Protein AF-A0A7J2VCP0-F1 (afdb_monomer_lite)

Foldseek 3Di:
DDPPFQFFFWWFKAKDFPDFKKKKKKAALLCVLLVVLLCVVVVWFKADWDQDQVDNIIIIITPDDCVVCVVVCVVRVIDIDMDGCVVDPPSRNGLRRSVVVNLVVLLVVVQWAQAPPRKTFHPDPVQFPDAFPLRQKTKGWIKHWDWDDDVNTIIITIWIFIDMDGPAFPVVCCVSVLAPPDNPQAQKKAFPRANWIWGWPSVAWLVVVVVVPCQVVQLVLQLVVLVVCCSSVRDPPPDPSPPDGSVQKDGTWIGTPDPSVNVSCVVVVSFDQDPVVRGTTHIYGRRRIDGRPDPSSCCRRPVVCNVVVVVSRDDPSVNGVVSRLVCCVPRPDFDDDNRMTMDIHSDTDRDRCPVPPPPPQWDQDDDDPPDDDGDTDGDDDDPLVVLLVCAPPDEAEDEAAPDDDPVNVVVVVSSVVSRHHYDYDYDYHDPDPVCVVVVVVVVVVD

pLDDT: mean 78.02, std 18.2, range [25.95, 95.69]

Sequence (446 aa):
MTSSRYVLTAYPFTANYEGREIVVARVSEINLNRLISLISSQKLLYAKPRRDPDSTKYIIHILGDTNPLSDELRELGVELELKQMSEIPDADDIISQAAYIALRGKLYEKGYRRGASSKLYKPSQDNIVYTDKTRVLHVYKAMVTGLDKIGNDYHLFIDASRKLEFTMSIPELEEKGVIGESSFDIDWLKIAGTPVSFYIVDDLNLKKLLEEGYRDKILKHTREVLNYLANTKRIDRKLDVANLDVEDLFEYALIPRSKKLERELYAHGLLLRYPEKNIGVVFLPKSTLTPVASLDNVKKIIPGSIESIIEKLHIPPVDRYWEIKDFIDKQVNEVEIEGLHVNIIREPREEPSTGLAKLRYIKLEFETTSGNELYLSVIRWNPKDKIQQYAERVKLLVLIIGRFDNDIKKLIEDLEKYGVEIEHRKLEPLTREENLENTIKKQIND

Secondary structure (DSSP, 8-state):
------EEEEEEEEEEE--SEEEEEEEETTTHHHHHHHHHHTT-EEPPPEE-TTSSEEEEEEES--GGGHHHHHHTT-EEEEEEGGG-TTHHHHHHHHHHHHHHHHHHHTT-EE-GGG-EE--SGGGEEEE-TTSSEEEEEEEEEEEEEETTEEEEEEEEEEEEEE-S-HHHHHHTTSS-SS-TT-SEEEETTSS-EEEEEEEEEHHHHHHTT-HHHHHHHHHHHHHHHHHTTSS-TTS--SS--GGGB-SEEEEESSHHHHHHHHHTT-SEEEGGGTEEEB--BGGGEEE---HHHHHHH-GGGHHHHHHHH---HHHHHHHHHHHHHHH---EEETTEEEEE-SS-EEEE--S---S-S-------SS-S-------PPPHHHHHHHTTTT-EEEEEEESS--HHHHHHHHHHHHTT-EEEEEEEP--SSHHHHHHHHHHHHH-

Radius of gyration: 25.31 Å; chains: 1; bounding box: 60×61×66 Å

Structure (mmCIF, N/CA/C/O backbone):
data_AF-A0A7J2VCP0-F1
#
_entry.id   AF-A0A7J2VCP0-F1
#
loop_
_atom_site.group_PDB
_atom_site.id
_atom_site.type_symbol
_atom_site.label_atom_id
_atom_site.label_alt_id
_atom_site.label_comp_id
_atom_site.label_asym_id
_atom_site.label_entity_id
_atom_site.label_seq_id
_atom_site.pdbx_PDB_ins_code
_atom_site.Cartn_x
_atom_site.Cartn_y
_atom_site.Cartn_z
_atom_site.occupancy
_atom_site.B_iso_or_equiv
_atom_site.auth_seq_id
_atom_site.auth_comp_id
_atom_site.auth_asym_id
_atom_site.auth_atom_id
_atom_site.pdbx_PDB_model_num
ATOM 1 N N . MET A 1 1 ? 15.764 27.071 27.691 1.00 30.19 1 MET A N 1
ATOM 2 C CA . MET A 1 1 ? 15.523 26.151 26.559 1.00 30.19 1 MET A CA 1
ATOM 3 C C . MET A 1 1 ? 14.097 25.641 26.668 1.00 30.19 1 MET A C 1
ATOM 5 O O . MET A 1 1 ? 13.801 24.877 27.576 1.00 30.19 1 MET A O 1
ATOM 9 N N . THR A 1 2 ? 13.193 26.139 25.831 1.00 26.66 2 THR A N 1
ATOM 10 C CA . THR A 1 2 ? 11.801 25.683 25.777 1.00 26.66 2 THR A CA 1
ATOM 11 C C . THR A 1 2 ? 11.766 24.319 25.097 1.00 26.66 2 THR A C 1
ATOM 13 O O . THR A 1 2 ? 12.121 24.187 23.930 1.00 26.66 2 THR A O 1
ATOM 16 N N . SER A 1 3 ? 11.392 23.280 25.843 1.00 29.33 3 SER A N 1
ATOM 17 C CA . SER A 1 3 ? 11.169 21.945 25.292 1.00 29.33 3 SER A CA 1
ATOM 18 C C . SER A 1 3 ? 10.105 22.037 24.200 1.00 29.33 3 SER A C 1
ATOM 20 O O . SER A 1 3 ? 8.943 22.326 24.495 1.00 29.33 3 SER A O 1
ATOM 22 N N . SER A 1 4 ? 10.485 21.820 22.945 1.00 33.28 4 SER A N 1
ATOM 23 C CA . SER A 1 4 ? 9.526 21.701 21.851 1.00 33.28 4 SER A CA 1
ATOM 24 C C . SER A 1 4 ? 8.703 20.437 22.099 1.00 33.28 4 SER A C 1
ATOM 26 O O . SER A 1 4 ? 9.193 19.322 21.920 1.00 33.28 4 SER A O 1
ATOM 28 N N . ARG A 1 5 ? 7.478 20.603 22.609 1.00 35.06 5 ARG A N 1
ATOM 29 C CA . ARG A 1 5 ? 6.532 19.503 22.805 1.00 35.06 5 ARG A CA 1
ATOM 30 C C . ARG A 1 5 ? 6.117 19.009 21.422 1.00 35.06 5 ARG A C 1
ATOM 32 O O . ARG A 1 5 ? 5.565 19.773 20.636 1.00 35.06 5 ARG A O 1
ATOM 39 N N . TYR A 1 6 ? 6.409 17.750 21.116 1.00 39.16 6 TYR A N 1
ATOM 40 C CA . TYR A 1 6 ? 5.777 17.078 19.988 1.00 39.16 6 TYR A CA 1
ATOM 41 C C . TYR A 1 6 ? 4.341 16.770 20.397 1.00 39.16 6 TYR A C 1
ATOM 43 O O . TYR A 1 6 ? 4.121 15.982 21.313 1.00 39.16 6 TYR A O 1
ATOM 51 N N . VAL A 1 7 ? 3.378 17.417 19.744 1.00 44.59 7 VAL A N 1
ATOM 52 C CA . VAL A 1 7 ? 1.960 17.114 19.935 1.00 44.59 7 VAL A CA 1
ATOM 53 C C . VAL A 1 7 ? 1.604 16.017 18.940 1.00 44.59 7 VAL A C 1
ATOM 55 O O . VAL A 1 7 ? 1.438 16.258 17.743 1.00 44.59 7 VAL A O 1
ATOM 58 N N . LEU A 1 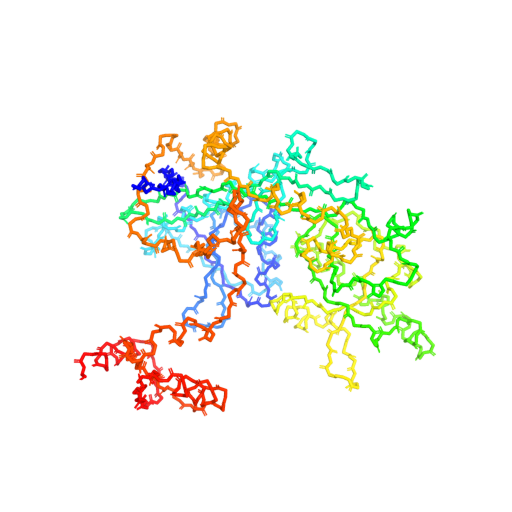8 ? 1.564 14.781 19.426 1.00 50.56 8 LEU A N 1
ATOM 59 C CA . LEU A 1 8 ? 0.801 13.727 18.777 1.00 50.56 8 LEU A CA 1
ATOM 60 C C . LEU A 1 8 ? -0.650 13.948 19.205 1.00 50.56 8 LEU A C 1
ATOM 62 O O . LEU A 1 8 ? -0.949 13.918 20.395 1.00 50.56 8 LEU A O 1
ATOM 66 N N . THR A 1 9 ? -1.539 14.221 18.260 1.00 65.56 9 THR A N 1
ATOM 67 C CA . THR A 1 9 ? -2.958 14.390 18.579 1.00 65.56 9 THR A CA 1
ATOM 68 C C . THR A 1 9 ? -3.619 13.020 18.610 1.00 65.56 9 THR A C 1
ATOM 70 O O . THR A 1 9 ? -3.706 12.343 17.578 1.00 65.56 9 THR A O 1
ATOM 73 N N . ALA A 1 10 ? -4.043 12.614 19.803 1.00 75.19 10 ALA A N 1
ATOM 74 C CA . ALA A 1 10 ? -4.810 11.404 20.041 1.00 75.19 10 ALA A CA 1
ATOM 75 C C . ALA A 1 10 ? -6.277 11.795 20.233 1.00 75.19 10 ALA A C 1
ATOM 77 O O . ALA A 1 10 ? -6.620 12.502 21.179 1.00 75.19 10 ALA A O 1
ATOM 78 N N . TYR A 1 11 ? -7.140 11.364 19.320 1.00 78.44 11 TYR A N 1
ATOM 79 C CA . TYR A 1 11 ? -8.569 11.660 19.376 1.00 78.44 11 TYR A CA 1
ATOM 80 C C . TYR A 1 11 ? -9.301 10.459 19.968 1.00 78.44 11 TYR A C 1
ATOM 82 O O . TYR A 1 11 ? -9.146 9.367 19.412 1.00 78.44 11 TYR A O 1
ATOM 90 N N . PRO A 1 12 ? -10.071 10.613 21.060 1.00 85.44 12 PRO A N 1
ATOM 91 C CA . PRO A 1 12 ? -10.859 9.513 21.599 1.00 85.44 12 PRO A CA 1
ATOM 92 C C . PRO A 1 12 ? -11.736 8.897 20.508 1.00 85.44 12 PRO A C 1
ATOM 94 O O . PRO A 1 12 ? -12.417 9.607 19.761 1.00 85.44 12 PRO A O 1
ATOM 97 N N . PHE A 1 13 ? -11.667 7.577 20.399 1.00 87.06 13 PHE A N 1
ATOM 98 C CA . PHE A 1 13 ? -12.267 6.799 19.328 1.00 87.06 13 PHE A CA 1
ATOM 99 C C . PHE A 1 13 ? -13.159 5.731 19.943 1.00 87.06 13 PHE A C 1
ATOM 101 O O . PHE A 1 13 ? -12.698 4.890 20.710 1.00 87.06 13 PHE A O 1
ATOM 108 N N . THR A 1 14 ? -14.437 5.751 19.586 1.00 88.94 14 THR A N 1
ATOM 109 C CA . THR A 1 14 ? -15.413 4.766 20.055 1.00 88.94 14 THR A CA 1
ATOM 110 C C . THR A 1 14 ? -16.118 4.147 18.863 1.00 88.94 14 THR A C 1
ATOM 112 O O . THR A 1 14 ? -16.370 4.815 17.857 1.00 88.94 14 THR A O 1
ATOM 115 N N . ALA A 1 15 ? -16.402 2.857 18.973 1.00 91.25 15 ALA A N 1
ATOM 116 C CA . ALA A 1 15 ? -17.105 2.107 17.955 1.00 91.25 15 ALA A CA 1
ATOM 117 C C . ALA A 1 15 ? -18.123 1.186 18.621 1.00 91.25 15 ALA A C 1
ATOM 119 O O . ALA A 1 15 ? -17.802 0.523 19.604 1.00 91.25 15 ALA A O 1
ATOM 120 N N . ASN A 1 16 ? -19.333 1.151 18.075 1.00 90.12 16 ASN A N 1
ATOM 121 C CA . ASN A 1 16 ? -20.381 0.225 18.480 1.00 90.12 16 ASN A CA 1
ATOM 122 C C . ASN A 1 16 ? -20.884 -0.527 17.249 1.00 90.12 16 ASN A C 1
ATOM 124 O O . ASN A 1 16 ? -21.020 0.074 16.186 1.00 90.12 16 ASN A O 1
ATOM 128 N N . TYR A 1 17 ? -21.161 -1.818 17.390 1.00 90.31 17 TYR A N 1
ATOM 129 C CA . TYR A 1 17 ? -21.706 -2.645 16.321 1.00 90.31 17 TYR A CA 1
ATOM 130 C C . TYR A 1 17 ? -23.036 -3.247 16.771 1.00 90.31 17 TYR A C 1
ATOM 132 O O . TYR A 1 17 ? -23.090 -3.979 17.754 1.00 90.31 17 TYR A O 1
ATOM 140 N N . GLU A 1 18 ? -24.110 -2.927 16.052 1.00 88.75 18 GLU A N 1
ATOM 141 C CA . GLU A 1 18 ? -25.469 -3.379 16.375 1.00 88.75 18 GLU A CA 1
ATOM 142 C C . GLU A 1 18 ? -25.701 -4.863 16.051 1.00 88.75 18 GLU A C 1
ATOM 144 O O . GLU A 1 18 ? -26.613 -5.495 16.595 1.00 88.75 18 GLU A O 1
ATOM 149 N N . GLY A 1 19 ? -24.879 -5.442 15.171 1.00 82.56 19 GLY A N 1
ATOM 150 C CA . GLY A 1 19 ? -24.952 -6.859 14.839 1.00 82.56 19 GLY A CA 1
ATOM 151 C C . GLY A 1 19 ? -24.489 -7.738 16.001 1.00 82.56 19 GLY A C 1
ATOM 152 O O . GLY A 1 19 ? -23.500 -7.455 16.668 1.00 82.56 19 GLY A O 1
ATOM 153 N N . ARG A 1 20 ? -25.201 -8.844 16.238 1.00 78.25 20 ARG A N 1
ATOM 154 C CA . ARG A 1 20 ? -24.910 -9.768 17.353 1.00 78.25 20 ARG A CA 1
ATOM 155 C C . ARG A 1 20 ? -23.861 -10.826 17.020 1.00 78.25 20 ARG A C 1
ATOM 157 O O . ARG A 1 20 ? -23.283 -11.424 17.925 1.00 78.25 20 ARG A O 1
ATOM 164 N N . GLU A 1 21 ? -23.620 -11.043 15.732 1.00 87.50 21 GLU A N 1
ATOM 165 C CA . GLU A 1 21 ? -22.814 -12.145 15.222 1.00 87.50 21 GLU A CA 1
ATOM 166 C C . GLU A 1 21 ? -21.602 -11.630 14.448 1.00 87.50 21 GLU A C 1
ATOM 168 O O . GLU A 1 21 ? -21.667 -10.619 13.739 1.00 87.50 21 GLU A O 1
ATOM 173 N N . ILE A 1 22 ? -20.491 -12.347 14.595 1.00 91.75 22 ILE A N 1
ATOM 174 C CA . ILE A 1 22 ? -19.231 -12.093 13.906 1.00 91.75 22 ILE A CA 1
ATOM 175 C C . ILE A 1 22 ? -18.798 -13.397 13.240 1.00 91.75 22 ILE A C 1
ATOM 177 O O . ILE A 1 22 ? -18.731 -14.453 13.874 1.00 91.75 22 ILE A O 1
ATOM 181 N N . VAL A 1 23 ? -18.478 -13.319 11.951 1.00 94.12 23 VAL A N 1
ATOM 182 C CA . VAL A 1 23 ? -17.946 -14.452 11.197 1.00 94.12 23 VAL A CA 1
ATOM 183 C C . VAL A 1 23 ? -16.435 -14.505 11.391 1.00 94.12 23 VAL A C 1
ATOM 185 O O . VAL A 1 23 ? -15.707 -13.572 11.051 1.00 94.12 23 VAL A O 1
ATOM 188 N N . VAL A 1 24 ? -15.946 -15.620 11.919 1.00 94.44 24 VAL A N 1
ATOM 189 C CA . VAL A 1 24 ? -14.523 -15.924 12.051 1.00 94.44 24 VAL A CA 1
ATOM 190 C C . VAL A 1 24 ? -14.085 -16.701 10.815 1.00 94.44 24 VAL A C 1
ATOM 192 O O . VAL A 1 24 ? -14.451 -17.859 10.628 1.00 94.44 24 VAL A O 1
ATOM 195 N N . ALA A 1 25 ? -13.284 -16.063 9.967 1.00 95.00 25 ALA A N 1
ATOM 196 C CA . ALA A 1 25 ? -12.717 -16.662 8.768 1.00 95.00 25 ALA A CA 1
ATOM 197 C C . ALA A 1 25 ? -11.248 -17.040 8.995 1.00 95.00 25 ALA A C 1
ATOM 199 O O . ALA A 1 25 ? -10.428 -16.184 9.339 1.00 95.00 25 ALA A O 1
ATOM 200 N N . ARG A 1 26 ? -10.887 -18.306 8.759 1.00 95.69 26 ARG A N 1
ATOM 201 C CA . ARG A 1 26 ? -9.496 -18.785 8.792 1.00 95.69 26 ARG A CA 1
ATOM 202 C C . ARG A 1 26 ? -9.013 -19.090 7.382 1.00 95.69 26 ARG A C 1
ATOM 204 O O . ARG A 1 26 ? -9.652 -19.831 6.641 1.00 95.69 26 ARG A O 1
ATOM 211 N N . VAL A 1 27 ? -7.865 -18.532 7.006 1.00 94.56 27 VAL A N 1
ATOM 212 C CA . VAL A 1 27 ? -7.316 -18.643 5.646 1.00 94.56 27 VAL A CA 1
ATOM 213 C C . VAL A 1 27 ? -5.801 -18.816 5.664 1.00 94.56 27 VAL A C 1
ATOM 215 O O . VAL A 1 27 ? -5.116 -18.319 6.554 1.00 94.56 27 VAL A O 1
ATOM 218 N N . SER A 1 28 ? -5.238 -19.500 4.670 1.00 90.31 28 SER A N 1
ATOM 219 C CA . SER A 1 28 ? -3.782 -19.581 4.520 1.00 90.31 28 SER A CA 1
ATOM 220 C C . SER A 1 28 ? -3.157 -18.198 4.275 1.00 90.31 28 SER A C 1
ATOM 222 O O . SER A 1 28 ? -3.769 -17.305 3.687 1.00 90.31 28 SER A O 1
ATOM 224 N N . GLU A 1 29 ? -1.894 -18.023 4.673 1.00 86.38 29 GLU A N 1
ATOM 225 C CA . GLU A 1 29 ? -1.137 -16.786 4.418 1.00 86.38 29 GLU A CA 1
ATOM 226 C C . GLU A 1 29 ? -1.115 -16.398 2.928 1.00 86.38 29 GLU A C 1
ATOM 228 O O . GLU A 1 29 ? -1.220 -15.219 2.590 1.00 86.38 29 GLU A O 1
ATOM 233 N N . ILE A 1 30 ? -1.045 -17.401 2.046 1.00 84.69 30 ILE A N 1
ATOM 234 C CA . ILE A 1 30 ? -0.994 -17.252 0.583 1.00 84.69 30 ILE A CA 1
ATOM 235 C C . ILE A 1 30 ? -2.310 -16.690 0.012 1.00 84.69 30 ILE A C 1
ATOM 237 O O . ILE A 1 30 ? -2.289 -15.978 -0.995 1.00 84.69 30 ILE A O 1
ATOM 241 N N . ASN A 1 31 ? -3.450 -16.973 0.653 1.00 87.69 31 ASN A N 1
ATOM 242 C CA . ASN A 1 31 ? -4.776 -16.520 0.217 1.00 87.69 31 ASN A CA 1
ATOM 243 C C . ASN A 1 31 ? -5.297 -15.304 1.005 1.00 87.69 31 ASN A C 1
ATOM 245 O O . ASN A 1 31 ? -6.325 -14.735 0.640 1.00 87.69 31 ASN A O 1
ATOM 249 N N . LEU A 1 32 ? -4.573 -14.845 2.031 1.00 89.06 32 LEU A N 1
ATOM 250 C CA . LEU A 1 32 ? -4.996 -13.755 2.915 1.00 89.06 32 LEU A CA 1
ATOM 251 C C . LEU A 1 32 ? -5.386 -12.470 2.167 1.00 89.06 32 LEU A C 1
ATOM 253 O O . LEU A 1 32 ? -6.452 -11.910 2.412 1.00 89.06 32 LEU A O 1
ATOM 257 N N . ASN A 1 33 ? -4.548 -11.973 1.251 1.00 87.31 33 ASN A N 1
ATOM 258 C CA . ASN A 1 33 ? -4.875 -10.720 0.562 1.00 87.31 33 ASN A CA 1
ATOM 259 C C . ASN A 1 33 ? -6.021 -10.898 -0.448 1.00 87.31 33 ASN A C 1
ATOM 261 O O . ASN A 1 33 ? -6.760 -9.940 -0.672 1.00 87.31 33 ASN A O 1
ATOM 265 N N . ARG A 1 34 ? -6.199 -12.098 -1.028 1.00 88.19 34 ARG A N 1
ATOM 266 C CA . ARG A 1 34 ? -7.362 -12.416 -1.876 1.00 88.19 34 ARG A CA 1
ATOM 267 C C . ARG A 1 34 ? -8.646 -12.350 -1.054 1.00 88.19 34 ARG A C 1
ATOM 269 O O . ARG A 1 34 ? -9.569 -11.658 -1.468 1.00 88.19 34 ARG A O 1
ATOM 276 N N . LEU A 1 35 ? -8.655 -12.950 0.140 1.00 92.25 35 LEU A N 1
ATOM 277 C CA . LEU A 1 35 ? -9.784 -12.866 1.069 1.00 92.25 35 LEU A CA 1
ATOM 278 C C . LEU A 1 35 ? -10.097 -11.411 1.456 1.00 92.25 35 LEU A C 1
ATOM 280 O O . LEU A 1 35 ? -11.226 -10.965 1.293 1.00 92.25 35 LEU A O 1
ATOM 284 N N . ILE A 1 36 ? -9.097 -10.633 1.887 1.00 91.25 36 ILE A N 1
ATOM 285 C CA . ILE A 1 36 ? -9.289 -9.210 2.236 1.00 91.25 36 ILE A CA 1
ATOM 286 C C . ILE A 1 36 ? -9.870 -8.419 1.058 1.00 91.25 36 ILE A C 1
ATOM 288 O O . ILE A 1 36 ? -10.740 -7.566 1.243 1.00 91.25 36 ILE A O 1
ATOM 292 N N . SER A 1 37 ? -9.390 -8.689 -0.157 1.00 88.06 37 SER A N 1
ATOM 293 C CA . SER A 1 37 ? -9.849 -8.007 -1.370 1.00 88.06 37 SER A CA 1
ATOM 294 C C . SER A 1 37 ? -11.290 -8.363 -1.714 1.00 88.06 37 SER A C 1
ATOM 296 O O . SER A 1 37 ? -12.049 -7.467 -2.088 1.00 88.06 37 SER A O 1
ATOM 298 N N . LEU A 1 38 ? -11.661 -9.635 -1.540 1.00 89.94 38 LEU A N 1
ATOM 299 C CA . LEU A 1 38 ? -13.012 -10.152 -1.729 1.00 89.94 38 LEU A CA 1
ATOM 300 C C . LEU A 1 38 ? -13.988 -9.503 -0.739 1.00 89.94 38 LEU A C 1
ATOM 302 O O . LEU A 1 38 ? -14.940 -8.857 -1.170 1.00 89.94 38 LEU A O 1
ATOM 306 N N . ILE A 1 39 ? -13.679 -9.545 0.561 1.00 90.31 39 ILE A N 1
ATOM 307 C CA . ILE A 1 39 ? -14.454 -8.880 1.625 1.00 90.31 39 ILE A CA 1
ATOM 308 C C . ILE A 1 39 ? -14.637 -7.393 1.290 1.00 90.31 39 ILE A C 1
ATOM 310 O O . ILE A 1 39 ? -15.753 -6.889 1.190 1.00 90.31 39 ILE A O 1
ATOM 314 N N . SER A 1 40 ? -13.533 -6.702 0.988 1.00 85.62 40 SER A N 1
ATOM 315 C CA . SER A 1 40 ? -13.557 -5.273 0.657 1.00 85.62 40 SER A CA 1
ATOM 316 C C . SER A 1 40 ? -14.315 -4.962 -0.642 1.00 85.62 40 SER A C 1
ATOM 318 O O . SER A 1 40 ? -14.628 -3.803 -0.904 1.00 85.62 40 SER A O 1
ATOM 320 N N . SER A 1 41 ? -14.508 -5.925 -1.552 1.00 83.06 41 SER A N 1
ATOM 321 C CA . SER A 1 41 ? -15.269 -5.739 -2.804 1.00 83.06 41 SER A CA 1
ATOM 322 C C . SER A 1 41 ? -16.769 -5.709 -2.580 1.00 83.06 41 SER A C 1
ATOM 324 O O . SER A 1 41 ? -17.444 -4.934 -3.249 1.00 83.06 41 SER A O 1
ATOM 326 N N . GLN A 1 42 ? -17.236 -6.426 -1.562 1.00 84.50 42 GLN A N 1
ATOM 327 C CA . GLN A 1 42 ? -18.629 -6.419 -1.129 1.00 84.50 42 GLN A CA 1
ATOM 328 C C . GLN A 1 42 ? -18.913 -5.369 -0.056 1.00 84.50 42 GLN A C 1
ATOM 330 O O . GLN A 1 42 ? -19.994 -5.355 0.508 1.00 84.50 42 GLN A O 1
ATOM 335 N N . LYS A 1 43 ? -17.946 -4.484 0.229 1.00 83.44 43 LYS A N 1
ATOM 336 C CA . LYS A 1 43 ? -18.023 -3.456 1.283 1.00 83.44 43 LYS A CA 1
ATOM 337 C C . LYS A 1 43 ? -18.248 -4.009 2.697 1.00 83.44 43 LYS A C 1
ATOM 339 O O . LYS A 1 43 ? -18.497 -3.221 3.602 1.00 83.44 43 LYS A O 1
ATOM 344 N N . LEU A 1 44 ? -18.043 -5.311 2.889 1.00 87.94 44 LEU A N 1
ATOM 345 C CA . LEU A 1 44 ? -18.133 -5.949 4.193 1.00 87.94 44 LEU A CA 1
ATOM 346 C C . LEU A 1 44 ? -17.053 -5.416 5.135 1.00 87.94 44 LEU A C 1
ATOM 348 O O . LEU A 1 44 ? -15.905 -5.155 4.746 1.00 87.94 44 LEU A O 1
ATOM 352 N N . LEU A 1 45 ? -17.434 -5.291 6.398 1.00 89.94 45 LEU A N 1
ATOM 353 C CA . LEU A 1 45 ? -16.572 -4.828 7.470 1.00 89.94 45 LEU A CA 1
ATOM 354 C C . LEU A 1 45 ? -15.700 -5.972 7.985 1.00 89.94 45 LEU A C 1
ATOM 356 O O . LEU A 1 45 ? -16.148 -7.103 8.144 1.00 89.94 45 LEU A O 1
ATOM 360 N N . TYR A 1 46 ? -14.433 -5.685 8.271 1.00 92.19 46 TYR A N 1
ATOM 361 C CA . TYR A 1 46 ? -13.526 -6.682 8.826 1.00 92.19 46 TYR A CA 1
ATOM 362 C C . TYR A 1 46 ? -12.473 -6.049 9.722 1.00 92.19 46 TYR A C 1
ATOM 364 O O . TYR A 1 46 ? -12.026 -4.927 9.484 1.00 92.19 46 TYR A O 1
ATOM 372 N N . ALA A 1 47 ? -12.039 -6.800 10.729 1.00 91.06 47 ALA A N 1
ATOM 373 C CA . ALA A 1 47 ? -10.941 -6.416 11.598 1.00 91.06 47 ALA A CA 1
ATOM 374 C C . ALA A 1 47 ? -9.583 -6.803 11.002 1.00 91.06 47 ALA A C 1
ATOM 376 O O . ALA A 1 47 ? -9.460 -7.664 10.126 1.00 91.06 47 ALA A O 1
ATOM 377 N N . LYS A 1 48 ? -8.519 -6.178 11.512 1.00 88.19 48 LYS A N 1
ATOM 378 C CA . LYS A 1 48 ? -7.150 -6.471 11.085 1.00 88.19 48 LYS A CA 1
ATOM 379 C C . LYS A 1 48 ? -6.844 -7.978 11.242 1.00 88.19 48 LYS A C 1
ATOM 381 O O . LYS A 1 48 ? -7.054 -8.513 12.329 1.00 88.19 48 LYS A O 1
ATOM 386 N N . PRO A 1 49 ? -6.294 -8.648 10.209 1.00 90.12 49 PRO A N 1
ATOM 387 C CA . PRO A 1 49 ? -5.944 -10.063 10.294 1.00 90.12 49 PRO A CA 1
ATOM 388 C C . PRO A 1 49 ? -4.925 -10.347 11.395 1.00 90.12 49 PRO A C 1
ATOM 390 O O . PRO A 1 49 ? -3.976 -9.575 11.579 1.00 90.12 49 PRO A O 1
ATOM 393 N N . ARG A 1 50 ? -5.067 -11.497 12.052 1.00 89.50 50 ARG A N 1
ATOM 394 C CA . ARG A 1 50 ? -4.151 -11.975 13.095 1.00 89.50 50 ARG A CA 1
ATOM 395 C C . ARG A 1 50 ? -3.662 -13.379 12.775 1.00 89.50 50 ARG A C 1
ATOM 397 O O . ARG A 1 50 ? -4.339 -14.115 12.063 1.00 89.50 50 ARG A O 1
ATOM 404 N N . ARG A 1 51 ? -2.467 -13.734 13.244 1.00 87.50 51 ARG A N 1
ATOM 405 C CA . ARG A 1 51 ? -1.975 -15.109 13.110 1.00 87.50 51 ARG A CA 1
ATOM 406 C C . ARG A 1 51 ? -2.782 -15.994 14.055 1.00 87.50 51 ARG A C 1
ATOM 408 O O . ARG A 1 51 ? -3.001 -15.600 15.195 1.00 87.50 51 ARG A O 1
ATOM 415 N N . ASP A 1 52 ? -3.231 -17.137 13.559 1.00 84.75 52 ASP A N 1
ATOM 416 C CA . ASP A 1 52 ? -3.823 -18.174 14.395 1.00 84.75 52 ASP A CA 1
ATOM 417 C C . ASP A 1 52 ? -2.730 -18.765 15.309 1.00 84.75 52 ASP A C 1
ATOM 419 O O . ASP A 1 52 ? -1.701 -19.188 14.774 1.00 84.75 52 ASP A O 1
ATOM 423 N N . PRO A 1 53 ? -2.890 -18.765 16.646 1.00 83.19 53 PRO A N 1
ATOM 424 C CA . PRO A 1 53 ? -1.900 -19.344 17.558 1.00 83.19 53 PRO A CA 1
ATOM 425 C C . PRO A 1 53 ? -1.650 -20.835 17.300 1.00 83.19 53 PRO A C 1
ATOM 427 O O . PRO A 1 53 ? -0.523 -21.309 17.423 1.00 83.19 53 PRO A O 1
ATOM 430 N N . ASP A 1 54 ? -2.686 -21.560 16.872 1.00 86.75 54 ASP A N 1
ATOM 431 C CA . ASP A 1 54 ? -2.661 -23.021 16.777 1.00 86.75 54 ASP A CA 1
ATOM 432 C C . ASP A 1 54 ? -2.380 -23.529 15.355 1.00 86.75 54 ASP A C 1
ATOM 434 O O . ASP A 1 54 ? -2.341 -24.738 15.107 1.00 86.75 54 ASP A O 1
ATOM 438 N N . SER A 1 55 ? -2.193 -22.631 14.379 1.00 87.44 55 SER A N 1
ATOM 439 C CA . SER A 1 55 ? -2.014 -23.030 12.983 1.00 87.44 55 SER A CA 1
ATOM 440 C C . SER A 1 55 ? -1.159 -22.067 12.155 1.00 87.44 55 SER A C 1
ATOM 442 O O . SER A 1 55 ? -0.740 -20.988 12.571 1.00 87.44 55 SER A O 1
ATOM 444 N N . THR A 1 56 ? -0.879 -22.448 10.905 1.00 86.00 56 THR A N 1
ATOM 445 C CA . THR A 1 56 ? -0.208 -21.554 9.951 1.00 86.00 56 THR A CA 1
ATOM 446 C C . THR A 1 56 ? -1.162 -20.581 9.252 1.00 86.00 56 THR A C 1
ATOM 448 O O . THR A 1 56 ? -0.768 -19.920 8.285 1.00 86.00 56 THR A O 1
ATOM 451 N N . LYS A 1 57 ? -2.427 -20.523 9.673 1.00 91.38 57 LYS A N 1
ATOM 452 C CA . LYS A 1 57 ? -3.459 -19.694 9.051 1.00 91.38 57 LYS A CA 1
ATOM 453 C C . LYS A 1 57 ? -3.537 -18.319 9.704 1.00 91.38 57 LYS A C 1
ATOM 455 O O . LYS A 1 57 ? -2.967 -18.050 10.757 1.00 91.38 57 LYS A O 1
ATOM 460 N N . TYR A 1 58 ? -4.228 -17.422 9.024 1.00 93.06 58 TYR A N 1
ATOM 461 C CA . TYR A 1 58 ? -4.636 -16.133 9.545 1.00 93.06 58 TYR A CA 1
ATOM 462 C C . TYR A 1 58 ? -6.123 -16.158 9.857 1.00 93.06 58 TYR A C 1
ATOM 464 O O . TYR A 1 58 ? -6.909 -16.685 9.072 1.00 93.06 58 TYR A O 1
ATOM 472 N N . ILE A 1 59 ? -6.482 -15.539 10.975 1.00 93.81 59 ILE A N 1
ATOM 473 C CA . ILE A 1 59 ? -7.851 -15.298 11.408 1.00 93.81 59 ILE A CA 1
ATOM 474 C C . ILE A 1 59 ? -8.244 -13.883 10.987 1.00 93.81 59 ILE A C 1
ATOM 476 O O . ILE A 1 59 ? -7.503 -12.920 11.226 1.00 93.81 59 ILE A O 1
ATOM 480 N N . ILE A 1 60 ? -9.413 -13.756 10.369 1.00 94.69 60 ILE A N 1
ATOM 481 C CA . ILE A 1 60 ? -10.069 -12.488 10.063 1.00 94.69 60 ILE A CA 1
ATOM 482 C C . ILE A 1 60 ? -11.472 -12.542 10.650 1.00 94.69 60 ILE A C 1
ATOM 484 O O . ILE A 1 60 ? -12.228 -13.466 10.369 1.00 94.69 60 ILE A O 1
ATOM 488 N N . HIS A 1 61 ? -11.816 -11.534 11.440 1.00 94.75 61 HIS A N 1
ATOM 489 C CA . HIS A 1 61 ? -13.173 -11.342 11.932 1.00 94.75 61 HIS A CA 1
ATOM 490 C C . HIS A 1 61 ? -13.910 -10.435 10.954 1.00 94.75 61 HIS A C 1
ATOM 492 O O . HIS A 1 61 ? -13.442 -9.326 10.683 1.00 94.75 61 HIS A O 1
ATOM 498 N N . ILE A 1 62 ? -15.015 -10.923 10.408 1.00 93.88 62 ILE A N 1
ATOM 499 C CA . ILE A 1 62 ? -15.870 -10.225 9.453 1.00 93.88 62 ILE A CA 1
ATOM 500 C C . ILE A 1 62 ? -17.167 -9.883 10.181 1.00 93.88 62 ILE A C 1
ATOM 502 O O . ILE A 1 62 ? -17.785 -10.744 10.808 1.00 93.88 62 ILE A O 1
ATOM 506 N N . LEU A 1 63 ? -17.540 -8.611 10.134 1.00 91.06 63 LEU A N 1
ATOM 507 C CA . LEU A 1 63 ? -18.779 -8.105 10.703 1.00 91.06 63 LEU A CA 1
ATOM 508 C C . LEU A 1 63 ? -19.806 -8.077 9.566 1.00 91.06 63 LEU A C 1
ATOM 510 O O . LEU A 1 63 ? -19.555 -7.459 8.531 1.00 91.06 63 LEU A O 1
ATOM 514 N N . GLY A 1 64 ? -20.930 -8.765 9.758 1.00 84.69 64 GLY A N 1
ATOM 515 C CA . GLY A 1 64 ? -22.018 -8.850 8.784 1.00 84.69 64 GLY A CA 1
ATOM 516 C C . GLY A 1 64 ? -22.138 -10.220 8.113 1.00 84.69 64 GLY A C 1
ATOM 517 O O . GLY A 1 64 ? -21.464 -11.183 8.487 1.00 84.69 64 GLY A O 1
ATOM 518 N N . ASP A 1 65 ? -23.031 -10.305 7.127 1.00 84.12 65 ASP A N 1
ATOM 519 C CA . ASP A 1 65 ? -23.331 -11.551 6.420 1.00 84.12 65 ASP A CA 1
ATOM 520 C C . ASP A 1 65 ? -22.294 -11.849 5.321 1.00 84.12 65 ASP A C 1
ATOM 522 O O . ASP A 1 65 ? -21.996 -11.015 4.466 1.00 84.12 65 ASP A O 1
ATOM 526 N N . THR A 1 66 ? -21.767 -13.074 5.320 1.00 87.88 66 THR A N 1
ATOM 527 C CA . THR A 1 66 ? -20.810 -13.566 4.315 1.00 87.88 66 THR A CA 1
ATOM 528 C C . THR A 1 66 ? -21.438 -14.500 3.282 1.00 87.88 66 THR A C 1
ATOM 530 O O . THR A 1 66 ? -20.749 -14.903 2.344 1.00 87.88 66 THR A O 1
ATOM 533 N N . ASN A 1 67 ? -22.737 -14.807 3.386 1.00 86.44 67 ASN A N 1
ATOM 534 C CA . ASN A 1 67 ? -23.458 -15.661 2.437 1.00 86.44 67 ASN A CA 1
ATOM 535 C C . ASN A 1 67 ? -23.271 -15.255 0.962 1.00 86.44 67 ASN A C 1
ATOM 537 O O . ASN A 1 67 ? -23.054 -16.155 0.141 1.00 86.44 67 ASN A O 1
ATOM 541 N N . PRO A 1 68 ? -23.266 -13.951 0.595 1.00 86.31 68 PRO A N 1
ATOM 542 C CA . PRO A 1 68 ? -23.043 -13.534 -0.791 1.00 86.31 68 PRO A CA 1
ATOM 543 C C . PRO A 1 68 ? -21.664 -13.899 -1.360 1.00 86.31 68 PRO A C 1
ATOM 545 O O . PRO A 1 68 ? -21.467 -13.771 -2.561 1.00 86.31 68 PRO A O 1
ATOM 548 N N . LEU A 1 69 ? -20.713 -14.310 -0.514 1.00 87.44 69 LEU A N 1
ATOM 549 C CA . LEU A 1 69 ? -19.346 -14.689 -0.883 1.00 87.44 69 LEU A CA 1
ATOM 550 C C . LEU A 1 69 ? -19.082 -16.197 -0.749 1.00 87.44 69 LEU A C 1
ATOM 552 O O . LEU A 1 69 ? -17.934 -16.634 -0.803 1.00 87.44 69 LEU A O 1
ATOM 556 N N . SER A 1 70 ? -20.112 -16.999 -0.477 1.00 87.12 70 SER A N 1
ATOM 557 C CA . SER A 1 70 ? -19.945 -18.389 -0.036 1.00 87.12 70 SER A CA 1
ATOM 558 C C . SER A 1 70 ? -19.199 -19.284 -1.035 1.00 87.12 70 SER A C 1
ATOM 560 O O . SER A 1 70 ? -18.401 -20.127 -0.610 1.00 87.12 70 SER A O 1
ATOM 562 N N . ASP A 1 71 ? -19.404 -19.090 -2.338 1.00 89.38 71 ASP A N 1
ATOM 563 C CA . ASP A 1 71 ? -18.719 -19.858 -3.379 1.00 89.38 71 ASP A CA 1
ATOM 564 C C . ASP A 1 71 ? -17.242 -19.445 -3.488 1.00 89.38 71 ASP A C 1
ATOM 566 O O . ASP A 1 71 ? -16.354 -20.297 -3.407 1.00 89.38 71 ASP A O 1
ATOM 570 N N . GLU A 1 72 ? -16.943 -18.145 -3.543 1.00 91.56 72 GLU A N 1
ATOM 571 C CA . GLU A 1 72 ? -15.567 -17.642 -3.623 1.00 91.56 72 GLU A CA 1
ATOM 572 C C . GLU A 1 72 ? -14.756 -17.932 -2.349 1.00 91.56 72 GLU A C 1
ATOM 574 O O . GLU A 1 72 ? -13.553 -18.207 -2.412 1.00 91.56 72 GLU A O 1
ATOM 579 N N . LEU A 1 73 ? -15.393 -17.905 -1.174 1.00 92.00 73 LEU A N 1
ATOM 580 C CA . LEU A 1 73 ? -14.761 -18.284 0.093 1.00 92.00 73 LEU A CA 1
ATOM 581 C C . LEU A 1 73 ? -14.381 -19.769 0.100 1.00 92.00 73 LEU A C 1
ATOM 583 O O . LEU A 1 73 ? -13.289 -20.122 0.560 1.00 92.00 73 LEU A O 1
ATOM 587 N N . ARG A 1 74 ? -15.236 -20.630 -0.467 1.00 90.50 74 ARG A N 1
ATOM 588 C CA . ARG A 1 74 ? -14.961 -22.063 -0.618 1.00 90.50 74 ARG A CA 1
ATOM 589 C C . ARG A 1 74 ? -13.793 -22.312 -1.566 1.00 90.50 74 ARG A C 1
ATOM 591 O O . ARG A 1 74 ? -12.907 -23.095 -1.230 1.00 90.50 74 ARG A O 1
ATOM 598 N N . GLU A 1 75 ? -13.741 -21.611 -2.697 1.00 90.25 75 GLU A N 1
ATOM 599 C CA . GLU A 1 75 ? -12.615 -21.686 -3.641 1.00 90.25 75 GLU A CA 1
ATOM 600 C C . GLU A 1 75 ? -11.280 -21.266 -3.009 1.00 90.25 75 GLU A C 1
ATOM 602 O O . GLU A 1 75 ? -10.228 -21.831 -3.313 1.00 90.25 75 GLU A O 1
ATOM 607 N N . LEU A 1 76 ? -11.303 -20.286 -2.102 1.00 89.62 76 LEU A N 1
ATOM 608 C CA . LEU A 1 76 ? -10.119 -19.839 -1.365 1.00 89.62 76 LEU A CA 1
ATOM 609 C C . LEU A 1 76 ? -9.702 -20.786 -0.225 1.00 89.62 76 LEU A C 1
ATOM 611 O O . LEU A 1 76 ? -8.643 -20.566 0.379 1.00 89.62 76 LEU A O 1
ATOM 615 N N . GLY A 1 77 ? -10.499 -21.821 0.063 1.00 91.88 77 GLY A N 1
ATOM 616 C CA . GLY A 1 77 ? -10.283 -22.740 1.179 1.00 91.88 77 GLY A CA 1
ATOM 617 C C . GLY A 1 77 ? -10.433 -22.054 2.537 1.00 91.88 77 GLY A C 1
ATOM 618 O O . GLY A 1 77 ? -9.665 -22.340 3.458 1.00 91.88 77 GLY A O 1
ATOM 619 N N . VAL A 1 78 ? -11.354 -21.090 2.635 1.00 94.75 78 VAL A N 1
ATOM 620 C CA . VAL A 1 78 ? -11.634 -20.368 3.878 1.00 94.75 78 VAL A CA 1
ATOM 621 C C . VAL A 1 78 ? -12.510 -21.232 4.773 1.00 94.75 78 VAL A C 1
ATOM 623 O O . VAL A 1 78 ? -13.571 -21.698 4.364 1.00 94.75 78 VAL A O 1
ATOM 626 N N . GLU A 1 79 ? -12.076 -21.421 6.013 1.00 94.38 79 GLU A N 1
ATOM 627 C CA . GLU A 1 79 ? -12.894 -22.043 7.052 1.00 94.38 79 GLU A CA 1
ATOM 628 C C . GLU A 1 79 ? -13.682 -20.954 7.768 1.00 94.38 79 GLU A C 1
ATOM 630 O O . GLU A 1 79 ? -13.095 -19.975 8.234 1.00 94.38 79 GLU A O 1
ATOM 635 N N . LEU A 1 80 ? -14.999 -21.122 7.843 1.00 93.69 80 LEU A N 1
ATOM 636 C CA . LEU A 1 80 ? -15.906 -20.161 8.458 1.00 93.69 80 LEU A CA 1
ATOM 637 C C . LEU A 1 80 ? -16.491 -20.740 9.741 1.00 93.69 80 LEU A C 1
ATOM 639 O O . LEU A 1 80 ? -16.888 -21.902 9.792 1.00 93.69 80 LEU A O 1
ATOM 643 N N . GLU A 1 81 ? -16.569 -19.900 10.760 1.00 92.81 81 GLU A N 1
ATOM 644 C CA . GLU A 1 81 ? -17.218 -20.192 12.030 1.00 92.81 81 GLU A CA 1
ATOM 645 C C . GLU A 1 81 ? -18.019 -18.954 12.438 1.00 92.81 81 GLU A C 1
ATOM 647 O O . GLU A 1 81 ? -17.468 -17.857 12.524 1.00 92.81 81 GLU A O 1
ATOM 652 N N . LEU A 1 82 ? -19.322 -19.111 12.653 1.00 91.44 82 LEU A N 1
ATOM 653 C CA . LEU A 1 82 ? -20.169 -18.037 13.162 1.00 91.44 82 LEU A CA 1
ATOM 654 C C . LEU A 1 82 ? -20.082 -18.034 14.688 1.00 91.44 82 LEU A C 1
ATOM 656 O O . LEU A 1 82 ? -20.311 -19.072 15.308 1.00 91.44 82 LEU A O 1
ATOM 660 N N . LYS A 1 83 ? -19.759 -16.884 15.282 1.00 92.00 83 LYS A N 1
ATOM 661 C CA . LYS A 1 83 ? -19.726 -16.707 16.737 1.00 92.00 83 LYS A CA 1
ATOM 662 C C . LYS A 1 83 ? -20.629 -15.567 17.169 1.00 92.00 83 LYS A C 1
ATOM 664 O O . LYS A 1 83 ? -20.682 -14.524 16.513 1.00 92.00 83 LYS A O 1
ATOM 669 N N . GLN A 1 84 ? -21.291 -15.743 18.305 1.00 89.50 84 GLN A N 1
ATOM 670 C CA . GLN A 1 84 ? -21.925 -14.639 19.013 1.00 89.50 84 GLN A CA 1
ATOM 671 C C . GLN A 1 84 ? -20.839 -13.716 19.567 1.00 89.50 84 GLN A C 1
ATOM 673 O O . GLN A 1 84 ? -19.777 -14.165 20.000 1.00 89.50 84 GLN A O 1
ATOM 678 N N . MET A 1 85 ? -21.111 -12.414 19.605 1.00 86.69 85 MET A N 1
ATOM 679 C CA . MET A 1 85 ? -20.159 -11.424 20.117 1.00 86.69 85 MET A CA 1
ATOM 680 C C . MET A 1 85 ? -19.689 -11.741 21.549 1.00 86.69 85 MET A C 1
ATOM 682 O O . MET A 1 85 ? -18.514 -11.575 21.862 1.00 86.69 85 MET A O 1
ATOM 686 N N . SER A 1 86 ? -20.576 -12.279 22.395 1.00 87.56 86 SER A N 1
ATOM 687 C CA . SER A 1 86 ? -20.260 -12.702 23.768 1.00 87.56 86 SER A CA 1
ATOM 688 C C . SER A 1 86 ? -19.274 -13.872 23.860 1.00 87.56 86 SER A C 1
ATOM 690 O O . SER A 1 86 ? -18.719 -14.115 24.926 1.00 87.56 86 SER A O 1
ATOM 692 N N . GLU A 1 87 ? -19.075 -14.621 22.775 1.00 89.06 87 GLU A N 1
ATOM 693 C CA . GLU A 1 87 ? -18.154 -15.763 22.704 1.00 89.06 87 GLU A CA 1
ATOM 694 C C . GLU A 1 87 ? -16.740 -15.348 22.266 1.00 89.06 87 GLU A C 1
ATOM 696 O O . GLU A 1 87 ? -15.847 -16.192 22.167 1.00 89.06 87 GLU A O 1
ATOM 701 N N . ILE A 1 88 ? -16.527 -14.059 21.982 1.00 87.06 88 ILE A N 1
ATOM 702 C CA . ILE A 1 88 ? -15.261 -13.510 21.498 1.00 87.06 88 ILE A CA 1
ATOM 703 C C . ILE A 1 88 ? -14.617 -12.691 22.630 1.00 87.06 88 ILE A C 1
ATOM 705 O O . ILE A 1 88 ? -15.101 -11.601 22.939 1.00 87.06 88 ILE A O 1
ATOM 709 N N . PRO A 1 89 ? -13.517 -13.177 23.245 1.00 84.00 89 PRO A N 1
ATOM 710 C CA . PRO A 1 89 ? -12.901 -12.552 24.423 1.00 84.00 89 PRO A CA 1
ATOM 711 C C . PRO A 1 89 ? -12.464 -11.089 24.251 1.00 84.00 89 PRO A C 1
ATOM 713 O O . PRO A 1 89 ? -12.275 -10.385 25.238 1.00 84.00 89 PRO A O 1
ATOM 716 N N . ASP A 1 90 ? -12.283 -10.628 23.015 1.00 86.25 90 ASP A N 1
ATOM 717 C CA . ASP A 1 90 ? -11.806 -9.292 22.669 1.00 86.25 90 ASP A CA 1
ATOM 718 C C . ASP A 1 90 ? -12.665 -8.618 21.583 1.00 86.25 90 ASP A C 1
ATOM 720 O O . ASP A 1 90 ? -12.158 -7.878 20.735 1.00 86.25 90 ASP A O 1
ATOM 724 N N . ALA A 1 91 ? -13.978 -8.868 21.618 1.00 89.62 91 ALA A N 1
ATOM 725 C CA . ALA A 1 91 ? -14.943 -8.318 20.666 1.00 89.62 91 ALA A CA 1
ATOM 726 C C . ALA A 1 91 ? -14.805 -6.794 20.477 1.00 89.62 91 ALA A C 1
ATOM 728 O O . ALA A 1 91 ? -14.790 -6.322 19.340 1.00 89.62 91 ALA A O 1
ATOM 729 N N . ASP A 1 92 ? -14.602 -6.036 21.558 1.00 88.38 92 ASP A N 1
ATOM 730 C CA . ASP A 1 92 ? -14.429 -4.577 21.505 1.00 88.38 92 ASP A CA 1
ATOM 731 C C . ASP A 1 92 ? -13.194 -4.148 20.691 1.00 88.38 92 ASP A C 1
ATOM 733 O O . ASP A 1 92 ? -13.235 -3.139 19.977 1.00 88.38 92 ASP A O 1
ATOM 737 N N . ASP A 1 93 ? -12.095 -4.917 20.745 1.00 88.62 93 ASP A N 1
ATOM 738 C CA . ASP A 1 93 ? -10.921 -4.656 19.900 1.00 88.62 93 ASP A CA 1
ATOM 739 C C . ASP A 1 93 ? -11.226 -4.934 18.443 1.00 88.62 93 ASP A C 1
ATOM 741 O O . ASP A 1 93 ? -10.926 -4.113 17.579 1.00 88.62 93 ASP A O 1
ATOM 745 N N . ILE A 1 94 ? -11.869 -6.062 18.168 1.00 90.50 94 ILE A N 1
ATOM 746 C CA . ILE A 1 94 ? -12.258 -6.455 16.817 1.00 90.50 94 ILE A CA 1
ATOM 747 C C . ILE A 1 94 ? -13.157 -5.388 16.182 1.00 90.50 94 ILE A C 1
ATOM 749 O O . ILE A 1 94 ? -12.878 -4.948 15.063 1.00 90.50 94 ILE A O 1
ATOM 753 N N . ILE A 1 95 ? -14.169 -4.914 16.910 1.00 92.19 95 ILE A N 1
ATOM 754 C CA . ILE A 1 95 ? -15.086 -3.856 16.466 1.00 92.19 95 ILE A CA 1
ATOM 755 C C . ILE A 1 95 ? -14.324 -2.549 16.227 1.00 92.19 95 ILE A C 1
ATOM 757 O O . ILE A 1 95 ? -14.469 -1.935 15.168 1.00 92.19 95 ILE A O 1
ATOM 761 N N . SER A 1 96 ? -13.446 -2.148 17.148 1.00 90.50 96 SER A N 1
ATOM 762 C CA . SER A 1 96 ? -12.660 -0.915 17.012 1.00 90.50 96 SER A CA 1
ATOM 763 C C . SER A 1 96 ? -11.694 -0.965 15.820 1.00 90.50 96 SER A C 1
ATOM 765 O O . SER A 1 96 ? -11.579 0.001 15.060 1.00 90.50 96 SER A O 1
ATOM 767 N N . GLN A 1 97 ? -11.035 -2.104 15.585 1.00 90.81 97 GLN A N 1
ATOM 768 C CA . GLN A 1 97 ? -10.170 -2.308 14.418 1.00 90.81 97 GLN A CA 1
ATOM 769 C C . GLN A 1 97 ? -10.970 -2.288 13.109 1.00 90.81 97 GLN A C 1
ATOM 771 O O . GLN A 1 97 ? -10.518 -1.685 12.129 1.00 90.81 97 GLN A O 1
ATOM 776 N N . ALA A 1 98 ? -12.151 -2.916 13.086 1.00 91.62 98 ALA A N 1
ATOM 777 C CA . ALA A 1 98 ? -13.053 -2.869 11.940 1.00 91.62 98 ALA A CA 1
ATOM 778 C C . ALA A 1 98 ? -13.501 -1.430 11.650 1.00 91.62 98 ALA A C 1
ATOM 780 O O . ALA A 1 98 ? -13.419 -0.981 10.507 1.00 91.62 98 ALA A O 1
ATOM 781 N N . ALA A 1 99 ? -13.846 -0.666 12.687 1.00 91.38 99 ALA A N 1
ATOM 782 C CA . ALA A 1 99 ? -14.194 0.745 12.582 1.00 91.38 99 ALA A CA 1
ATOM 783 C C . ALA A 1 99 ? -13.061 1.606 12.014 1.00 91.38 99 ALA A C 1
ATOM 785 O O . ALA A 1 99 ? -13.289 2.433 11.129 1.00 91.38 99 ALA A O 1
ATOM 786 N N . TYR A 1 100 ? -11.817 1.387 12.446 1.00 90.06 100 TYR A N 1
ATOM 787 C CA . TYR A 1 100 ? -10.663 2.086 11.879 1.00 90.06 100 TYR A CA 1
ATOM 788 C C . TYR A 1 100 ? -10.446 1.755 10.392 1.00 90.06 100 TYR A C 1
ATOM 790 O O . TYR A 1 100 ? -10.146 2.645 9.585 1.00 90.06 100 TYR A O 1
ATOM 798 N N . ILE A 1 101 ? -10.620 0.490 9.998 1.00 89.44 101 ILE A N 1
ATOM 799 C CA . ILE A 1 101 ? -10.547 0.073 8.591 1.00 89.44 101 ILE A CA 1
ATOM 800 C C . ILE A 1 101 ? -11.672 0.729 7.779 1.00 89.44 101 ILE A C 1
ATOM 802 O O . ILE A 1 101 ? -11.407 1.268 6.701 1.00 89.44 101 ILE A O 1
ATOM 806 N N . ALA A 1 102 ? -12.891 0.759 8.316 1.00 89.69 102 ALA A N 1
ATOM 807 C CA . ALA A 1 102 ? -14.063 1.357 7.688 1.00 89.69 102 ALA A CA 1
ATOM 808 C C . ALA A 1 102 ? -13.903 2.874 7.483 1.00 89.69 102 ALA A C 1
ATOM 810 O O . ALA A 1 102 ? -14.142 3.388 6.387 1.00 89.69 102 ALA A O 1
ATOM 811 N N . LEU A 1 103 ? -13.378 3.582 8.492 1.00 89.56 103 LEU A N 1
ATOM 812 C CA . LEU A 1 103 ? -13.008 4.996 8.402 1.00 89.56 103 LEU A CA 1
ATOM 813 C C . LEU A 1 103 ? -12.022 5.241 7.249 1.00 89.56 103 LEU A C 1
ATOM 815 O O . LEU A 1 103 ? -12.211 6.154 6.442 1.00 89.56 103 LEU A O 1
ATOM 819 N N . ARG A 1 104 ? -10.976 4.412 7.124 1.00 88.31 104 ARG A N 1
ATOM 820 C CA . ARG A 1 104 ? -10.034 4.514 5.995 1.00 88.31 104 ARG A CA 1
ATOM 821 C C . ARG A 1 104 ? -10.710 4.216 4.659 1.00 88.31 104 ARG A C 1
ATOM 823 O O . ARG A 1 104 ? -10.418 4.912 3.689 1.00 88.31 104 ARG A O 1
ATOM 830 N N . GLY A 1 105 ? -11.622 3.245 4.617 1.00 87.88 105 GLY A N 1
ATOM 831 C CA . GLY A 1 105 ? -12.473 2.959 3.460 1.00 87.88 105 GLY A CA 1
ATOM 832 C C . GLY A 1 105 ? -13.237 4.197 2.986 1.00 87.88 105 GLY A C 1
ATOM 833 O O . GLY A 1 105 ? -13.130 4.573 1.820 1.00 87.88 105 GLY A O 1
ATOM 834 N N . LYS A 1 106 ? -13.898 4.914 3.902 1.00 88.38 106 LYS A N 1
ATOM 835 C CA . LYS A 1 106 ? -14.595 6.178 3.602 1.00 88.38 106 LYS A CA 1
ATOM 836 C C . LYS A 1 106 ? -13.665 7.271 3.087 1.00 88.38 106 LYS A C 1
ATOM 838 O O . LYS A 1 106 ? -14.025 8.017 2.178 1.00 88.38 106 LYS A O 1
ATOM 843 N N . LEU A 1 107 ? -12.452 7.373 3.624 1.00 90.44 107 LEU A N 1
ATOM 844 C CA . LEU A 1 107 ? -11.458 8.315 3.103 1.00 90.44 107 LEU A CA 1
ATOM 845 C C . LEU A 1 107 ? -11.048 7.955 1.667 1.00 90.44 107 LEU A C 1
ATOM 847 O O . LEU A 1 107 ? -10.890 8.853 0.838 1.00 90.44 107 LEU A O 1
ATOM 851 N N . TYR A 1 108 ? -10.929 6.665 1.341 1.00 89.19 108 TYR A N 1
ATOM 852 C CA . TYR A 1 108 ? -10.685 6.222 -0.034 1.00 89.19 108 TYR A CA 1
ATOM 853 C C . TYR A 1 108 ? -11.841 6.591 -0.974 1.00 89.19 108 TYR A C 1
ATOM 855 O O . TYR A 1 108 ? -11.580 7.104 -2.061 1.00 89.19 108 TYR A O 1
ATOM 863 N N . GLU A 1 109 ? -13.098 6.463 -0.533 1.00 88.31 109 GLU A N 1
ATOM 864 C CA . GLU A 1 109 ? -14.274 6.951 -1.281 1.00 88.31 109 GLU A CA 1
ATOM 865 C C . GLU A 1 109 ? -14.216 8.473 -1.528 1.00 88.31 109 GLU A C 1
ATOM 867 O O . GLU A 1 109 ? -14.592 8.946 -2.599 1.00 88.31 109 GLU A O 1
ATOM 872 N N . LYS A 1 110 ? -13.654 9.252 -0.591 1.00 89.12 110 LYS A N 1
ATOM 873 C CA . LYS A 1 110 ? -13.413 10.707 -0.733 1.00 89.12 110 LYS A CA 1
ATOM 874 C C . LYS A 1 110 ? -12.196 11.066 -1.610 1.00 89.12 110 LYS A C 1
ATOM 876 O O . LYS A 1 110 ? -11.826 12.247 -1.715 1.00 89.12 110 LYS A O 1
ATOM 881 N N . GLY A 1 111 ? -11.558 10.074 -2.233 1.00 90.50 111 GLY A N 1
ATOM 882 C CA . GLY A 1 111 ? -10.432 10.235 -3.155 1.00 90.50 111 GLY A CA 1
ATOM 883 C C . GLY A 1 111 ? -9.046 10.202 -2.506 1.00 90.50 111 GLY A C 1
ATOM 884 O O . GLY A 1 111 ? -8.059 10.500 -3.183 1.00 90.50 111 GLY A O 1
ATOM 885 N N . TYR A 1 112 ? -8.932 9.854 -1.219 1.00 92.44 112 TYR A N 1
ATOM 886 C CA . TYR A 1 112 ? -7.621 9.581 -0.626 1.00 92.44 112 TYR A CA 1
ATOM 887 C C . TYR A 1 112 ? -7.027 8.294 -1.203 1.00 92.44 112 TYR A C 1
ATOM 889 O O . TYR A 1 112 ? -7.730 7.358 -1.573 1.00 92.44 112 TYR A O 1
ATOM 897 N N . ARG A 1 113 ? -5.699 8.223 -1.237 1.00 90.44 113 ARG A N 1
ATOM 898 C CA . ARG A 1 113 ? -4.932 7.051 -1.650 1.00 90.44 113 ARG A CA 1
ATOM 899 C C . ARG A 1 113 ? -3.983 6.614 -0.549 1.00 90.44 113 ARG A C 1
ATOM 901 O O . ARG A 1 113 ? -3.506 7.411 0.263 1.00 90.44 113 ARG A O 1
ATOM 908 N N . ARG A 1 114 ? -3.683 5.316 -0.542 1.00 86.00 114 ARG A N 1
ATOM 909 C CA . ARG A 1 114 ? -2.680 4.723 0.341 1.00 86.00 114 ARG A CA 1
ATOM 910 C C . ARG A 1 114 ? -1.280 4.954 -0.228 1.00 86.00 114 ARG A C 1
ATOM 912 O O . ARG A 1 114 ? -0.934 4.441 -1.286 1.00 86.00 114 ARG A O 1
ATOM 919 N N . GLY A 1 115 ? -0.458 5.686 0.511 1.00 84.00 115 GLY A N 1
ATOM 920 C CA . GLY A 1 115 ? 0.977 5.807 0.284 1.00 84.00 115 GLY A CA 1
ATOM 921 C C . GLY A 1 115 ? 1.791 4.768 1.063 1.00 84.00 115 GLY A C 1
ATOM 922 O O . GLY A 1 115 ? 1.272 3.993 1.872 1.00 84.00 115 GLY A O 1
ATOM 923 N N . ALA A 1 116 ? 3.106 4.778 0.838 1.00 75.06 116 ALA A N 1
ATOM 924 C CA . ALA A 1 116 ? 4.062 4.020 1.644 1.00 75.06 116 ALA A CA 1
ATOM 925 C C . ALA A 1 116 ? 4.006 4.435 3.129 1.00 75.06 116 ALA A C 1
ATOM 927 O O . ALA A 1 116 ? 3.669 5.578 3.450 1.00 75.06 116 ALA A O 1
ATOM 928 N N . SER A 1 117 ? 4.351 3.506 4.026 1.00 72.25 117 SER A N 1
ATOM 929 C CA . SER A 1 117 ? 4.318 3.712 5.486 1.00 72.25 117 SER A CA 1
ATOM 930 C C . SER A 1 117 ? 2.942 4.146 6.010 1.00 72.25 117 SER A C 1
ATOM 932 O O . SER A 1 117 ? 2.842 5.015 6.867 1.00 72.25 117 SER A O 1
ATOM 934 N N . SER A 1 118 ? 1.872 3.575 5.448 1.00 76.31 118 SER A N 1
ATOM 935 C CA . SER A 1 118 ? 0.474 3.806 5.858 1.00 76.31 118 SER A CA 1
ATOM 936 C C . SER A 1 118 ? -0.068 5.228 5.661 1.00 76.31 118 SER A C 1
ATOM 938 O O . SER A 1 118 ? -1.223 5.478 6.022 1.00 76.31 118 SER A O 1
ATOM 940 N N . LYS A 1 119 ? 0.702 6.118 5.017 1.00 89.00 119 LYS A N 1
ATOM 941 C CA . LYS A 1 119 ? 0.284 7.482 4.674 1.00 89.00 119 LYS A CA 1
ATOM 942 C C . LYS A 1 119 ? -1.023 7.485 3.878 1.00 89.00 119 LYS A C 1
ATOM 944 O O . LYS A 1 119 ? -1.227 6.655 2.992 1.00 89.00 119 LYS A O 1
ATOM 949 N N . LEU A 1 120 ? -1.878 8.448 4.173 1.00 91.81 120 LEU A N 1
ATOM 950 C CA . LEU A 1 120 ? -3.078 8.809 3.436 1.00 91.81 120 LEU A CA 1
ATOM 951 C C . LEU A 1 120 ? -2.816 10.153 2.776 1.00 91.81 120 LEU A C 1
ATOM 953 O O . LEU A 1 120 ? -2.485 11.112 3.460 1.00 91.81 120 LEU A O 1
ATOM 957 N N . TYR A 1 121 ? -2.937 10.233 1.460 1.00 93.88 121 TYR A N 1
ATOM 958 C CA . TYR A 1 121 ? -2.775 11.492 0.733 1.00 93.88 121 TYR A CA 1
ATOM 959 C C . TYR A 1 121 ? -3.841 11.588 -0.349 1.00 93.88 121 TYR A C 1
ATOM 961 O O . TYR A 1 121 ? -4.300 10.563 -0.851 1.00 93.88 121 TYR A O 1
ATOM 969 N N . LYS A 1 122 ? -4.245 12.803 -0.706 1.00 93.69 122 LYS A N 1
ATOM 970 C CA . LYS A 1 122 ? -5.212 13.034 -1.778 1.00 93.69 122 LYS A CA 1
ATOM 971 C C . LYS A 1 122 ? -4.474 13.646 -2.971 1.00 93.69 122 LYS A C 1
ATOM 973 O O . LYS A 1 122 ? -3.929 14.738 -2.819 1.00 93.69 122 LYS A O 1
ATOM 978 N N . PRO A 1 123 ? -4.408 12.968 -4.133 1.00 91.50 123 PRO A N 1
ATOM 979 C CA . PRO A 1 123 ? -3.709 13.475 -5.312 1.00 91.50 123 PRO A CA 1
ATOM 980 C C . PRO A 1 123 ? -4.543 14.562 -6.012 1.00 91.50 123 PRO A C 1
ATOM 982 O O . PRO A 1 123 ? -5.046 14.361 -7.112 1.00 91.50 123 PRO A O 1
ATOM 985 N N . SER A 1 124 ? -4.727 15.706 -5.352 1.00 92.31 124 SER A N 1
ATOM 986 C CA . SER A 1 124 ? -5.428 16.883 -5.877 1.00 92.31 124 SER A CA 1
ATOM 987 C C . SER A 1 124 ? -4.550 18.125 -5.765 1.00 92.31 124 SER A C 1
ATOM 989 O O . SER A 1 124 ? -3.669 18.177 -4.906 1.00 92.31 124 SER A O 1
ATOM 991 N N . GLN A 1 125 ? -4.808 19.126 -6.610 1.00 90.75 125 GLN A N 1
ATOM 992 C CA . GLN A 1 125 ? -4.040 20.377 -6.635 1.00 90.75 125 GLN A CA 1
ATOM 993 C C . GLN A 1 125 ? -4.035 21.082 -5.272 1.00 90.75 125 GLN A C 1
ATOM 995 O O . GLN A 1 125 ? -2.976 21.457 -4.784 1.00 90.75 125 GLN A O 1
ATOM 1000 N N . ASP A 1 126 ? -5.180 21.120 -4.585 1.00 90.44 126 ASP A N 1
ATOM 1001 C CA . ASP A 1 126 ? -5.322 21.765 -3.267 1.00 90.44 126 ASP A CA 1
ATOM 1002 C C . ASP A 1 126 ? -4.479 21.117 -2.150 1.00 90.44 126 ASP A C 1
ATOM 1004 O O . ASP A 1 126 ? -4.322 21.684 -1.068 1.00 90.44 126 ASP A O 1
ATOM 1008 N N . ASN A 1 127 ? -3.955 19.909 -2.382 1.00 92.69 127 ASN A N 1
ATOM 1009 C CA . ASN A 1 127 ? -3.108 19.189 -1.431 1.00 92.69 127 ASN A CA 1
ATOM 1010 C C . ASN A 1 127 ? -1.622 19.239 -1.793 1.00 92.69 127 ASN A C 1
ATOM 1012 O O . ASN A 1 127 ? -0.811 18.688 -1.047 1.00 92.69 127 ASN A O 1
ATOM 1016 N N . ILE A 1 128 ? -1.242 19.869 -2.904 1.00 95.31 128 ILE A N 1
ATOM 1017 C CA . ILE A 1 128 ? 0.161 20.024 -3.289 1.00 95.31 128 ILE A CA 1
ATOM 1018 C C . ILE A 1 128 ? 0.752 21.202 -2.512 1.00 95.31 128 ILE A C 1
ATOM 1020 O O . ILE A 1 128 ? 0.261 22.322 -2.588 1.00 95.31 128 ILE A O 1
ATOM 1024 N N . VAL A 1 129 ? 1.828 20.948 -1.767 1.00 94.06 129 VAL A N 1
ATOM 1025 C CA . VAL A 1 129 ? 2.586 21.989 -1.043 1.00 94.06 129 VAL A CA 1
ATOM 1026 C C . VAL A 1 129 ? 3.848 22.411 -1.783 1.00 94.06 129 VAL A C 1
ATOM 1028 O O . VAL A 1 129 ? 4.434 23.444 -1.473 1.00 94.06 129 VAL A O 1
ATOM 1031 N N . TYR A 1 130 ? 4.288 21.605 -2.746 1.00 94.50 130 TYR A N 1
ATOM 1032 C CA . TYR A 1 130 ? 5.437 21.910 -3.581 1.00 94.50 130 TYR A CA 1
ATOM 1033 C C . TYR A 1 130 ? 5.365 21.134 -4.892 1.00 94.50 130 TYR A C 1
ATOM 1035 O O . TYR A 1 130 ? 5.031 19.949 -4.908 1.00 94.50 130 TYR A O 1
ATOM 1043 N N . THR A 1 131 ? 5.715 21.814 -5.976 1.00 93.81 131 THR A N 1
ATOM 1044 C CA . THR A 1 131 ? 5.990 21.221 -7.282 1.00 93.81 131 THR A CA 1
ATOM 1045 C C . THR A 1 131 ? 7.411 21.600 -7.641 1.00 93.81 131 THR A C 1
ATOM 1047 O O . THR A 1 131 ? 7.783 22.770 -7.524 1.00 93.81 131 THR A O 1
ATOM 1050 N N . ASP A 1 132 ? 8.212 20.617 -8.032 1.00 91.94 132 ASP A N 1
ATOM 1051 C CA . ASP A 1 132 ? 9.580 20.885 -8.448 1.00 91.94 132 ASP A CA 1
ATOM 1052 C C . ASP A 1 132 ? 9.614 21.716 -9.750 1.00 91.94 132 ASP A C 1
ATOM 1054 O O . ASP A 1 132 ? 8.625 21.811 -10.480 1.00 91.94 132 ASP A O 1
ATOM 1058 N N . LYS A 1 133 ? 10.765 22.321 -10.068 1.00 86.69 133 LYS A N 1
ATOM 1059 C CA . LYS A 1 133 ? 10.901 23.212 -11.236 1.00 86.69 133 LYS A CA 1
ATOM 1060 C C . LYS A 1 133 ? 10.583 22.521 -12.568 1.00 86.69 133 LYS A C 1
ATOM 1062 O O . LYS A 1 133 ? 10.063 23.171 -13.471 1.00 86.69 133 LYS A O 1
ATOM 1067 N N . THR A 1 134 ? 10.868 21.225 -12.681 1.00 86.12 134 THR A N 1
ATOM 1068 C CA . THR A 1 134 ? 10.597 20.417 -13.882 1.00 86.12 134 THR A CA 1
ATOM 1069 C C . THR A 1 134 ? 9.146 19.926 -13.952 1.00 86.12 134 THR A C 1
ATOM 1071 O O . THR A 1 134 ? 8.705 19.439 -14.993 1.00 86.12 134 THR A O 1
ATOM 1074 N N . ARG A 1 135 ? 8.370 20.120 -12.874 1.00 89.69 135 ARG A N 1
ATOM 1075 C CA . ARG A 1 135 ? 6.967 19.704 -12.726 1.00 89.69 135 ARG A CA 1
ATOM 1076 C C . ARG A 1 135 ? 6.747 18.193 -12.862 1.00 89.69 135 ARG A C 1
ATOM 1078 O O . ARG A 1 135 ? 5.660 17.766 -13.252 1.00 89.69 135 ARG A O 1
ATOM 1085 N N . VAL A 1 136 ? 7.761 17.388 -12.554 1.00 92.00 136 VAL A N 1
ATOM 1086 C CA . VAL A 1 136 ? 7.692 15.917 -12.599 1.00 92.00 136 VAL A CA 1
ATOM 1087 C C . VAL A 1 136 ? 7.465 15.305 -11.222 1.00 92.00 136 VAL A C 1
ATOM 1089 O O . VAL A 1 136 ? 7.037 14.156 -11.124 1.00 92.00 136 VAL A O 1
ATOM 1092 N N . LEU A 1 137 ? 7.746 16.056 -10.154 1.00 94.19 137 LEU A N 1
ATOM 1093 C CA . LEU A 1 137 ? 7.588 15.633 -8.774 1.00 94.19 137 LEU A CA 1
ATOM 1094 C C . LEU A 1 137 ? 6.732 16.626 -7.994 1.00 94.19 137 LEU A C 1
ATOM 1096 O O . LEU A 1 137 ? 6.997 17.828 -7.933 1.00 94.19 137 LEU A O 1
ATOM 1100 N N . HIS A 1 138 ? 5.729 16.079 -7.316 1.00 95.25 138 HIS A N 1
ATOM 1101 C CA . HIS A 1 138 ? 4.889 16.809 -6.380 1.00 95.25 138 HIS A CA 1
ATOM 1102 C C . HIS A 1 138 ? 5.132 16.330 -4.952 1.00 95.25 138 HIS A C 1
ATOM 1104 O O . HIS A 1 138 ? 5.315 15.138 -4.689 1.00 95.25 138 HIS A O 1
ATOM 1110 N N . VAL A 1 139 ? 5.061 17.266 -4.009 1.00 95.19 139 VAL A N 1
ATOM 1111 C CA . VAL A 1 139 ? 4.963 16.985 -2.577 1.00 95.19 139 VAL A CA 1
ATOM 1112 C C . VAL A 1 139 ? 3.538 17.289 -2.141 1.00 95.19 139 VAL A C 1
ATOM 1114 O O . VAL A 1 139 ? 3.083 18.430 -2.203 1.00 95.19 139 VAL A 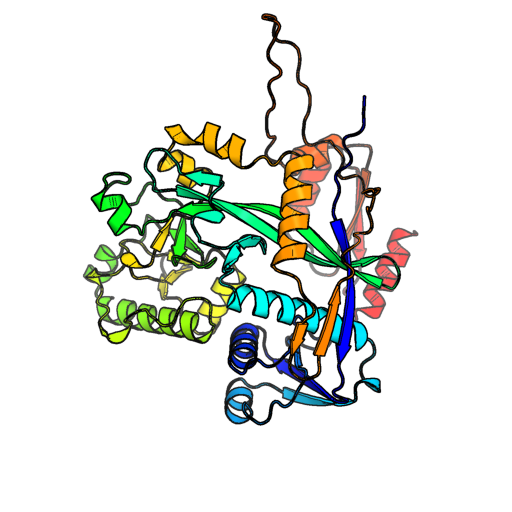O 1
ATOM 1117 N N . TYR A 1 140 ? 2.842 16.258 -1.682 1.00 95.31 140 TYR A N 1
ATOM 1118 C CA . TYR A 1 140 ? 1.477 16.334 -1.184 1.00 95.31 140 TYR A CA 1
ATOM 1119 C C . TYR A 1 140 ? 1.451 16.402 0.342 1.00 95.31 140 TYR A C 1
ATOM 1121 O O . TYR A 1 140 ? 2.256 15.743 1.016 1.00 95.31 140 TYR A O 1
ATOM 1129 N N . LYS A 1 141 ? 0.458 17.111 0.888 1.00 95.38 141 LYS A N 1
ATOM 1130 C CA . LYS A 1 141 ? -0.009 16.896 2.260 1.00 95.38 141 LYS A CA 1
ATOM 1131 C C . LYS A 1 141 ? -0.422 15.437 2.419 1.00 95.38 141 LYS A C 1
ATOM 1133 O O . LYS A 1 141 ? -1.071 14.853 1.546 1.00 95.38 141 LYS A O 1
ATOM 1138 N N . ALA A 1 142 ? -0.032 14.839 3.533 1.00 93.88 142 ALA A N 1
ATOM 1139 C CA . ALA A 1 142 ? -0.393 13.476 3.870 1.00 93.88 142 ALA A CA 1
ATOM 1140 C C . ALA A 1 142 ? -0.671 13.357 5.366 1.00 93.88 142 ALA A C 1
ATOM 1142 O O . ALA A 1 142 ? -0.137 14.126 6.156 1.00 93.88 142 ALA A O 1
ATOM 1143 N N . MET A 1 143 ? -1.453 12.354 5.745 1.00 90.69 143 MET A N 1
ATOM 1144 C CA . MET A 1 143 ? -1.738 12.009 7.133 1.00 90.69 143 MET A CA 1
ATOM 1145 C C . MET A 1 143 ? -1.298 10.579 7.407 1.00 90.69 143 MET A C 1
ATOM 1147 O O . MET A 1 143 ? -1.560 9.673 6.613 1.00 90.69 143 MET A O 1
ATOM 1151 N N . VAL A 1 144 ? -0.624 10.350 8.524 1.00 88.00 144 VAL A N 1
ATOM 1152 C CA . VAL A 1 144 ? -0.439 9.011 9.081 1.00 88.00 144 VAL A CA 1
ATOM 1153 C C . VAL A 1 144 ? -1.494 8.846 10.157 1.00 88.00 144 VAL A C 1
ATOM 1155 O O . VAL A 1 144 ? -1.604 9.687 11.040 1.00 88.00 144 VAL A O 1
ATOM 1158 N N . THR A 1 145 ? -2.284 7.782 10.062 1.00 85.56 145 THR A N 1
ATOM 1159 C CA . THR A 1 145 ? -3.298 7.465 11.068 1.00 85.56 145 THR A CA 1
ATOM 1160 C C . THR A 1 145 ? -3.017 6.104 11.674 1.00 85.56 145 THR A C 1
ATOM 1162 O O . THR A 1 145 ? -2.575 5.197 10.963 1.00 85.56 145 THR A O 1
ATOM 1165 N N . GLY A 1 146 ? -3.304 5.939 12.958 1.00 84.06 146 GLY A N 1
ATOM 1166 C CA . GLY A 1 146 ? -3.208 4.673 13.678 1.00 84.06 146 GLY A CA 1
ATOM 1167 C C . GLY A 1 146 ? -4.282 4.585 14.754 1.00 84.06 146 GLY A C 1
ATOM 1168 O O . GLY A 1 146 ? -4.770 5.610 15.213 1.00 84.06 146 GLY A O 1
ATOM 1169 N N . LEU A 1 147 ? -4.653 3.366 15.127 1.00 82.19 147 LEU A N 1
ATOM 1170 C CA . LEU A 1 147 ? -5.562 3.097 16.235 1.00 82.19 147 LEU A CA 1
ATOM 1171 C C . LEU A 1 147 ? -4.772 2.377 17.329 1.00 82.19 147 LEU A C 1
ATOM 1173 O O . LEU A 1 147 ? -4.126 1.371 17.027 1.00 82.19 147 LEU A O 1
ATOM 1177 N N . ASP A 1 148 ? -4.820 2.889 18.556 1.00 80.75 148 ASP A N 1
ATOM 1178 C CA . ASP A 1 148 ? -4.185 2.266 19.725 1.00 80.75 148 ASP A CA 1
ATOM 1179 C C . ASP A 1 148 ? -4.946 2.617 21.018 1.00 80.75 148 ASP A C 1
ATOM 1181 O O . ASP A 1 148 ? -5.825 3.482 20.997 1.00 80.75 148 ASP A O 1
ATOM 1185 N N . LYS A 1 149 ? -4.632 1.952 22.135 1.00 74.44 149 LYS A N 1
ATOM 1186 C CA . LYS A 1 149 ? -5.243 2.215 23.448 1.00 74.44 149 LYS A CA 1
ATOM 1187 C C . LYS A 1 149 ? -4.409 3.172 24.296 1.00 74.44 149 LYS A C 1
ATOM 1189 O O . LYS A 1 149 ? -3.189 3.052 24.371 1.00 74.44 149 LYS A O 1
ATOM 1194 N N . ILE A 1 150 ? -5.088 4.059 25.022 1.00 67.62 150 ILE A N 1
ATOM 1195 C CA . ILE A 1 150 ? -4.522 4.812 26.148 1.00 67.62 150 ILE A CA 1
ATOM 1196 C C . ILE A 1 150 ? -5.329 4.441 27.389 1.00 67.62 150 ILE A C 1
ATOM 1198 O O . ILE A 1 150 ? -6.491 4.820 27.525 1.00 67.62 150 ILE A O 1
ATOM 1202 N N . GLY A 1 151 ? -4.723 3.671 28.293 1.00 73.81 151 GLY A N 1
ATOM 1203 C CA . GLY A 1 151 ? -5.483 3.013 29.354 1.00 73.81 151 GLY A CA 1
ATOM 1204 C C . GLY A 1 151 ? -6.456 1.999 28.750 1.00 73.81 151 GLY A C 1
ATOM 1205 O O . GLY A 1 151 ? -6.032 1.115 28.008 1.00 73.81 151 GLY A O 1
ATOM 1206 N N . ASN A 1 152 ? -7.748 2.146 29.046 1.00 76.19 152 ASN A N 1
ATOM 1207 C CA . ASN A 1 152 ? -8.791 1.256 28.529 1.00 76.19 152 ASN A CA 1
ATOM 1208 C C . ASN A 1 152 ? -9.467 1.776 27.250 1.00 76.19 152 ASN A C 1
ATOM 1210 O O . ASN A 1 152 ? -10.200 1.022 26.616 1.00 76.19 152 ASN A O 1
ATOM 1214 N N . ASP A 1 153 ? -9.185 3.016 26.843 1.00 80.00 153 ASP A N 1
ATOM 1215 C CA . ASP A 1 153 ? -9.918 3.692 25.773 1.00 80.00 153 ASP A CA 1
ATOM 1216 C C . ASP A 1 153 ? -9.119 3.728 24.467 1.00 80.00 153 ASP A C 1
ATOM 1218 O O . ASP A 1 153 ? -7.920 4.039 24.444 1.00 80.00 153 ASP A O 1
ATOM 1222 N N . TYR A 1 154 ? -9.796 3.458 23.352 1.00 81.88 154 TYR A N 1
ATOM 1223 C CA . TYR A 1 154 ? -9.201 3.578 22.025 1.00 81.88 154 TYR A CA 1
ATOM 1224 C C . TYR A 1 154 ? -9.051 5.034 21.606 1.00 81.88 154 TYR A C 1
ATOM 1226 O O . TYR A 1 154 ? -9.903 5.882 21.863 1.00 81.88 154 TYR A O 1
ATOM 1234 N N . HIS A 1 155 ? -7.953 5.309 20.913 1.00 82.88 155 HIS A N 1
ATOM 1235 C CA . HIS A 1 155 ? -7.648 6.615 20.363 1.00 82.88 155 HIS A CA 1
ATOM 1236 C C . HIS A 1 155 ? -7.187 6.490 18.912 1.00 82.88 155 HIS A C 1
ATOM 1238 O O . HIS A 1 155 ? -6.382 5.626 18.550 1.00 82.88 155 HIS A O 1
ATOM 1244 N N . LEU A 1 156 ? -7.687 7.397 18.077 1.00 83.00 156 LEU A N 1
ATOM 1245 C CA . LEU A 1 156 ? -7.204 7.625 16.728 1.00 83.00 156 LEU A CA 1
ATOM 1246 C C . LEU A 1 156 ? -6.020 8.589 16.795 1.00 83.00 156 LEU A C 1
ATOM 1248 O O . LEU A 1 156 ? -6.173 9.790 17.018 1.00 83.00 156 LEU A O 1
ATOM 1252 N N . PHE A 1 157 ? -4.831 8.051 16.575 1.00 82.44 157 PHE A N 1
ATOM 1253 C CA . PHE A 1 157 ? -3.602 8.819 16.471 1.00 82.44 157 PHE A CA 1
ATOM 1254 C C . PHE A 1 157 ? -3.455 9.357 15.064 1.00 82.44 157 PHE A C 1
ATOM 1256 O O . PHE A 1 157 ? -3.546 8.601 14.091 1.00 82.44 157 PHE A O 1
ATOM 1263 N N . ILE A 1 158 ? -3.204 10.659 14.957 1.00 80.69 158 ILE A N 1
ATOM 1264 C CA . ILE A 1 158 ? -3.038 11.330 13.671 1.00 80.69 158 ILE A CA 1
ATOM 1265 C C . ILE A 1 158 ? -1.767 12.158 13.684 1.00 80.69 158 ILE A C 1
ATOM 1267 O O . ILE A 1 158 ? -1.459 12.854 14.651 1.00 80.69 158 ILE A O 1
ATOM 1271 N N . ASP A 1 159 ? -1.042 12.075 12.576 1.00 83.44 159 ASP A N 1
ATOM 1272 C CA . ASP A 1 159 ? 0.140 12.873 12.327 1.00 83.44 159 ASP A CA 1
ATOM 1273 C C . ASP A 1 159 ? 0.143 13.452 10.906 1.00 83.44 159 ASP A C 1
ATOM 1275 O O . ASP A 1 159 ? -0.116 12.729 9.938 1.00 83.44 159 ASP A O 1
ATOM 1279 N N . ALA A 1 160 ? 0.492 14.735 10.775 1.00 85.12 160 ALA A N 1
ATOM 1280 C CA . ALA A 1 160 ? 0.759 15.350 9.486 1.00 85.12 160 ALA A CA 1
ATOM 1281 C C . ALA A 1 160 ? 2.113 14.887 8.946 1.00 85.12 160 ALA A C 1
ATOM 1283 O O . ALA A 1 160 ? 3.135 14.819 9.627 1.00 85.12 160 ALA A O 1
ATOM 1284 N N . SER A 1 161 ? 2.129 14.590 7.659 1.00 89.31 161 SER A N 1
ATOM 1285 C CA . SER A 1 161 ? 3.311 14.162 6.941 1.00 89.31 161 SER A CA 1
ATOM 1286 C C . SER A 1 161 ? 3.296 14.723 5.525 1.00 89.31 161 SER A C 1
ATOM 1288 O O . SER A 1 161 ? 2.410 15.479 5.110 1.00 89.31 161 SER A O 1
ATOM 1290 N N . ARG A 1 162 ? 4.311 14.342 4.759 1.00 91.50 162 ARG A N 1
ATOM 1291 C CA . ARG A 1 162 ? 4.428 14.654 3.342 1.00 91.50 162 ARG A CA 1
ATOM 1292 C C . ARG A 1 162 ? 4.542 13.377 2.537 1.00 91.50 162 ARG A C 1
ATOM 1294 O O . ARG A 1 162 ? 5.140 12.386 2.973 1.00 91.50 162 ARG A O 1
ATOM 1301 N N . LYS A 1 163 ? 3.968 13.399 1.340 1.00 93.06 163 LYS A N 1
ATOM 1302 C CA . LYS A 1 163 ? 4.129 12.338 0.353 1.00 93.06 163 LYS A CA 1
ATOM 1303 C C . LYS A 1 163 ? 4.708 12.935 -0.917 1.00 93.06 163 LYS A C 1
ATOM 1305 O O . LYS A 1 163 ? 4.049 13.730 -1.568 1.00 93.06 163 LYS A O 1
ATOM 1310 N N . LEU A 1 164 ? 5.913 12.514 -1.276 1.00 93.31 164 LEU A N 1
ATOM 1311 C CA . LEU A 1 164 ? 6.469 12.802 -2.592 1.00 93.31 164 LEU A CA 1
ATOM 1312 C C . LEU A 1 164 ? 5.906 11.803 -3.593 1.00 93.31 164 LEU A C 1
ATOM 1314 O O . LEU A 1 164 ? 5.852 10.612 -3.276 1.00 93.31 164 LEU A O 1
ATOM 1318 N N . GLU A 1 165 ? 5.529 12.250 -4.779 1.00 93.56 165 GLU A N 1
ATOM 1319 C CA . GLU A 1 165 ? 5.236 11.370 -5.907 1.00 93.56 165 GLU A CA 1
ATOM 1320 C C . GLU A 1 165 ? 5.787 11.959 -7.197 1.00 93.56 165 GLU A C 1
ATOM 1322 O O . GLU A 1 165 ? 5.586 13.141 -7.474 1.00 93.56 165 GLU A O 1
ATOM 1327 N N . PHE A 1 166 ? 6.435 11.105 -7.990 1.00 93.50 166 PHE A N 1
ATOM 1328 C CA . PHE A 1 166 ? 6.599 11.375 -9.409 1.00 93.50 166 PHE A CA 1
ATOM 1329 C C . PHE A 1 166 ? 5.231 11.242 -10.081 1.00 93.50 166 PHE A C 1
ATOM 1331 O O . PHE A 1 166 ? 4.469 10.317 -9.782 1.00 93.50 166 PHE A O 1
ATOM 1338 N N . THR A 1 167 ? 4.894 12.210 -10.925 1.00 90.50 167 THR A N 1
ATOM 1339 C CA . THR A 1 167 ? 3.575 12.311 -11.564 1.00 90.50 167 THR A CA 1
ATOM 1340 C C . THR A 1 167 ? 3.534 11.728 -12.964 1.00 90.50 167 THR A C 1
ATOM 1342 O O . THR A 1 167 ? 2.444 11.532 -13.490 1.00 90.50 167 THR A O 1
ATOM 1345 N N . MET A 1 168 ? 4.703 11.437 -13.527 1.00 92.56 168 MET A N 1
ATOM 1346 C CA . MET A 1 168 ? 4.883 10.928 -14.879 1.00 92.56 168 MET A CA 1
ATOM 1347 C C . MET A 1 168 ? 5.335 9.469 -14.843 1.00 92.56 168 MET A C 1
ATOM 1349 O O . MET A 1 168 ? 6.055 9.026 -13.936 1.00 92.56 168 MET A O 1
ATOM 1353 N N . SER A 1 169 ? 4.861 8.719 -15.825 1.00 92.38 169 SER A N 1
ATOM 1354 C CA . SER A 1 169 ? 5.323 7.385 -16.176 1.00 92.38 169 SER A CA 1
ATOM 1355 C C . SER A 1 169 ? 6.724 7.432 -16.794 1.00 92.38 169 SER A C 1
ATOM 1357 O O . SER A 1 169 ? 7.227 8.501 -17.138 1.00 92.38 169 SER A O 1
ATOM 1359 N N . ILE A 1 170 ? 7.371 6.275 -16.935 1.00 92.69 170 ILE A N 1
ATOM 1360 C CA . ILE A 1 170 ? 8.697 6.193 -17.565 1.00 92.69 170 ILE A CA 1
ATOM 1361 C C . ILE A 1 170 ? 8.704 6.767 -18.994 1.00 92.69 170 ILE A C 1
ATOM 1363 O O . ILE A 1 170 ? 9.542 7.635 -19.234 1.00 92.69 170 ILE A O 1
ATOM 1367 N N . PRO A 1 171 ? 7.765 6.420 -19.902 1.00 91.50 171 PRO A N 1
ATOM 1368 C CA . PRO A 1 171 ? 7.752 6.999 -21.248 1.00 91.50 171 PRO A CA 1
ATOM 1369 C C . PRO A 1 171 ? 7.609 8.527 -21.255 1.00 91.50 171 PRO A C 1
ATOM 1371 O O . PRO A 1 171 ? 8.285 9.210 -22.013 1.00 91.50 171 PRO A O 1
ATOM 1374 N N . GLU A 1 172 ? 6.779 9.088 -20.369 1.00 93.25 172 GLU A N 1
ATOM 1375 C CA . GLU A 1 172 ? 6.599 10.545 -20.264 1.00 93.25 172 GLU A CA 1
ATOM 1376 C C . GLU A 1 172 ? 7.864 11.257 -19.753 1.00 93.25 172 GLU A C 1
ATOM 1378 O O . GLU A 1 172 ? 8.133 12.402 -20.120 1.00 93.25 172 GLU A O 1
ATOM 1383 N N . LEU A 1 173 ? 8.644 10.607 -18.882 1.00 91.81 173 LEU A N 1
ATOM 1384 C CA . LEU A 1 173 ? 9.916 11.147 -18.395 1.00 91.81 173 LEU A CA 1
ATOM 1385 C C . LEU A 1 173 ? 11.002 11.113 -19.481 1.00 91.81 173 LEU A C 1
ATOM 1387 O O . LEU A 1 173 ? 11.798 12.051 -19.561 1.00 91.81 173 LEU A O 1
ATOM 1391 N N . GLU A 1 174 ? 11.015 10.066 -20.308 1.00 91.31 174 GLU A N 1
ATOM 1392 C CA . GLU A 1 174 ? 11.907 9.929 -21.468 1.00 91.31 174 GLU A CA 1
ATOM 1393 C C . GLU A 1 174 ? 11.577 10.959 -22.550 1.00 91.31 174 GLU A C 1
ATOM 1395 O O . GLU A 1 174 ? 12.465 11.674 -23.004 1.00 91.31 174 GLU A O 1
ATOM 1400 N N . GLU A 1 175 ? 10.294 11.120 -22.896 1.00 91.12 175 GLU A N 1
ATOM 1401 C CA . GLU A 1 175 ? 9.829 12.105 -23.885 1.00 91.12 175 GLU A CA 1
ATOM 1402 C C . GLU A 1 175 ? 10.230 13.538 -23.501 1.00 91.12 175 GLU A C 1
ATOM 1404 O O . GLU A 1 175 ? 10.576 14.359 -24.351 1.00 91.12 175 GLU A O 1
ATOM 1409 N N . LYS A 1 176 ? 10.236 13.845 -22.199 1.00 88.31 176 LYS A N 1
ATOM 1410 C CA . LYS A 1 176 ? 10.674 15.148 -21.679 1.00 88.31 176 LYS A CA 1
ATOM 1411 C C . LYS A 1 176 ? 12.188 15.305 -21.550 1.00 88.31 176 LYS A C 1
ATOM 1413 O O . LYS A 1 176 ? 12.633 16.378 -21.140 1.00 88.31 176 LYS A O 1
ATOM 1418 N N . GLY A 1 177 ? 12.968 14.265 -21.838 1.00 87.12 177 GLY A N 1
ATOM 1419 C CA . GLY A 1 177 ? 14.420 14.257 -21.658 1.00 87.12 177 GLY A CA 1
ATOM 1420 C C . GLY A 1 177 ? 14.858 14.416 -20.199 1.00 87.12 177 GLY A C 1
ATOM 1421 O O . GLY A 1 177 ? 15.958 14.895 -19.936 1.00 87.12 177 GLY A O 1
ATOM 1422 N N . VAL A 1 178 ? 13.987 14.070 -19.242 1.00 86.62 178 VAL A N 1
ATOM 1423 C CA . VAL A 1 178 ? 14.289 14.127 -17.800 1.00 86.62 178 VAL A CA 1
ATOM 1424 C C . VAL A 1 178 ? 15.103 12.905 -17.375 1.00 86.62 178 VAL A C 1
ATOM 1426 O O . VAL A 1 178 ? 15.941 12.999 -16.482 1.00 86.62 178 VAL A O 1
ATOM 1429 N N . ILE A 1 179 ? 14.869 11.771 -18.035 1.00 85.31 179 ILE A N 1
ATOM 1430 C CA . ILE A 1 179 ? 15.701 10.568 -17.968 1.00 85.31 179 ILE A CA 1
ATOM 1431 C C . ILE A 1 179 ? 16.112 10.174 -19.391 1.00 85.31 179 ILE A C 1
ATOM 1433 O O . ILE A 1 179 ? 15.419 10.520 -20.348 1.00 85.31 179 ILE A O 1
ATOM 1437 N N . GLY A 1 180 ? 17.240 9.476 -19.538 1.00 74.44 180 GLY A N 1
ATOM 1438 C CA . GLY A 1 180 ? 17.656 8.935 -20.835 1.00 74.44 180 GLY A CA 1
ATOM 1439 C C . GLY A 1 180 ? 16.758 7.784 -21.307 1.00 74.44 180 GLY A C 1
ATOM 1440 O O . GLY A 1 180 ? 16.078 7.159 -20.498 1.00 74.44 180 GLY A O 1
ATOM 1441 N N . GLU A 1 181 ? 16.815 7.463 -22.606 1.00 64.75 181 GLU A N 1
ATOM 1442 C CA . GLU A 1 181 ? 16.049 6.362 -23.233 1.00 64.75 181 GLU A CA 1
ATOM 1443 C C . GLU A 1 181 ? 16.361 4.979 -22.633 1.00 64.75 181 GLU A C 1
ATOM 1445 O O . GLU A 1 181 ? 15.568 4.047 -22.738 1.00 64.75 181 GLU A O 1
ATOM 1450 N N . SER A 1 182 ? 17.519 4.836 -21.983 1.00 59.88 182 SER A N 1
ATOM 1451 C CA . SER A 1 182 ? 17.850 3.682 -21.154 1.00 59.88 182 SER A CA 1
ATOM 1452 C C . SER A 1 182 ? 17.758 4.077 -19.681 1.00 59.88 182 SER A C 1
ATOM 1454 O O . SER A 1 182 ? 18.638 4.763 -19.162 1.00 59.88 182 SER A O 1
ATOM 1456 N N . SER A 1 183 ? 16.722 3.608 -18.990 1.00 59.72 183 SER A N 1
ATOM 1457 C CA . SER A 1 183 ? 16.368 3.906 -17.591 1.00 59.72 183 SER A CA 1
ATOM 1458 C C . SER A 1 183 ? 17.350 3.393 -16.512 1.00 59.72 183 SER A C 1
ATOM 1460 O O . SER A 1 183 ? 16.939 3.124 -15.383 1.00 59.72 183 SER A O 1
ATOM 1462 N N . PHE A 1 184 ? 18.644 3.257 -16.827 1.00 55.38 184 PHE A N 1
ATOM 1463 C CA . PHE A 1 184 ? 19.709 2.853 -15.892 1.00 55.38 184 PHE A CA 1
ATOM 1464 C C . PHE A 1 184 ? 19.847 3.795 -14.683 1.00 55.38 184 PHE A C 1
ATOM 1466 O O . PHE A 1 184 ? 20.372 3.402 -13.643 1.00 55.38 184 PHE A O 1
ATOM 1473 N N . ASP A 1 185 ? 19.329 5.020 -14.781 1.00 65.75 185 ASP A N 1
ATOM 1474 C CA . ASP A 1 185 ? 19.392 6.025 -13.717 1.00 65.75 185 ASP A CA 1
ATOM 1475 C C . ASP A 1 185 ? 18.330 5.842 -12.616 1.00 65.75 185 ASP A C 1
ATOM 1477 O O . ASP A 1 185 ? 18.207 6.682 -11.722 1.00 65.75 185 ASP A O 1
ATOM 1481 N N . ILE A 1 186 ? 17.547 4.759 -12.639 1.00 81.94 186 ILE A N 1
ATOM 1482 C CA . ILE A 1 186 ? 16.463 4.524 -11.679 1.00 81.94 186 ILE A CA 1
ATOM 1483 C C . ILE A 1 186 ? 16.718 3.233 -10.901 1.00 81.94 186 ILE A C 1
ATOM 1485 O O . ILE A 1 186 ? 16.807 2.159 -11.475 1.00 81.94 186 ILE A O 1
ATOM 1489 N N . ASP A 1 187 ? 16.766 3.306 -9.568 1.00 79.19 187 ASP A N 1
ATOM 1490 C CA . ASP A 1 187 ? 17.062 2.124 -8.734 1.00 79.19 187 ASP A CA 1
ATOM 1491 C C . ASP A 1 187 ? 15.830 1.234 -8.497 1.00 79.19 187 ASP A C 1
ATOM 1493 O O . ASP A 1 187 ? 15.912 0.041 -8.194 1.00 79.19 187 ASP A O 1
ATOM 1497 N N . TRP A 1 188 ? 14.649 1.841 -8.571 1.00 89.44 188 TRP A N 1
ATOM 1498 C CA . TRP A 1 188 ? 13.378 1.198 -8.262 1.00 89.44 188 TRP A CA 1
ATOM 1499 C C . TRP A 1 188 ? 12.183 1.943 -8.840 1.00 89.44 188 TRP A C 1
ATOM 1501 O O . TRP A 1 188 ? 12.092 3.179 -8.850 1.00 89.44 188 TRP A O 1
ATOM 1511 N N . LEU A 1 189 ? 11.215 1.137 -9.245 1.00 94.19 189 LEU A N 1
ATOM 1512 C CA . LEU A 1 189 ? 9.986 1.547 -9.895 1.00 94.19 189 LEU A CA 1
ATOM 1513 C C . LEU A 1 189 ? 8.790 1.145 -9.046 1.00 94.19 189 LEU A C 1
ATOM 1515 O O . LEU A 1 189 ? 8.872 0.309 -8.144 1.00 94.19 189 LEU A O 1
ATOM 1519 N N . LYS A 1 190 ? 7.649 1.749 -9.331 1.00 94.06 190 LYS A N 1
ATOM 1520 C CA . LYS A 1 190 ? 6.362 1.329 -8.792 1.00 94.06 190 LYS A CA 1
ATOM 1521 C C . LYS A 1 190 ? 5.285 1.465 -9.845 1.00 94.06 190 LYS A C 1
ATOM 1523 O O . LYS A 1 190 ? 5.417 2.265 -10.764 1.00 94.06 190 LYS A O 1
ATOM 1528 N N . ILE A 1 191 ? 4.193 0.735 -9.660 1.00 92.44 191 ILE A N 1
ATOM 1529 C CA . ILE A 1 191 ? 3.003 0.939 -10.483 1.00 92.44 191 ILE A CA 1
ATOM 1530 C C . ILE A 1 191 ? 2.368 2.269 -10.072 1.00 92.44 191 ILE A C 1
ATOM 1532 O O . ILE A 1 191 ? 2.123 2.509 -8.879 1.00 92.44 191 ILE A O 1
ATOM 1536 N N . ALA A 1 192 ? 2.131 3.136 -11.054 1.00 88.25 192 ALA A N 1
ATOM 1537 C CA . ALA A 1 192 ? 1.608 4.479 -10.870 1.00 88.25 192 ALA A CA 1
ATOM 1538 C C . ALA A 1 192 ? 0.349 4.481 -9.992 1.00 88.25 192 ALA A C 1
ATOM 1540 O O . ALA A 1 192 ? -0.531 3.632 -10.102 1.00 88.25 192 ALA A O 1
ATOM 1541 N N . GLY A 1 193 ? 0.282 5.429 -9.055 1.00 83.00 193 GLY A N 1
ATOM 1542 C CA . GLY A 1 193 ? -0.840 5.537 -8.121 1.00 83.00 193 GLY A CA 1
ATOM 1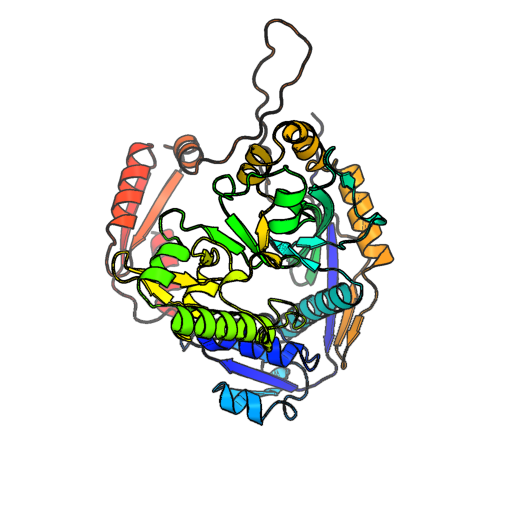543 C C . GLY A 1 193 ? -0.886 4.494 -6.996 1.00 83.00 193 GLY A C 1
ATOM 1544 O O . GLY A 1 193 ? -1.762 4.605 -6.140 1.00 83.00 193 GLY A O 1
ATOM 1545 N N . THR A 1 194 ? 0.056 3.546 -6.933 1.00 87.50 194 THR A N 1
ATOM 1546 C CA . THR A 1 194 ? 0.057 2.458 -5.937 1.00 87.50 194 THR A CA 1
ATOM 1547 C C . THR A 1 194 ? 1.342 2.440 -5.092 1.00 87.50 194 THR A C 1
ATOM 1549 O O . THR A 1 194 ? 2.338 3.077 -5.454 1.00 87.50 194 THR A O 1
ATOM 1552 N N . PRO A 1 195 ? 1.360 1.725 -3.947 1.00 87.19 195 PRO A N 1
ATOM 1553 C CA . PRO A 1 195 ? 2.587 1.447 -3.198 1.00 87.19 195 PRO A CA 1
ATOM 1554 C C . PRO A 1 195 ? 3.350 0.205 -3.708 1.00 87.19 195 PRO A C 1
ATOM 1556 O O . PRO A 1 195 ? 4.380 -0.149 -3.128 1.00 87.19 195 PRO A O 1
ATOM 1559 N N . VAL A 1 196 ? 2.848 -0.489 -4.738 1.00 91.62 196 VAL A N 1
ATOM 1560 C CA . VAL A 1 196 ? 3.462 -1.708 -5.284 1.00 91.62 196 VAL A CA 1
ATOM 1561 C C . VAL A 1 196 ? 4.742 -1.328 -6.017 1.00 91.62 196 VAL A C 1
ATOM 1563 O O . VAL A 1 196 ? 4.684 -0.673 -7.052 1.00 91.62 196 VAL A O 1
ATOM 1566 N N . SER A 1 197 ? 5.889 -1.714 -5.460 1.00 93.69 197 SER A N 1
ATOM 1567 C CA . SER A 1 197 ? 7.213 -1.302 -5.935 1.00 93.69 197 SER A CA 1
ATOM 1568 C C . SER A 1 197 ? 8.139 -2.484 -6.184 1.00 93.69 197 SER A C 1
ATOM 1570 O O . SER A 1 197 ? 7.994 -3.546 -5.570 1.00 93.69 197 SER A O 1
ATOM 1572 N N . PHE A 1 198 ? 9.098 -2.260 -7.075 1.00 94.81 198 PHE A N 1
ATOM 1573 C CA . PHE A 1 198 ? 10.006 -3.254 -7.615 1.00 94.81 198 PHE A CA 1
ATOM 1574 C C . PHE A 1 198 ? 11.419 -2.684 -7.740 1.00 94.81 198 PHE A C 1
ATOM 1576 O O . PHE A 1 198 ? 11.587 -1.504 -8.045 1.00 94.81 198 PHE A O 1
ATOM 1583 N N . TYR A 1 199 ? 12.419 -3.529 -7.510 1.00 92.88 199 TYR A N 1
ATOM 1584 C CA . TYR A 1 199 ? 13.804 -3.265 -7.890 1.00 92.88 199 TYR A CA 1
ATOM 1585 C C . TYR A 1 199 ? 14.015 -3.643 -9.353 1.00 92.88 199 TYR A C 1
ATOM 1587 O O . TYR A 1 199 ? 13.407 -4.607 -9.823 1.00 92.88 199 TYR A O 1
ATOM 1595 N N . ILE A 1 200 ? 14.871 -2.894 -10.043 1.00 91.12 200 ILE A N 1
ATOM 1596 C CA . ILE A 1 200 ? 15.297 -3.213 -11.406 1.00 91.12 200 ILE A CA 1
ATOM 1597 C C . ILE A 1 200 ? 16.447 -4.223 -11.343 1.00 91.12 200 ILE A C 1
ATOM 1599 O O . ILE A 1 200 ? 17.323 -4.106 -10.489 1.00 91.12 200 ILE A O 1
ATOM 1603 N N . VAL A 1 201 ? 16.426 -5.218 -12.229 1.00 88.88 201 VAL A N 1
ATOM 1604 C CA . VAL A 1 201 ? 17.530 -6.160 -12.452 1.00 88.88 201 VAL A CA 1
ATOM 1605 C C . VAL A 1 201 ? 18.227 -5.750 -13.747 1.00 88.88 201 VAL A C 1
ATOM 1607 O O . VAL A 1 201 ? 17.824 -6.144 -14.841 1.00 88.88 201 VAL A O 1
ATOM 1610 N N . ASP A 1 202 ? 19.227 -4.888 -13.610 1.00 80.25 202 ASP A N 1
ATOM 1611 C CA . ASP A 1 202 ? 19.941 -4.215 -14.702 1.00 80.25 202 ASP A CA 1
ATOM 1612 C C . ASP A 1 202 ? 20.680 -5.179 -15.647 1.00 80.25 202 ASP A C 1
ATOM 1614 O O . ASP A 1 202 ? 20.813 -4.930 -16.843 1.00 80.25 202 ASP A O 1
ATOM 1618 N N . ASP A 1 203 ? 21.089 -6.328 -15.128 1.00 82.88 203 ASP A N 1
ATOM 1619 C CA . ASP A 1 203 ? 21.794 -7.381 -15.846 1.00 82.88 203 ASP A CA 1
ATOM 1620 C C . ASP A 1 203 ? 20.869 -8.491 -16.401 1.00 82.88 203 ASP A C 1
ATOM 1622 O O . ASP A 1 203 ? 21.348 -9.546 -16.835 1.00 82.88 203 ASP A O 1
ATOM 1626 N N . LEU A 1 204 ? 19.544 -8.276 -16.397 1.00 87.31 204 LEU A N 1
ATOM 1627 C CA . LEU A 1 204 ? 18.547 -9.153 -17.023 1.00 87.31 204 LEU A CA 1
ATOM 1628 C C . LEU A 1 204 ? 17.611 -8.358 -17.949 1.00 87.31 204 LEU A C 1
ATOM 1630 O O . LEU A 1 204 ? 16.531 -7.910 -17.559 1.00 87.31 204 LEU A O 1
ATOM 1634 N N . ASN A 1 205 ? 18.047 -8.212 -19.200 1.00 88.69 205 ASN A N 1
ATOM 1635 C CA . ASN A 1 205 ? 17.364 -7.436 -20.232 1.00 88.69 205 ASN A CA 1
ATOM 1636 C C . ASN A 1 205 ? 16.325 -8.277 -21.001 1.00 88.69 205 ASN A C 1
ATOM 1638 O O . ASN A 1 205 ? 16.603 -9.408 -21.412 1.00 88.69 205 ASN A O 1
ATOM 1642 N N . LEU A 1 206 ? 15.148 -7.695 -21.241 1.00 91.06 206 LEU A N 1
ATOM 1643 C CA . LEU A 1 206 ? 14.042 -8.293 -21.984 1.00 91.06 206 LEU A CA 1
ATOM 1644 C C . LEU A 1 206 ? 14.459 -8.729 -23.392 1.00 91.06 206 LEU A C 1
ATOM 1646 O O . LEU A 1 206 ? 14.156 -9.848 -23.790 1.00 91.06 206 LEU A O 1
ATOM 1650 N N . LYS A 1 207 ? 15.205 -7.894 -24.124 1.00 90.94 207 LYS A N 1
ATOM 1651 C CA . LYS A 1 207 ? 15.649 -8.176 -25.497 1.00 90.94 207 LYS A CA 1
ATOM 1652 C C . LYS A 1 207 ? 16.398 -9.506 -25.592 1.00 90.94 207 LYS A C 1
ATOM 1654 O O . LYS A 1 207 ? 16.078 -10.321 -26.450 1.00 90.94 207 LYS A O 1
ATOM 1659 N N . LYS A 1 208 ? 17.329 -9.754 -24.665 1.00 87.25 208 LYS A N 1
ATOM 1660 C CA . LYS A 1 208 ? 18.090 -11.012 -24.599 1.00 87.25 208 LYS A CA 1
ATOM 1661 C C . LYS A 1 208 ? 17.161 -12.216 -24.401 1.00 87.25 208 LYS A C 1
ATOM 1663 O O . LYS A 1 208 ? 17.294 -13.223 -25.082 1.00 87.25 208 LYS A O 1
ATOM 1668 N N . LEU A 1 209 ? 16.176 -12.099 -23.509 1.00 87.88 209 LEU A N 1
ATOM 1669 C CA . LEU A 1 209 ? 15.210 -13.175 -23.262 1.00 87.88 209 LEU A CA 1
ATOM 1670 C C . LEU A 1 209 ? 14.280 -13.423 -24.457 1.00 87.88 209 LEU A C 1
ATOM 1672 O O . LEU A 1 209 ? 13.851 -14.555 -24.684 1.00 87.88 209 LEU A O 1
ATOM 1676 N N . LEU A 1 210 ? 13.955 -12.382 -25.226 1.00 91.00 210 LEU A N 1
ATOM 1677 C CA . LEU A 1 210 ? 13.192 -12.529 -26.463 1.00 91.00 210 LEU A CA 1
ATOM 1678 C C . LEU A 1 210 ? 14.009 -13.264 -27.535 1.00 91.00 210 LEU A C 1
ATOM 1680 O O . LEU A 1 210 ? 13.470 -14.159 -28.182 1.00 91.00 210 LEU A O 1
ATOM 1684 N N . GLU A 1 211 ? 15.300 -12.949 -27.672 1.00 90.62 211 GLU A N 1
ATOM 1685 C CA . GLU A 1 211 ? 16.235 -13.656 -28.564 1.00 90.62 211 GLU A CA 1
ATOM 1686 C C . GLU A 1 211 ? 16.395 -15.141 -28.179 1.00 90.62 211 GLU A C 1
ATOM 1688 O O . GLU A 1 211 ? 16.515 -15.999 -29.050 1.00 90.62 211 GLU A O 1
ATOM 1693 N N . GLU A 1 212 ? 16.309 -15.464 -26.885 1.00 87.81 212 GLU A N 1
ATOM 1694 C CA . GLU A 1 212 ? 16.304 -16.836 -26.352 1.00 87.81 212 GLU A CA 1
ATOM 1695 C C . GLU A 1 212 ? 14.941 -17.557 -26.478 1.00 87.81 212 GLU A C 1
ATOM 1697 O O . GLU A 1 212 ? 14.803 -18.708 -26.059 1.00 87.81 212 GLU A O 1
ATOM 1702 N N . GLY A 1 213 ? 13.922 -16.911 -27.059 1.00 87.81 213 GLY A N 1
ATOM 1703 C CA . GLY A 1 213 ? 12.625 -17.527 -27.355 1.00 87.81 213 GLY A CA 1
ATOM 1704 C C . GLY A 1 213 ? 11.602 -17.505 -26.212 1.00 87.81 213 GLY A C 1
ATOM 1705 O O . GLY A 1 213 ? 10.613 -18.235 -26.264 1.00 87.81 213 GLY A O 1
ATOM 1706 N N . TYR A 1 214 ? 11.773 -16.665 -25.184 1.00 89.69 214 TYR A N 1
ATOM 1707 C CA . TYR A 1 214 ? 10.848 -16.601 -24.039 1.00 89.69 214 TYR A CA 1
ATOM 1708 C C . TYR A 1 214 ? 9.603 -15.713 -24.247 1.00 89.69 214 TYR A C 1
ATOM 1710 O O . TYR A 1 214 ? 8.852 -15.512 -23.288 1.00 89.69 214 TYR A O 1
ATOM 1718 N N . ARG A 1 215 ? 9.348 -15.207 -25.466 1.00 93.12 215 ARG A N 1
ATOM 1719 C CA . ARG A 1 215 ? 8.275 -14.234 -25.784 1.00 93.12 215 ARG A CA 1
ATOM 1720 C C . ARG A 1 215 ? 6.917 -14.608 -25.177 1.00 93.12 215 ARG A C 1
ATOM 1722 O O . ARG A 1 215 ? 6.411 -13.891 -24.314 1.00 93.12 215 ARG A O 1
ATOM 1729 N N . ASP A 1 216 ? 6.363 -15.758 -25.561 1.00 91.75 216 ASP A N 1
ATOM 1730 C CA . ASP A 1 216 ? 5.020 -16.181 -25.132 1.00 91.75 216 ASP A CA 1
ATOM 1731 C C . ASP A 1 216 ? 4.934 -16.414 -23.621 1.00 91.75 216 ASP A C 1
ATOM 1733 O O . ASP A 1 216 ? 3.932 -16.097 -22.973 1.00 91.75 216 ASP A O 1
ATOM 1737 N N . LYS A 1 217 ? 6.011 -16.951 -23.035 1.00 91.81 217 LYS A N 1
ATOM 1738 C CA . LYS A 1 217 ? 6.089 -17.226 -21.599 1.00 91.81 217 LYS A CA 1
ATOM 1739 C C . LYS A 1 217 ? 6.076 -15.931 -20.791 1.00 91.81 217 LYS A C 1
ATOM 1741 O O . LYS A 1 217 ? 5.357 -15.868 -19.791 1.00 91.81 217 LYS A O 1
ATOM 1746 N N . ILE A 1 218 ? 6.850 -14.931 -21.218 1.00 93.81 218 ILE A N 1
ATOM 1747 C CA . ILE A 1 218 ? 6.905 -13.605 -20.593 1.00 93.81 218 ILE A CA 1
ATOM 1748 C C . ILE A 1 218 ? 5.534 -12.949 -20.666 1.00 93.81 218 ILE A C 1
ATOM 1750 O O . ILE A 1 218 ? 4.986 -12.571 -19.633 1.00 93.81 218 ILE A O 1
ATOM 1754 N N . LEU A 1 219 ? 4.941 -12.908 -21.859 1.00 93.31 219 LEU A N 1
ATOM 1755 C CA . LEU A 1 219 ? 3.662 -12.245 -22.069 1.00 93.31 219 LEU A CA 1
ATOM 1756 C C . LEU A 1 219 ? 2.539 -12.878 -21.238 1.00 93.31 219 LEU A C 1
ATOM 1758 O O . LEU A 1 219 ? 1.777 -12.172 -20.574 1.00 93.31 219 LEU A O 1
ATOM 1762 N N . LYS A 1 220 ? 2.476 -14.215 -21.201 1.00 92.50 220 LYS A N 1
ATOM 1763 C CA . LYS A 1 220 ? 1.532 -14.949 -20.352 1.00 92.50 220 LYS A CA 1
ATOM 1764 C C . LYS A 1 220 ? 1.707 -14.596 -18.870 1.00 92.50 220 LYS A C 1
ATOM 1766 O O . LYS A 1 220 ? 0.728 -14.219 -18.228 1.00 92.50 220 LYS A O 1
ATOM 1771 N N . HIS A 1 221 ? 2.932 -14.667 -18.343 1.00 93.06 221 HIS A N 1
ATOM 1772 C CA . HIS A 1 221 ? 3.187 -14.376 -16.927 1.00 93.06 221 HIS A CA 1
ATOM 1773 C C . HIS A 1 221 ? 2.881 -12.922 -16.579 1.00 93.06 221 HIS A C 1
ATOM 1775 O O . HIS A 1 221 ? 2.295 -12.659 -15.533 1.00 93.06 221 HIS A O 1
ATOM 1781 N N . THR A 1 222 ? 3.217 -11.967 -17.449 1.00 93.75 222 THR A N 1
ATOM 1782 C CA . THR A 1 222 ? 2.876 -10.560 -17.220 1.00 93.75 222 THR A CA 1
ATOM 1783 C C . THR A 1 222 ? 1.367 -10.368 -17.107 1.00 93.75 222 THR A C 1
ATOM 1785 O O . THR A 1 222 ? 0.907 -9.731 -16.159 1.00 93.75 222 THR A O 1
ATOM 1788 N N . ARG A 1 223 ? 0.577 -10.960 -18.013 1.00 92.81 223 ARG A N 1
ATOM 1789 C CA . ARG A 1 223 ? -0.891 -10.888 -17.945 1.00 92.81 223 ARG A CA 1
ATOM 1790 C C . ARG A 1 223 ? -1.430 -11.514 -16.657 1.00 92.81 223 ARG A C 1
ATOM 1792 O O . ARG A 1 223 ? -2.285 -10.922 -16.002 1.00 92.81 223 ARG A O 1
ATOM 1799 N N . GLU A 1 224 ? -0.907 -12.671 -16.256 1.00 93.06 224 GLU A N 1
ATOM 1800 C CA . GLU A 1 224 ? -1.291 -13.345 -15.008 1.00 93.06 224 GLU A CA 1
ATOM 1801 C C . GLU A 1 224 ? -0.942 -12.510 -13.763 1.00 93.06 224 GLU A C 1
ATOM 1803 O O . GLU A 1 224 ? -1.783 -12.357 -12.874 1.00 93.06 224 GLU A O 1
ATOM 1808 N N . VAL A 1 225 ? 0.243 -11.889 -13.720 1.00 94.06 225 VAL A N 1
ATOM 1809 C CA . VAL A 1 225 ? 0.664 -10.979 -12.640 1.00 94.06 225 VAL A CA 1
ATOM 1810 C C . VAL A 1 225 ? -0.243 -9.750 -12.570 1.00 94.06 225 VAL A C 1
ATOM 1812 O O . VAL A 1 225 ? -0.712 -9.400 -11.487 1.00 94.06 225 VAL A O 1
ATOM 1815 N N . LEU A 1 226 ? -0.524 -9.093 -13.699 1.00 92.31 226 LEU A N 1
ATOM 1816 C CA . LEU A 1 226 ? -1.406 -7.921 -13.734 1.00 92.31 226 LEU A CA 1
ATOM 1817 C C . LEU A 1 226 ? -2.824 -8.274 -13.274 1.00 92.31 226 LEU A C 1
ATOM 1819 O O . LEU A 1 226 ? -3.386 -7.575 -12.429 1.00 92.31 226 LEU A O 1
ATOM 1823 N N . ASN A 1 227 ? -3.369 -9.395 -13.752 1.00 90.44 227 ASN A N 1
ATOM 1824 C CA . ASN A 1 227 ? -4.671 -9.901 -13.319 1.00 90.44 227 ASN A CA 1
ATOM 1825 C C . ASN A 1 227 ? -4.689 -10.192 -11.817 1.00 90.44 227 ASN A C 1
ATOM 1827 O O . ASN A 1 227 ? -5.628 -9.808 -11.121 1.00 90.44 227 ASN A O 1
ATOM 1831 N N . TYR A 1 228 ? -3.634 -10.813 -11.292 1.00 91.25 228 TYR A N 1
ATOM 1832 C CA . TYR A 1 228 ? -3.503 -11.078 -9.866 1.00 91.25 228 TYR A CA 1
ATOM 1833 C C . TYR A 1 228 ? -3.498 -9.789 -9.033 1.00 91.25 228 TYR A C 1
ATOM 1835 O O . TYR A 1 228 ? -4.229 -9.665 -8.046 1.00 91.25 228 TYR A O 1
ATOM 1843 N N . LEU A 1 229 ? -2.694 -8.803 -9.434 1.00 91.19 229 LEU A N 1
ATOM 1844 C CA . LEU A 1 229 ? -2.607 -7.513 -8.752 1.00 91.19 229 LEU A CA 1
ATOM 1845 C C . LEU A 1 229 ? -3.938 -6.745 -8.811 1.00 91.19 229 LEU A C 1
ATOM 1847 O O . LEU A 1 229 ? -4.312 -6.103 -7.827 1.00 91.19 229 LEU A O 1
ATOM 1851 N N . ALA A 1 230 ? -4.670 -6.828 -9.923 1.00 88.56 230 ALA A N 1
ATOM 1852 C CA . ALA A 1 230 ? -5.980 -6.197 -10.069 1.00 88.56 230 ALA A CA 1
ATOM 1853 C C . ALA A 1 230 ? -7.040 -6.894 -9.199 1.00 88.56 230 ALA A C 1
ATOM 1855 O O . ALA A 1 230 ? -7.759 -6.236 -8.446 1.00 88.56 230 ALA A O 1
ATOM 1856 N N . ASN A 1 231 ? -7.081 -8.229 -9.220 1.00 85.75 231 ASN A N 1
ATOM 1857 C CA . ASN A 1 231 ? -7.998 -9.033 -8.404 1.00 85.75 231 ASN A CA 1
ATOM 1858 C C . ASN A 1 231 ? -7.736 -8.875 -6.895 1.00 85.75 231 ASN A C 1
ATOM 1860 O O . ASN A 1 231 ? -8.651 -9.012 -6.088 1.00 85.75 231 ASN A O 1
ATOM 1864 N N . THR A 1 232 ? -6.504 -8.534 -6.506 1.00 86.81 232 THR A N 1
ATOM 1865 C CA . THR A 1 232 ? -6.133 -8.217 -5.114 1.00 86.81 232 THR A CA 1
ATOM 1866 C C . THR A 1 232 ? -6.217 -6.719 -4.780 1.00 86.81 232 THR A C 1
ATOM 1868 O O . THR A 1 232 ? -5.671 -6.276 -3.767 1.00 86.81 232 THR A O 1
ATOM 1871 N N . LYS A 1 233 ? -6.871 -5.913 -5.636 1.00 80.75 233 LYS A N 1
ATOM 1872 C CA . LYS A 1 233 ? -7.044 -4.451 -5.499 1.00 80.75 233 LYS A CA 1
ATOM 1873 C C . LYS A 1 233 ? -5.745 -3.681 -5.232 1.00 80.75 233 LYS A C 1
ATOM 1875 O O . LYS A 1 233 ? -5.744 -2.615 -4.614 1.00 80.75 233 LYS A O 1
ATOM 1880 N N . ARG A 1 234 ? -4.611 -4.227 -5.669 1.00 84.81 234 ARG A N 1
ATOM 1881 C CA . ARG A 1 234 ? -3.302 -3.581 -5.541 1.00 84.81 234 ARG A CA 1
ATOM 1882 C C . ARG A 1 234 ? -3.071 -2.562 -6.651 1.00 84.81 234 ARG A C 1
ATOM 1884 O O . ARG A 1 234 ? -2.287 -1.640 -6.441 1.00 84.81 234 ARG A O 1
ATOM 1891 N N . ILE A 1 235 ? -3.749 -2.735 -7.785 1.00 84.88 235 ILE A N 1
ATOM 1892 C CA . ILE A 1 235 ? -3.759 -1.833 -8.939 1.00 84.88 235 ILE A CA 1
ATOM 1893 C C . ILE A 1 235 ? -5.197 -1.651 -9.436 1.00 84.88 235 ILE A C 1
ATOM 1895 O O . ILE A 1 235 ? -6.044 -2.520 -9.218 1.00 84.88 235 ILE A O 1
ATOM 1899 N N . ASP A 1 236 ? -5.468 -0.539 -10.117 1.00 72.50 236 ASP A N 1
ATOM 1900 C CA . ASP A 1 236 ? -6.763 -0.320 -10.760 1.00 72.50 236 ASP A CA 1
ATOM 1901 C C . ASP A 1 236 ? -6.929 -1.263 -11.960 1.00 72.50 236 ASP A C 1
ATOM 1903 O O . ASP A 1 236 ? -6.025 -1.418 -12.779 1.00 72.50 236 ASP A O 1
ATOM 1907 N N . ARG A 1 237 ? -8.126 -1.842 -12.118 1.00 63.28 237 ARG A N 1
ATOM 1908 C CA . ARG A 1 237 ? -8.471 -2.797 -13.193 1.00 63.28 237 ARG A CA 1
ATOM 1909 C C . ARG A 1 237 ? -8.524 -2.171 -14.601 1.00 63.28 237 ARG A C 1
ATOM 1911 O O . ARG A 1 237 ? -8.983 -2.811 -15.534 1.00 63.28 237 ARG A O 1
ATOM 1918 N N . LYS A 1 238 ? -8.093 -0.914 -14.754 1.00 60.25 238 LYS A N 1
ATOM 1919 C CA . LYS A 1 238 ? -8.155 -0.138 -16.005 1.00 60.25 238 LYS A CA 1
ATOM 1920 C C . LYS A 1 238 ? -7.045 -0.474 -17.008 1.00 60.25 238 LYS A C 1
ATOM 1922 O O . LYS A 1 238 ? -7.020 0.122 -18.076 1.00 60.25 238 LYS A O 1
ATOM 1927 N N . LEU A 1 239 ? -6.118 -1.369 -16.669 1.00 65.56 239 LEU A N 1
ATOM 1928 C CA . LEU A 1 239 ? -5.083 -1.800 -17.606 1.00 65.56 239 LEU A CA 1
ATOM 1929 C C . LEU A 1 239 ? -5.703 -2.699 -18.675 1.00 65.56 239 LEU A C 1
ATOM 1931 O O . LEU A 1 239 ? -6.351 -3.691 -18.342 1.00 65.56 239 LEU A O 1
ATOM 1935 N N . ASP A 1 240 ? -5.491 -2.360 -19.945 1.00 65.88 240 ASP A N 1
ATOM 1936 C CA . ASP A 1 240 ? -5.878 -3.208 -21.070 1.00 65.88 240 ASP A CA 1
ATOM 1937 C C . ASP A 1 240 ? -4.904 -4.390 -21.185 1.00 65.88 240 ASP A C 1
ATOM 1939 O O . ASP A 1 240 ? -3.954 -4.399 -21.962 1.00 65.88 240 ASP A O 1
ATOM 1943 N N . VAL A 1 241 ? -5.116 -5.391 -20.331 1.00 74.62 241 VAL A N 1
ATOM 1944 C CA . VAL A 1 241 ? -4.298 -6.611 -20.286 1.00 74.62 241 VAL A CA 1
ATOM 1945 C C . VAL A 1 241 ? -4.485 -7.459 -21.557 1.00 74.62 241 VAL A C 1
ATOM 1947 O O . VAL A 1 241 ? -3.625 -8.284 -21.873 1.00 74.62 241 VAL A O 1
ATOM 1950 N N . ALA A 1 242 ? -5.592 -7.271 -22.286 1.00 68.62 242 ALA A N 1
ATOM 1951 C CA . ALA A 1 242 ? -5.946 -8.080 -23.449 1.00 68.62 242 ALA A CA 1
ATOM 1952 C C . ALA A 1 242 ? -5.090 -7.745 -24.680 1.00 68.62 242 ALA A C 1
ATOM 1954 O O . ALA A 1 242 ? -4.691 -8.665 -25.392 1.00 68.62 242 ALA A O 1
ATOM 1955 N N . ASN A 1 243 ? -4.761 -6.466 -24.882 1.00 77.81 243 ASN A N 1
ATOM 1956 C CA . ASN A 1 243 ? -4.004 -5.991 -26.047 1.00 77.81 243 ASN A CA 1
ATOM 1957 C C . ASN A 1 243 ? -2.502 -5.784 -25.793 1.00 77.81 243 ASN A C 1
ATOM 1959 O O . ASN A 1 243 ? -1.803 -5.298 -26.673 1.00 77.81 243 ASN A O 1
ATOM 1963 N N . LEU A 1 244 ? -2.003 -6.151 -24.611 1.00 87.62 244 LEU A N 1
ATOM 1964 C CA . LEU A 1 244 ? -0.587 -6.023 -24.262 1.00 87.62 244 LEU A CA 1
ATOM 1965 C C . LEU A 1 244 ? 0.297 -6.908 -25.160 1.00 87.62 244 LEU A C 1
ATOM 1967 O O . LEU A 1 244 ? 0.008 -8.107 -25.266 1.00 87.62 244 LEU A O 1
ATOM 1971 N N . ASP A 1 245 ? 1.383 -6.358 -25.709 1.00 90.75 245 ASP A N 1
ATOM 1972 C CA . ASP A 1 245 ? 2.473 -7.089 -26.380 1.00 90.75 245 ASP A CA 1
ATOM 1973 C C . ASP A 1 245 ? 3.808 -6.929 -25.619 1.00 90.75 245 ASP A C 1
ATOM 1975 O O . ASP A 1 245 ? 3.906 -6.190 -24.636 1.00 90.75 245 ASP A O 1
ATOM 1979 N N . VAL A 1 246 ? 4.851 -7.665 -26.015 1.00 90.88 246 VAL A N 1
ATOM 1980 C CA . VAL A 1 246 ? 6.157 -7.617 -25.331 1.00 90.88 246 VAL A CA 1
ATOM 1981 C C . VAL A 1 246 ? 6.888 -6.293 -25.537 1.00 90.88 246 VAL A C 1
ATOM 1983 O O . VAL A 1 246 ? 7.683 -5.909 -24.686 1.00 90.88 246 VAL A O 1
ATOM 1986 N N . GLU A 1 247 ? 6.607 -5.583 -26.626 1.00 90.75 247 GLU A N 1
ATOM 1987 C CA . GLU A 1 247 ? 7.165 -4.268 -26.941 1.00 90.75 247 GLU A CA 1
ATOM 1988 C C . GLU A 1 247 ? 6.639 -3.170 -25.996 1.00 90.75 247 GLU A C 1
ATOM 1990 O O . GLU A 1 247 ? 7.296 -2.147 -25.819 1.00 90.75 247 GLU A O 1
ATOM 1995 N N . ASP A 1 248 ? 5.504 -3.403 -25.327 1.00 92.00 248 ASP A N 1
ATOM 1996 C CA . ASP A 1 248 ? 4.956 -2.500 -24.307 1.00 92.00 248 ASP A CA 1
ATOM 1997 C C . ASP A 1 248 ? 5.630 -2.670 -22.935 1.00 92.00 248 ASP A C 1
ATOM 1999 O O . ASP A 1 248 ? 5.387 -1.892 -22.000 1.00 92.00 248 ASP A O 1
ATOM 2003 N N . LEU A 1 249 ? 6.416 -3.735 -22.759 1.00 94.31 249 LEU A N 1
ATOM 2004 C CA . LEU A 1 249 ? 7.026 -4.091 -21.485 1.00 94.31 249 LEU A CA 1
ATOM 2005 C C . LEU A 1 249 ? 8.275 -3.262 -21.212 1.00 94.31 249 LEU A C 1
ATOM 2007 O O . LEU A 1 249 ? 9.005 -2.849 -22.105 1.00 94.31 249 LEU A O 1
ATOM 2011 N N . PHE A 1 250 ? 8.535 -3.054 -19.928 1.00 93.62 250 PHE A N 1
ATOM 2012 C CA . PHE A 1 250 ? 9.772 -2.445 -19.478 1.00 93.62 250 PHE A CA 1
ATOM 2013 C C . PHE A 1 250 ? 10.987 -3.310 -19.844 1.00 93.62 250 PHE A C 1
ATOM 2015 O O . PHE A 1 250 ? 10.940 -4.538 -19.743 1.00 93.62 250 PHE A O 1
ATOM 2022 N N . GLU A 1 251 ? 12.085 -2.664 -20.235 1.00 92.19 251 GLU A N 1
ATOM 2023 C CA . GLU A 1 251 ? 13.256 -3.297 -20.852 1.00 92.19 251 GLU A CA 1
ATOM 2024 C C . GLU A 1 251 ? 14.024 -4.229 -19.909 1.00 92.19 251 GLU A C 1
ATOM 2026 O O . GLU A 1 251 ? 14.816 -5.056 -20.363 1.00 92.19 251 GLU A O 1
ATOM 2031 N N . TYR A 1 252 ? 13.802 -4.105 -18.602 1.00 92.25 252 TYR A N 1
ATOM 2032 C CA . TYR A 1 252 ? 14.498 -4.866 -17.571 1.00 92.25 252 TYR A CA 1
ATOM 2033 C C . TYR A 1 252 ? 13.527 -5.671 -16.721 1.00 92.25 252 TYR A C 1
ATOM 2035 O O . TYR A 1 252 ? 12.397 -5.259 -16.443 1.00 92.25 252 TYR A O 1
ATOM 2043 N N . ALA A 1 253 ? 14.003 -6.818 -16.247 1.00 93.00 253 ALA A N 1
ATOM 2044 C CA . ALA A 1 253 ? 13.263 -7.617 -15.291 1.00 93.00 253 ALA A CA 1
ATOM 2045 C C . ALA A 1 253 ? 13.115 -6.887 -13.943 1.00 93.00 253 ALA A C 1
ATOM 2047 O O . ALA A 1 253 ? 13.983 -6.120 -13.518 1.00 93.00 253 ALA A O 1
ATOM 2048 N N . LEU A 1 254 ? 12.012 -7.155 -13.244 1.00 94.69 254 LEU A N 1
ATOM 2049 C CA . LEU A 1 254 ? 11.651 -6.490 -11.995 1.00 94.69 254 LEU A CA 1
ATOM 2050 C C . LEU A 1 254 ? 11.510 -7.495 -10.847 1.00 94.69 254 LEU A C 1
ATOM 2052 O O . LEU A 1 254 ? 10.864 -8.532 -10.993 1.00 94.69 254 LEU A O 1
ATOM 2056 N N . ILE A 1 255 ? 12.053 -7.166 -9.673 1.00 94.19 255 ILE A N 1
ATOM 2057 C CA . ILE A 1 255 ? 11.897 -7.965 -8.444 1.00 94.19 255 ILE A CA 1
ATOM 2058 C C . ILE A 1 255 ? 10.971 -7.230 -7.474 1.00 94.19 255 ILE A C 1
ATOM 2060 O O . ILE A 1 255 ? 11.254 -6.079 -7.132 1.00 94.19 255 ILE A O 1
ATOM 2064 N N . PRO A 1 256 ? 9.896 -7.857 -6.958 1.00 93.75 256 PRO A N 1
ATOM 2065 C CA . PRO A 1 256 ? 9.052 -7.238 -5.943 1.00 93.75 256 PRO A CA 1
ATOM 2066 C C . PRO A 1 256 ? 9.862 -6.794 -4.720 1.00 93.75 256 PRO A C 1
ATOM 2068 O O . PRO A 1 256 ? 10.531 -7.591 -4.068 1.00 93.75 256 PRO A O 1
ATOM 2071 N N . ARG A 1 257 ? 9.754 -5.518 -4.341 1.00 91.44 257 ARG A N 1
ATOM 2072 C CA . ARG A 1 257 ? 10.467 -4.987 -3.169 1.00 91.44 257 ARG A CA 1
ATOM 2073 C C . ARG A 1 257 ? 9.908 -5.524 -1.850 1.00 91.44 257 ARG A C 1
ATOM 2075 O O . ARG A 1 257 ? 10.618 -5.661 -0.855 1.00 91.44 257 ARG A O 1
ATOM 2082 N N . SER A 1 258 ? 8.603 -5.780 -1.807 1.00 87.75 258 SER A N 1
ATOM 2083 C CA . SER A 1 258 ? 7.953 -6.343 -0.627 1.00 87.75 258 SER A CA 1
ATOM 2084 C C . SER A 1 258 ? 8.172 -7.851 -0.584 1.00 87.75 258 SER A C 1
ATOM 2086 O O . SER A 1 258 ? 7.599 -8.567 -1.399 1.00 87.75 258 SER A O 1
ATOM 2088 N N . LYS A 1 259 ? 8.895 -8.348 0.430 1.00 86.75 259 LYS A N 1
ATOM 2089 C CA . LYS A 1 259 ? 9.058 -9.796 0.661 1.00 86.75 259 LYS A CA 1
ATOM 2090 C C . LYS A 1 259 ? 7.730 -10.544 0.796 1.00 86.75 259 LYS A C 1
ATOM 2092 O O . LYS A 1 259 ? 7.637 -11.696 0.391 1.00 86.75 259 LYS A O 1
ATOM 2097 N N . LYS A 1 260 ? 6.688 -9.885 1.319 1.00 84.12 260 LYS A N 1
ATOM 2098 C CA . LYS A 1 260 ? 5.332 -10.453 1.363 1.00 84.12 260 LYS A CA 1
ATOM 2099 C C . LYS A 1 260 ? 4.782 -10.672 -0.049 1.00 84.12 260 LYS A C 1
ATOM 2101 O O . LYS A 1 260 ? 4.301 -11.758 -0.337 1.00 84.12 260 LYS A O 1
ATOM 2106 N N . LEU A 1 261 ? 4.872 -9.658 -0.915 1.00 88.31 261 LEU A N 1
ATOM 2107 C CA . LEU A 1 261 ? 4.415 -9.763 -2.304 1.00 88.31 261 LEU A CA 1
ATOM 2108 C C . LEU A 1 261 ? 5.252 -10.774 -3.099 1.00 88.31 261 LEU A C 1
ATOM 2110 O O . LEU A 1 261 ? 4.696 -11.542 -3.866 1.00 88.31 261 LEU A O 1
ATOM 2114 N N . GLU A 1 262 ? 6.569 -10.802 -2.893 1.00 90.75 262 GLU A N 1
ATOM 2115 C CA . GLU A 1 262 ? 7.462 -11.780 -3.525 1.00 90.75 262 GLU A CA 1
ATOM 2116 C C . GLU A 1 262 ? 7.049 -13.219 -3.183 1.00 90.75 262 GLU A C 1
ATOM 2118 O O . GLU A 1 262 ? 6.834 -14.022 -4.085 1.00 90.75 262 GLU A O 1
ATOM 2123 N N . ARG A 1 263 ? 6.860 -13.533 -1.892 1.00 86.44 263 ARG A N 1
ATOM 2124 C CA . ARG A 1 263 ? 6.402 -14.860 -1.437 1.00 86.44 263 ARG A CA 1
ATOM 2125 C C . ARG A 1 263 ? 5.026 -15.222 -1.986 1.00 86.44 263 ARG A C 1
ATOM 2127 O O . ARG A 1 263 ? 4.799 -16.366 -2.355 1.00 86.44 263 ARG A O 1
ATOM 2134 N N . GLU A 1 264 ? 4.123 -14.250 -2.028 1.00 88.12 264 GLU A N 1
ATOM 2135 C CA . GLU A 1 264 ? 2.766 -14.410 -2.542 1.00 88.12 264 GLU A CA 1
ATOM 2136 C C . GLU A 1 264 ? 2.776 -14.739 -4.042 1.00 88.12 264 GLU A C 1
ATOM 2138 O O . GLU A 1 264 ? 2.237 -15.768 -4.441 1.00 88.12 264 GLU A O 1
ATOM 2143 N N . LEU A 1 265 ? 3.462 -13.940 -4.866 1.00 92.00 265 LEU A N 1
ATOM 2144 C CA . LEU A 1 265 ? 3.601 -14.211 -6.301 1.00 92.00 265 LEU A CA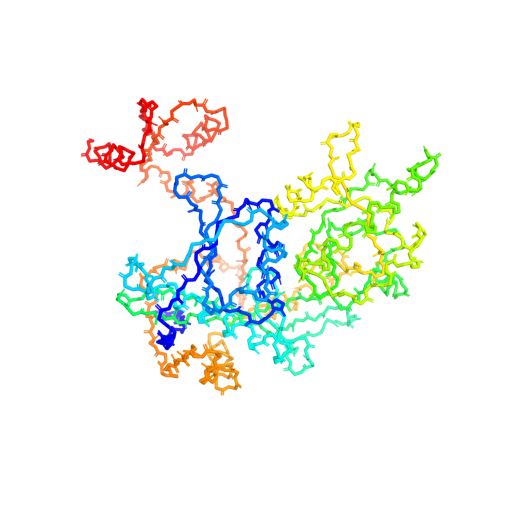 1
ATOM 2145 C C . LEU A 1 265 ? 4.320 -15.541 -6.555 1.00 92.00 265 LEU A C 1
ATOM 2147 O O . LEU A 1 265 ? 3.909 -16.301 -7.426 1.00 92.00 265 LEU A O 1
ATOM 2151 N N . TYR A 1 266 ? 5.355 -15.849 -5.770 1.00 91.12 266 TYR A N 1
ATOM 2152 C CA . TYR A 1 266 ? 6.066 -17.120 -5.855 1.00 91.12 266 TYR A CA 1
ATOM 2153 C C . TYR A 1 266 ? 5.143 -18.319 -5.597 1.00 91.12 266 TYR A C 1
ATOM 2155 O O . TYR A 1 266 ? 5.135 -19.270 -6.375 1.00 91.12 266 TYR A O 1
ATOM 2163 N N . ALA A 1 267 ? 4.347 -18.264 -4.527 1.00 87.50 267 ALA A N 1
ATOM 2164 C CA . ALA A 1 267 ? 3.432 -19.335 -4.146 1.00 87.50 267 ALA A CA 1
ATOM 2165 C C . ALA A 1 267 ? 2.324 -19.576 -5.184 1.00 87.50 267 ALA A C 1
ATOM 2167 O O . ALA A 1 267 ? 1.875 -20.708 -5.339 1.00 87.50 267 ALA A O 1
ATOM 2168 N N . HIS A 1 268 ? 1.919 -18.532 -5.912 1.00 88.88 268 HIS A N 1
ATOM 2169 C CA . HIS A 1 268 ? 0.955 -18.624 -7.014 1.00 88.88 268 HIS A CA 1
ATOM 2170 C C . HIS A 1 268 ? 1.608 -18.938 -8.373 1.00 88.88 268 HIS A C 1
ATOM 2172 O O . HIS A 1 268 ? 0.923 -18.926 -9.389 1.00 88.88 268 HIS A O 1
ATOM 2178 N N . GLY A 1 269 ? 2.920 -19.209 -8.422 1.00 91.56 269 GLY A N 1
ATOM 2179 C CA . GLY A 1 269 ? 3.632 -19.513 -9.670 1.00 91.56 269 GLY A CA 1
ATOM 2180 C C . GLY A 1 269 ? 3.766 -18.323 -10.627 1.00 91.56 269 GLY A C 1
ATOM 2181 O O . GLY A 1 269 ? 4.029 -18.515 -11.807 1.00 91.56 269 GLY A O 1
ATOM 2182 N N . LEU A 1 270 ? 3.601 -17.097 -10.127 1.00 93.81 270 LEU A N 1
ATOM 2183 C CA . LEU A 1 270 ? 3.549 -15.864 -10.922 1.00 93.81 270 LEU A CA 1
ATOM 2184 C C . LEU A 1 270 ? 4.920 -15.203 -11.123 1.00 93.81 270 LEU A C 1
ATOM 2186 O O . LEU A 1 270 ? 5.025 -14.193 -11.814 1.00 93.81 270 LEU A O 1
ATOM 2190 N N . LEU A 1 271 ? 5.974 -15.740 -10.506 1.00 93.19 271 LEU A N 1
ATOM 2191 C CA . LEU A 1 271 ? 7.343 -15.290 -10.743 1.00 93.19 271 LEU A CA 1
ATOM 2192 C C . LEU A 1 271 ? 8.004 -16.158 -11.809 1.00 93.19 271 LEU A C 1
ATOM 2194 O O . LEU A 1 271 ? 8.099 -17.379 -11.666 1.00 93.19 271 LEU A O 1
ATOM 2198 N N . LEU A 1 272 ? 8.564 -15.51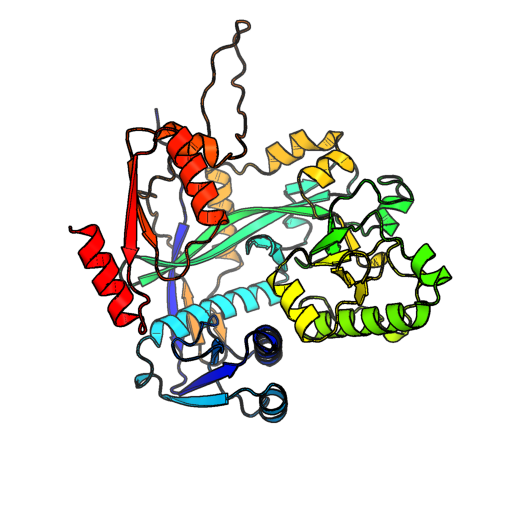2 -12.827 1.00 90.88 272 LEU A N 1
ATOM 2199 C CA . LEU A 1 272 ? 9.462 -16.169 -13.763 1.00 90.88 272 LEU A CA 1
ATOM 2200 C C . LEU A 1 272 ? 10.778 -16.454 -13.043 1.00 90.88 272 LEU A C 1
ATOM 2202 O O . LEU A 1 272 ? 11.527 -15.536 -12.709 1.00 90.88 272 LEU A O 1
ATOM 2206 N N . ARG A 1 273 ? 11.065 -17.731 -12.778 1.00 85.75 273 ARG A N 1
ATOM 2207 C CA . ARG A 1 273 ? 12.380 -18.129 -12.270 1.00 85.75 273 ARG A CA 1
ATOM 2208 C C . ARG A 1 273 ? 13.420 -18.000 -13.372 1.00 85.75 273 ARG A C 1
ATOM 2210 O O . ARG A 1 273 ? 13.257 -18.600 -14.433 1.00 85.75 273 ARG A O 1
ATOM 2217 N N . TYR A 1 274 ? 14.501 -17.294 -13.068 1.00 78.19 274 TYR A N 1
ATOM 2218 C CA . TYR A 1 274 ? 15.694 -17.242 -13.900 1.00 78.19 274 TYR A CA 1
ATOM 2219 C C . TYR A 1 274 ? 16.774 -18.156 -13.288 1.00 78.19 274 TYR A C 1
ATOM 2221 O O . TYR A 1 274 ? 17.360 -17.791 -12.260 1.00 78.19 274 TYR A O 1
ATOM 2229 N N . PRO A 1 275 ? 16.996 -19.370 -13.840 1.00 69.06 275 PRO A N 1
ATOM 2230 C CA . PRO A 1 275 ? 17.781 -20.419 -13.181 1.00 69.06 275 PRO A CA 1
ATOM 2231 C C . PRO A 1 275 ? 19.216 -20.010 -12.853 1.00 69.06 275 PRO A C 1
ATOM 2233 O O . PRO A 1 275 ? 19.695 -20.320 -11.768 1.00 69.06 275 PRO A O 1
ATOM 2236 N N . GLU A 1 276 ? 19.865 -19.259 -13.745 1.00 74.88 276 GLU A N 1
ATOM 2237 C CA . GLU A 1 276 ? 21.273 -18.857 -13.614 1.00 74.88 276 GLU A CA 1
ATOM 2238 C C . GLU A 1 276 ? 21.547 -18.024 -12.355 1.00 74.88 276 GLU A C 1
ATOM 2240 O O . GLU A 1 276 ? 22.643 -18.075 -11.805 1.00 74.88 276 GLU A O 1
ATOM 2245 N N . LYS A 1 277 ? 20.546 -17.275 -11.876 1.00 72.12 277 LYS A N 1
ATOM 2246 C CA . LYS A 1 277 ? 20.669 -16.392 -10.703 1.00 72.12 277 LYS A CA 1
ATOM 2247 C C . LYS A 1 277 ? 19.807 -16.826 -9.522 1.00 72.12 277 LYS A C 1
ATOM 2249 O O . LYS A 1 277 ? 19.864 -16.204 -8.467 1.00 72.12 277 LYS A O 1
ATOM 2254 N N . ASN A 1 278 ? 19.002 -17.878 -9.686 1.00 80.88 278 ASN A N 1
ATOM 2255 C CA . ASN A 1 278 ? 18.039 -18.349 -8.689 1.00 80.88 278 ASN A CA 1
ATOM 2256 C C . ASN A 1 278 ? 17.124 -17.226 -8.141 1.00 80.88 278 ASN A C 1
ATOM 2258 O O . ASN A 1 278 ? 16.779 -17.206 -6.960 1.00 80.88 278 ASN A O 1
ATOM 2262 N N . ILE A 1 279 ? 16.721 -16.292 -9.011 1.00 84.44 279 ILE A N 1
ATOM 2263 C CA . ILE A 1 279 ? 15.812 -15.183 -8.683 1.00 84.44 279 ILE A CA 1
ATOM 2264 C C . ILE A 1 279 ? 14.461 -15.360 -9.383 1.00 84.44 279 ILE A C 1
ATOM 2266 O O . ILE A 1 279 ? 14.383 -15.931 -10.473 1.00 84.44 279 ILE A O 1
ATOM 2270 N N . GLY A 1 280 ? 13.394 -14.879 -8.742 1.00 89.38 280 GLY A N 1
ATOM 2271 C CA . GLY A 1 280 ? 12.059 -14.779 -9.330 1.00 89.38 280 GLY A CA 1
ATOM 2272 C C . GLY A 1 280 ? 11.771 -13.343 -9.753 1.00 89.38 280 GLY A C 1
ATOM 2273 O O . GLY A 1 280 ? 11.843 -12.438 -8.921 1.00 89.38 280 GLY A O 1
ATOM 2274 N N . VAL A 1 281 ? 11.442 -13.141 -11.027 1.00 94.25 281 VAL A N 1
ATOM 2275 C CA . VAL A 1 281 ? 11.219 -11.813 -11.613 1.00 94.25 281 VAL A CA 1
ATOM 2276 C C . VAL A 1 281 ? 9.843 -11.696 -12.263 1.00 94.25 281 VAL A C 1
ATOM 2278 O O . VAL A 1 281 ? 9.180 -12.695 -12.544 1.00 94.25 281 VAL A O 1
ATOM 2281 N N . VAL A 1 282 ? 9.424 -10.459 -12.514 1.00 95.44 282 VAL A N 1
ATOM 2282 C CA . VAL A 1 282 ? 8.248 -10.116 -13.319 1.00 95.44 282 VAL A CA 1
ATOM 2283 C C . VAL A 1 282 ? 8.632 -9.102 -14.394 1.00 95.44 282 VAL A C 1
ATOM 2285 O O . VAL A 1 282 ? 9.580 -8.339 -14.221 1.00 95.44 282 VAL A O 1
ATOM 2288 N N . PHE A 1 283 ? 7.863 -9.065 -15.478 1.00 94.81 283 PHE A N 1
ATOM 2289 C CA . PHE A 1 283 ? 7.881 -7.973 -16.450 1.00 94.81 283 PHE A CA 1
ATOM 2290 C C . PHE A 1 283 ? 6.551 -7.237 -16.366 1.00 94.81 283 PHE A C 1
ATOM 2292 O O . PHE A 1 283 ? 5.507 -7.872 -16.200 1.00 94.81 283 PHE A O 1
ATOM 2299 N N . LEU A 1 284 ? 6.589 -5.910 -16.448 1.00 94.75 284 LEU A N 1
ATOM 2300 C CA . LEU A 1 284 ? 5.412 -5.049 -16.348 1.00 94.75 284 LEU A CA 1
ATOM 2301 C C . LEU A 1 284 ? 5.405 -4.035 -17.497 1.00 94.75 284 LEU A C 1
ATOM 2303 O O . LEU A 1 284 ? 6.484 -3.681 -17.974 1.00 94.75 284 LEU A O 1
ATOM 2307 N N . PRO A 1 285 ? 4.229 -3.539 -17.920 1.00 93.94 285 PRO A N 1
ATOM 2308 C CA . PRO A 1 285 ? 4.151 -2.562 -18.997 1.00 93.94 285 PRO A CA 1
ATOM 2309 C C . PRO A 1 285 ? 4.820 -1.248 -18.590 1.00 93.94 285 PRO A C 1
ATOM 2311 O O . PRO A 1 285 ? 4.513 -0.697 -17.523 1.00 93.94 285 PRO A O 1
ATOM 2314 N N . LYS A 1 286 ? 5.701 -0.731 -19.445 1.00 93.19 286 LYS A N 1
ATOM 2315 C CA . LYS A 1 286 ? 6.524 0.458 -19.186 1.00 93.19 286 LYS A CA 1
ATOM 2316 C C . LYS A 1 286 ? 5.676 1.690 -18.860 1.00 93.19 286 LYS A C 1
ATOM 2318 O O . LYS A 1 286 ? 5.970 2.412 -17.910 1.00 93.19 286 LYS A O 1
ATOM 2323 N N . SER A 1 287 ? 4.558 1.860 -19.565 1.00 91.38 287 SER A N 1
ATOM 2324 C CA . SER A 1 287 ? 3.583 2.948 -19.376 1.00 91.38 287 SER A CA 1
ATOM 2325 C C . SER A 1 287 ? 2.926 2.981 -17.989 1.00 91.38 287 SER A C 1
ATOM 2327 O O . SER A 1 287 ? 2.423 4.015 -17.558 1.00 91.38 287 SER A O 1
ATOM 2329 N N . THR A 1 288 ? 2.940 1.866 -17.255 1.00 91.38 288 THR A N 1
ATOM 2330 C CA . THR A 1 288 ? 2.344 1.779 -15.910 1.00 91.38 288 THR A CA 1
ATOM 2331 C C . THR A 1 288 ? 3.329 2.104 -14.798 1.00 91.38 288 THR A C 1
ATOM 2333 O O . THR A 1 288 ? 2.927 2.279 -13.643 1.00 91.38 288 THR A O 1
ATOM 2336 N N . LEU A 1 289 ? 4.620 2.156 -15.122 1.00 93.56 289 LEU A N 1
ATOM 2337 C CA . LEU A 1 289 ? 5.691 2.324 -14.159 1.00 93.56 289 LEU A CA 1
ATOM 2338 C C . LEU A 1 289 ? 6.033 3.798 -13.999 1.00 93.56 289 LEU A C 1
ATOM 2340 O O . LEU A 1 289 ? 6.085 4.560 -14.956 1.00 93.56 289 LEU A O 1
ATOM 2344 N N . THR A 1 290 ? 6.296 4.188 -12.761 1.00 94.06 290 THR A N 1
ATOM 2345 C CA . THR A 1 290 ? 6.835 5.496 -12.392 1.00 94.06 290 THR A CA 1
ATOM 2346 C C . THR A 1 290 ? 7.968 5.283 -11.383 1.00 94.06 290 THR A C 1
ATOM 2348 O O . THR A 1 290 ? 7.930 4.297 -10.628 1.00 94.06 290 THR A O 1
ATOM 2351 N N . PRO A 1 291 ? 8.983 6.161 -11.317 1.00 93.69 291 PRO A N 1
ATOM 2352 C CA . PRO A 1 291 ? 10.017 6.052 -10.302 1.00 93.69 291 PRO A CA 1
ATOM 2353 C C . PRO A 1 291 ? 9.415 6.128 -8.895 1.00 93.69 291 PRO A C 1
ATOM 2355 O O . PRO A 1 291 ? 8.489 6.892 -8.606 1.00 93.69 291 PRO A O 1
ATOM 2358 N N . VAL A 1 292 ? 9.959 5.354 -7.956 1.00 92.88 292 VAL A N 1
ATOM 2359 C CA . VAL A 1 292 ? 9.649 5.584 -6.540 1.00 92.88 292 VAL A CA 1
ATOM 2360 C C . VAL A 1 292 ? 10.267 6.922 -6.133 1.00 92.88 292 VAL A C 1
ATOM 2362 O O . VAL A 1 292 ? 11.452 7.141 -6.353 1.00 92.88 292 VAL A O 1
ATOM 2365 N N . ALA A 1 293 ? 9.501 7.810 -5.496 1.00 90.56 293 ALA A N 1
ATOM 2366 C CA . ALA A 1 293 ? 10.011 9.091 -4.994 1.00 90.56 293 ALA A CA 1
ATOM 2367 C C . ALA A 1 293 ? 10.876 8.921 -3.729 1.00 90.56 293 ALA A C 1
ATOM 2369 O O . ALA A 1 293 ? 10.513 9.343 -2.628 1.00 90.56 293 ALA A O 1
ATOM 2370 N N . SER A 1 294 ? 11.998 8.223 -3.876 1.00 87.31 294 SER A N 1
ATOM 2371 C CA . SER A 1 294 ? 13.033 8.101 -2.861 1.00 87.31 294 SER A CA 1
ATOM 2372 C C . SER A 1 294 ? 14.108 9.154 -3.022 1.00 87.31 294 SER A C 1
ATOM 2374 O O . SER A 1 294 ? 14.243 9.741 -4.088 1.00 87.31 294 SER A O 1
ATOM 2376 N N . LEU A 1 295 ? 14.934 9.330 -1.990 1.00 84.31 295 LEU A N 1
ATOM 2377 C CA . LEU A 1 295 ? 16.063 10.244 -2.089 1.00 84.31 295 LEU A CA 1
ATOM 2378 C C . LEU A 1 295 ? 17.015 9.868 -3.234 1.00 84.31 295 LEU A C 1
ATOM 2380 O O . LEU A 1 295 ? 17.492 10.760 -3.917 1.00 84.31 295 LEU A O 1
ATOM 2384 N N . ASP A 1 296 ? 17.268 8.578 -3.453 1.00 85.25 296 ASP A N 1
ATOM 2385 C CA . ASP A 1 296 ? 18.230 8.124 -4.465 1.00 85.25 296 ASP A CA 1
ATOM 2386 C C . ASP A 1 296 ? 17.711 8.394 -5.887 1.00 85.25 296 ASP A C 1
ATOM 2388 O O . ASP A 1 296 ? 18.403 9.033 -6.675 1.00 85.25 296 ASP A O 1
ATOM 2392 N N . ASN A 1 297 ? 16.443 8.073 -6.171 1.00 89.50 297 ASN A N 1
ATOM 2393 C CA . ASN A 1 297 ? 15.814 8.435 -7.444 1.00 89.50 297 ASN A CA 1
ATOM 2394 C C . ASN A 1 297 ? 15.705 9.957 -7.616 1.00 89.50 297 ASN A C 1
ATOM 2396 O O . ASN A 1 297 ? 15.957 10.474 -8.694 1.00 89.50 297 ASN A O 1
ATOM 2400 N N . VAL A 1 298 ? 15.346 10.701 -6.564 1.00 89.38 298 VAL A N 1
ATOM 2401 C CA . VAL A 1 298 ? 15.252 12.171 -6.628 1.00 89.38 298 VAL A CA 1
ATOM 2402 C C . VAL A 1 298 ? 16.615 12.794 -6.936 1.00 89.38 298 VAL A C 1
ATOM 2404 O O . VAL A 1 298 ? 16.684 13.697 -7.763 1.00 89.38 298 VAL A O 1
ATOM 2407 N N . LYS A 1 299 ? 17.698 12.292 -6.328 1.00 87.69 299 LYS A N 1
ATOM 2408 C CA . LYS A 1 299 ? 19.075 12.732 -6.609 1.00 87.69 299 LYS A CA 1
ATOM 2409 C C . LYS A 1 299 ? 19.476 12.507 -8.059 1.00 87.69 299 LYS A C 1
ATOM 2411 O O . LYS A 1 299 ? 20.165 13.352 -8.612 1.00 87.69 299 LYS A O 1
ATOM 2416 N N . LYS A 1 300 ? 19.083 11.376 -8.642 1.00 86.31 300 LYS A N 1
ATOM 2417 C CA . LYS A 1 300 ? 19.440 11.022 -10.019 1.00 86.31 300 LYS A CA 1
ATOM 2418 C C . LYS A 1 300 ? 18.602 11.789 -11.044 1.00 86.31 300 LYS A C 1
ATOM 2420 O O . LYS A 1 300 ? 19.153 12.330 -11.990 1.00 86.31 300 LYS A O 1
ATOM 2425 N N . ILE A 1 301 ? 17.294 11.896 -10.813 1.00 88.94 301 ILE A N 1
ATOM 2426 C CA . ILE A 1 301 ? 16.335 12.442 -11.787 1.00 88.94 301 ILE A CA 1
ATOM 2427 C C . ILE A 1 301 ? 16.241 13.975 -11.711 1.00 88.94 301 ILE A C 1
ATOM 2429 O O . ILE A 1 301 ? 16.156 14.647 -12.732 1.00 88.94 301 ILE A O 1
ATOM 2433 N N . ILE A 1 302 ? 16.246 14.557 -10.506 1.00 89.56 302 ILE A N 1
ATOM 2434 C CA . ILE A 1 302 ? 16.094 16.010 -10.296 1.00 89.56 302 ILE A CA 1
ATOM 2435 C C . ILE A 1 302 ? 17.047 16.545 -9.205 1.00 89.56 302 ILE A C 1
ATOM 2437 O O . ILE A 1 302 ? 16.595 17.127 -8.209 1.00 89.56 302 ILE A O 1
ATOM 2441 N N . PRO A 1 303 ? 18.380 16.408 -9.373 1.00 86.56 303 PRO A N 1
ATOM 2442 C CA . PRO A 1 303 ? 19.365 16.792 -8.353 1.00 86.56 303 PRO A CA 1
ATOM 2443 C C . PRO A 1 303 ? 19.226 18.247 -7.888 1.00 86.56 303 PRO A C 1
ATOM 2445 O O . PRO A 1 303 ? 19.323 18.528 -6.695 1.00 86.56 303 PRO A O 1
ATOM 2448 N N . GLY A 1 304 ? 18.928 19.170 -8.809 1.00 86.12 304 GLY A N 1
ATOM 2449 C CA . GLY A 1 304 ? 18.819 20.606 -8.522 1.00 86.12 304 GLY A CA 1
ATOM 2450 C C . GLY A 1 304 ? 17.618 21.019 -7.660 1.00 86.12 304 GLY A C 1
ATOM 2451 O O . GLY A 1 304 ? 17.547 22.173 -7.242 1.00 86.12 304 GLY A O 1
ATOM 2452 N N . SER A 1 305 ? 16.674 20.111 -7.390 1.00 87.38 305 SER A N 1
ATOM 2453 C CA . SER A 1 305 ? 15.484 20.377 -6.565 1.00 87.38 305 SER A CA 1
ATOM 2454 C C . SER A 1 305 ? 15.597 19.789 -5.152 1.00 87.38 305 SER A C 1
ATOM 2456 O O . SER A 1 305 ? 14.683 19.957 -4.344 1.00 87.38 305 SER A O 1
ATOM 2458 N N . ILE A 1 306 ? 16.687 19.082 -4.827 1.00 86.12 306 ILE A N 1
ATOM 2459 C CA . ILE A 1 306 ? 16.755 18.249 -3.620 1.00 86.12 306 ILE A CA 1
ATOM 2460 C C . ILE A 1 306 ? 16.691 19.038 -2.313 1.00 86.12 306 ILE A C 1
ATOM 2462 O O . ILE A 1 306 ? 15.993 18.623 -1.392 1.00 86.12 306 ILE A O 1
ATOM 2466 N N . GLU A 1 307 ? 17.376 20.178 -2.237 1.00 85.38 307 GLU A N 1
ATOM 2467 C CA . GLU A 1 307 ? 17.408 21.018 -1.037 1.00 85.38 307 GLU A CA 1
ATOM 2468 C C . GLU A 1 307 ? 16.020 21.591 -0.748 1.00 85.38 307 GLU A C 1
ATOM 2470 O O . GLU A 1 307 ? 15.502 21.435 0.357 1.00 85.38 307 GLU A O 1
ATOM 2475 N N . SER A 1 308 ? 15.359 22.133 -1.778 1.00 86.06 308 SER A N 1
ATOM 2476 C CA . SER A 1 308 ? 13.977 22.605 -1.675 1.00 86.06 308 SER A CA 1
ATOM 2477 C C . SER A 1 308 ? 13.021 21.480 -1.282 1.00 86.06 308 SER A C 1
ATOM 2479 O O . SER A 1 308 ? 12.136 21.684 -0.458 1.00 86.06 308 SER A O 1
ATOM 2481 N N . ILE A 1 309 ? 13.193 20.272 -1.826 1.00 85.25 309 ILE A N 1
ATOM 2482 C CA . ILE A 1 309 ? 12.372 19.120 -1.440 1.00 85.25 309 ILE A CA 1
ATOM 2483 C C . ILE A 1 309 ? 12.577 18.795 0.041 1.00 85.25 309 ILE A C 1
ATOM 2485 O O . ILE A 1 309 ? 11.591 18.661 0.758 1.00 85.25 309 ILE A O 1
ATOM 2489 N N . ILE A 1 310 ? 13.824 18.689 0.511 1.00 85.06 310 ILE A N 1
ATOM 2490 C CA . ILE A 1 310 ? 14.137 18.385 1.916 1.00 85.06 310 ILE A CA 1
ATOM 2491 C C . ILE A 1 310 ? 13.504 19.423 2.846 1.00 85.06 310 ILE A C 1
ATOM 2493 O O . ILE A 1 310 ? 12.863 19.040 3.826 1.00 85.06 310 ILE A O 1
ATOM 2497 N N . GLU A 1 311 ? 13.609 20.708 2.509 1.00 83.44 311 GLU A N 1
ATOM 2498 C CA . GLU A 1 311 ? 12.969 21.790 3.258 1.00 83.44 311 GLU A CA 1
ATOM 2499 C C . GLU A 1 311 ? 11.445 21.592 3.337 1.00 83.44 311 GLU A C 1
ATOM 2501 O O . GLU A 1 311 ? 10.864 21.652 4.417 1.00 83.44 311 GLU A O 1
ATOM 2506 N N . LYS A 1 312 ? 10.786 21.264 2.218 1.00 86.56 312 LYS A N 1
ATOM 2507 C CA . LYS A 1 312 ? 9.324 21.067 2.170 1.00 86.56 312 LYS A CA 1
ATOM 2508 C C . LYS A 1 312 ? 8.841 19.767 2.809 1.00 86.56 312 LYS A C 1
ATOM 2510 O O . LYS A 1 312 ? 7.642 19.624 3.058 1.00 86.56 312 LYS A O 1
ATOM 2515 N N . LEU A 1 313 ? 9.739 18.819 3.085 1.00 84.69 313 LEU A N 1
ATOM 2516 C CA . LEU A 1 313 ? 9.429 17.635 3.888 1.00 84.69 313 LEU A CA 1
ATOM 2517 C C . LEU A 1 313 ? 9.352 17.940 5.382 1.00 84.69 313 LEU A C 1
ATOM 2519 O O . LEU A 1 313 ? 8.692 17.193 6.109 1.00 84.69 313 LEU A O 1
ATOM 2523 N N . HIS A 1 314 ? 9.991 19.020 5.833 1.00 83.12 314 HIS A N 1
ATOM 2524 C CA . HIS A 1 314 ? 9.847 19.499 7.195 1.00 83.12 314 HIS A CA 1
ATOM 2525 C C . HIS A 1 314 ? 8.486 20.184 7.377 1.00 83.12 314 HIS A C 1
ATOM 2527 O O . HIS A 1 314 ? 8.067 21.001 6.559 1.00 83.12 314 HIS A O 1
ATOM 2533 N N . ILE A 1 315 ? 7.789 19.843 8.461 1.00 77.31 315 ILE A N 1
ATOM 2534 C CA . ILE A 1 315 ? 6.519 20.469 8.840 1.00 77.31 315 ILE A CA 1
ATOM 2535 C C . ILE A 1 315 ? 6.717 21.095 10.219 1.00 77.31 315 ILE A C 1
ATOM 2537 O O . ILE A 1 315 ? 6.911 20.348 11.187 1.00 77.31 315 ILE A O 1
ATOM 2541 N N . PRO A 1 316 ? 6.672 22.431 10.335 1.00 70.50 316 PRO A N 1
ATOM 2542 C CA . PRO A 1 316 ? 6.714 23.098 11.626 1.00 70.50 316 PRO A CA 1
ATOM 2543 C C . PRO A 1 316 ? 5.587 22.605 12.555 1.00 70.50 316 PRO A C 1
ATOM 2545 O O . PRO A 1 316 ? 4.492 22.302 12.075 1.00 70.50 316 PRO A O 1
ATOM 2548 N N . PRO A 1 317 ? 5.796 22.552 13.886 1.00 67.25 317 PRO A N 1
ATOM 2549 C CA . PRO A 1 317 ? 4.785 22.051 14.824 1.00 67.25 317 PRO A CA 1
ATOM 2550 C C . PRO A 1 317 ? 3.417 22.743 14.721 1.00 67.25 317 PRO A C 1
ATOM 2552 O O . PRO A 1 317 ? 2.387 22.080 14.820 1.00 67.25 317 PRO A O 1
ATOM 2555 N N . VAL A 1 318 ? 3.406 24.060 14.488 1.00 69.00 318 VAL A N 1
ATOM 2556 C CA . VAL A 1 318 ? 2.173 24.849 14.340 1.00 69.00 318 VAL A CA 1
ATOM 2557 C C . VAL A 1 318 ? 1.399 24.423 13.092 1.00 69.00 318 VAL A C 1
ATOM 2559 O O . VAL A 1 318 ? 0.210 24.125 13.182 1.00 69.00 318 VAL A O 1
ATOM 2562 N N . ASP A 1 319 ? 2.074 24.316 11.948 1.00 72.62 319 ASP A N 1
ATOM 2563 C CA . ASP A 1 319 ? 1.449 23.892 10.690 1.00 72.62 319 ASP A CA 1
ATOM 2564 C C . ASP A 1 319 ? 0.940 22.453 10.780 1.00 72.62 319 ASP A C 1
ATOM 2566 O O . ASP A 1 319 ? -0.162 22.149 10.330 1.00 72.62 319 ASP A O 1
ATOM 2570 N N . ARG A 1 320 ? 1.706 21.569 11.429 1.00 74.25 320 ARG A N 1
ATOM 2571 C CA . ARG A 1 320 ? 1.307 20.183 11.700 1.00 74.25 320 ARG A CA 1
ATOM 2572 C C . ARG A 1 320 ? -0.003 20.121 12.485 1.00 74.25 320 ARG A C 1
ATOM 2574 O O . ARG A 1 320 ? -0.896 19.385 12.078 1.00 74.25 320 ARG A O 1
ATOM 2581 N N . TYR A 1 321 ? -0.142 20.900 13.560 1.00 74.25 321 TYR A N 1
ATOM 2582 C CA . TYR A 1 321 ? -1.389 20.972 14.331 1.00 74.25 321 TYR A CA 1
ATOM 2583 C C . TYR A 1 321 ? -2.571 21.420 13.461 1.00 74.25 321 TYR A C 1
ATOM 2585 O O . TYR A 1 321 ? -3.605 20.753 13.437 1.00 74.25 321 TYR A O 1
ATOM 2593 N N . TRP A 1 322 ? -2.413 22.514 12.709 1.00 78.12 322 TRP A N 1
ATOM 2594 C CA . TRP A 1 322 ? -3.494 23.048 11.878 1.00 78.12 322 TRP A CA 1
ATOM 2595 C C . TRP A 1 322 ? -3.888 22.110 10.745 1.00 78.12 322 TRP A C 1
ATOM 2597 O O . TRP A 1 322 ? -5.073 21.970 10.465 1.00 78.12 322 TRP A O 1
ATOM 2607 N N . GLU A 1 323 ? -2.929 21.431 10.120 1.00 86.69 323 GLU A N 1
ATOM 2608 C CA . GLU A 1 323 ? -3.230 20.445 9.087 1.00 86.69 323 GLU A CA 1
ATOM 2609 C C . GLU A 1 323 ? -3.955 19.216 9.641 1.00 86.69 323 GLU A C 1
ATOM 2611 O O . GLU A 1 323 ? -4.859 18.703 8.981 1.00 86.69 323 GLU A O 1
ATOM 2616 N N . ILE A 1 324 ? -3.595 18.748 10.842 1.00 82.56 324 ILE A N 1
ATOM 2617 C CA . ILE A 1 324 ? -4.307 17.640 11.493 1.00 82.56 324 ILE A CA 1
ATOM 2618 C C . ILE A 1 324 ? -5.728 18.068 11.862 1.00 82.56 324 ILE A C 1
ATOM 2620 O O . ILE A 1 324 ? -6.680 17.344 11.567 1.00 82.56 324 ILE A O 1
ATOM 2624 N N . LYS A 1 325 ? -5.882 19.257 12.453 1.00 80.62 325 LYS A N 1
ATOM 2625 C CA . LYS A 1 325 ? -7.192 19.814 12.792 1.00 80.62 325 LYS A CA 1
ATOM 2626 C C . LYS A 1 325 ? -8.073 19.957 11.549 1.00 80.62 325 LYS A C 1
ATOM 2628 O O . LYS A 1 325 ? -9.198 19.475 11.548 1.00 80.62 325 LYS A O 1
ATOM 2633 N N . ASP A 1 326 ? -7.537 20.528 10.471 1.00 86.69 326 ASP A N 1
ATOM 2634 C CA . ASP A 1 326 ? -8.239 20.674 9.192 1.00 86.69 326 ASP A CA 1
ATOM 2635 C C . ASP A 1 326 ? -8.667 19.320 8.610 1.00 86.69 326 ASP A C 1
ATOM 2637 O O . ASP A 1 326 ? -9.777 19.168 8.095 1.00 86.69 326 ASP A O 1
ATOM 2641 N N . PHE A 1 327 ? -7.800 18.310 8.718 1.00 88.00 327 PHE A N 1
ATOM 2642 C CA . PHE A 1 327 ? -8.115 16.951 8.301 1.00 88.00 327 PHE A CA 1
ATOM 2643 C C . PHE A 1 327 ? -9.247 16.339 9.130 1.00 88.00 327 PHE A C 1
ATOM 2645 O O . PHE A 1 327 ? -10.174 15.781 8.543 1.00 88.00 327 PHE A O 1
ATOM 2652 N N . ILE A 1 328 ? -9.214 16.468 10.459 1.00 83.00 328 ILE A N 1
ATOM 2653 C CA . ILE A 1 328 ? -10.303 16.011 11.331 1.00 83.00 328 ILE A CA 1
ATOM 2654 C C . ILE A 1 328 ? -11.605 16.731 10.981 1.00 83.00 328 ILE A C 1
ATOM 2656 O O . ILE A 1 328 ? -12.579 16.075 10.620 1.00 83.00 328 ILE A O 1
ATOM 2660 N N . ASP A 1 329 ? -11.598 18.064 10.995 1.00 82.88 329 ASP A N 1
ATOM 2661 C CA . ASP A 1 329 ? -12.799 18.887 10.848 1.00 82.88 329 ASP A CA 1
ATOM 2662 C C . ASP A 1 329 ? -13.496 18.677 9.498 1.00 82.88 329 ASP A C 1
ATOM 2664 O O . ASP A 1 329 ? -14.728 18.689 9.427 1.00 82.88 329 ASP A O 1
ATOM 2668 N N . LYS A 1 330 ? -12.724 18.469 8.422 1.00 84.00 330 LYS A N 1
ATOM 2669 C CA . LYS A 1 330 ? -13.268 18.304 7.066 1.00 84.00 330 LYS A CA 1
ATOM 2670 C C . LYS A 1 330 ? -13.541 16.856 6.679 1.00 84.00 330 LYS A C 1
ATOM 2672 O O . LYS A 1 330 ? -14.418 16.599 5.851 1.00 84.00 330 LYS A O 1
ATOM 2677 N N . GLN A 1 331 ? -12.729 15.912 7.153 1.00 80.94 331 GLN A N 1
ATOM 2678 C CA . GLN A 1 331 ? -12.706 14.558 6.590 1.00 80.94 331 GLN A CA 1
ATOM 2679 C C . GLN A 1 331 ? -13.264 13.506 7.535 1.00 80.94 331 GLN A C 1
ATOM 2681 O O . GLN A 1 331 ? -13.815 12.513 7.045 1.00 80.94 331 GLN A O 1
ATOM 2686 N N . VAL A 1 332 ? -13.158 13.730 8.843 1.00 69.94 332 VAL A N 1
ATOM 2687 C CA . VAL A 1 332 ? -13.520 12.773 9.884 1.00 69.94 332 VAL A CA 1
ATOM 2688 C C . VAL A 1 332 ? -14.839 13.213 10.525 1.00 69.94 332 VAL A C 1
ATOM 2690 O O . VAL A 1 332 ? -14.890 14.037 11.435 1.00 69.94 332 VAL A O 1
ATOM 2693 N N . ASN A 1 333 ? -15.931 12.669 9.991 1.00 65.31 333 ASN A N 1
ATOM 2694 C CA . ASN A 1 333 ? -17.280 12.815 10.540 1.00 65.31 333 ASN A CA 1
ATOM 2695 C C . ASN A 1 333 ? -17.690 11.511 11.235 1.00 65.31 333 ASN A C 1
ATOM 2697 O O . ASN A 1 333 ? -16.967 10.519 11.139 1.00 65.31 333 ASN A O 1
ATOM 2701 N N . GLU A 1 334 ? -18.855 11.512 11.880 1.00 69.88 334 GLU A N 1
ATOM 2702 C CA . GLU A 1 334 ? -19.532 10.281 12.292 1.00 69.88 334 GLU A CA 1
ATOM 2703 C C . GLU A 1 334 ? -19.635 9.328 11.089 1.00 69.88 334 GLU A C 1
ATOM 2705 O O . GLU A 1 334 ? -20.001 9.739 9.980 1.00 69.88 334 GLU A O 1
ATOM 2710 N N . VAL A 1 335 ? -19.201 8.081 11.283 1.00 73.56 335 VAL A N 1
ATOM 2711 C CA . VAL A 1 335 ? -19.239 7.049 10.243 1.00 73.56 335 VAL A CA 1
ATOM 2712 C C . VAL A 1 335 ? -20.235 5.990 10.673 1.00 73.56 335 VAL A C 1
ATOM 2714 O O . VAL A 1 335 ? -20.024 5.325 11.681 1.00 73.56 335 VAL A O 1
ATOM 2717 N N . GLU A 1 336 ? -21.277 5.816 9.869 1.00 80.69 336 GLU A N 1
ATOM 2718 C CA . GLU A 1 336 ? -22.237 4.724 9.994 1.00 80.69 336 GLU A CA 1
ATOM 2719 C C . GLU A 1 336 ? -22.144 3.831 8.754 1.00 80.69 336 GLU A C 1
ATOM 2721 O O . GLU A 1 336 ? -22.293 4.298 7.617 1.00 80.69 336 GLU A O 1
ATOM 2726 N N . ILE A 1 337 ? -21.816 2.556 8.961 1.00 80.25 337 ILE A N 1
ATOM 2727 C CA . ILE A 1 337 ? -21.717 1.547 7.901 1.00 80.25 337 ILE A CA 1
ATOM 2728 C C . ILE A 1 337 ? -22.284 0.241 8.448 1.00 80.25 337 ILE A C 1
ATOM 2730 O O . ILE A 1 337 ? -21.700 -0.322 9.361 1.00 80.25 337 ILE A O 1
ATOM 2734 N N . GLU A 1 338 ? -23.388 -0.252 7.881 1.00 77.19 338 GLU A N 1
ATOM 2735 C CA . GLU A 1 338 ? -23.923 -1.599 8.165 1.00 77.19 338 GLU A CA 1
ATOM 2736 C C . GLU A 1 338 ? -24.057 -1.915 9.674 1.00 77.19 338 GLU A C 1
ATOM 2738 O O . GLU A 1 338 ? -23.633 -2.966 10.144 1.00 77.19 338 GLU A O 1
ATOM 2743 N N . GLY A 1 339 ? -24.613 -0.977 10.454 1.00 81.06 339 GLY A N 1
ATOM 2744 C CA . GLY A 1 339 ? -24.791 -1.119 11.908 1.00 81.06 339 GLY A CA 1
ATOM 2745 C C . GLY A 1 339 ? -23.517 -0.914 12.737 1.00 81.06 339 GLY A C 1
ATOM 2746 O O . GLY A 1 339 ? -23.548 -1.063 13.956 1.00 81.06 339 GLY A O 1
ATOM 2747 N N . LEU A 1 340 ? -22.379 -0.585 12.115 1.00 87.88 340 LEU A N 1
ATOM 2748 C CA . LEU A 1 340 ? -21.189 -0.080 12.798 1.00 87.88 340 LEU A CA 1
ATOM 2749 C C . LEU A 1 340 ? -21.261 1.446 12.893 1.00 87.88 340 LEU A C 1
ATOM 2751 O O . LEU A 1 340 ? -21.192 2.140 11.876 1.00 87.88 340 LEU A O 1
ATOM 2755 N N . HIS A 1 341 ? -21.313 1.950 14.120 1.00 89.62 341 HIS A N 1
ATOM 2756 C CA . HIS A 1 341 ? -21.321 3.371 14.448 1.00 89.62 341 HIS A CA 1
ATOM 2757 C C . HIS A 1 341 ? -19.961 3.767 15.007 1.00 89.62 341 HIS A C 1
ATOM 2759 O O . HIS A 1 341 ? -19.502 3.202 16.000 1.00 89.62 341 HIS A O 1
ATOM 2765 N N . VAL A 1 342 ? -19.314 4.743 14.375 1.00 87.81 342 VAL A N 1
ATOM 2766 C CA . VAL A 1 342 ? -18.003 5.255 14.780 1.00 87.81 342 VAL A CA 1
ATOM 2767 C C . VAL A 1 342 ? -18.139 6.701 15.216 1.00 87.81 342 VAL A C 1
ATOM 2769 O O . VAL A 1 342 ? -18.537 7.558 14.424 1.00 87.81 342 VAL A O 1
ATOM 2772 N N . ASN A 1 343 ? -17.722 6.977 16.447 1.00 85.62 343 ASN A N 1
ATOM 2773 C CA . ASN A 1 343 ? -17.692 8.321 16.999 1.00 85.62 343 ASN A CA 1
ATOM 2774 C C . ASN A 1 343 ? -16.266 8.714 17.405 1.00 85.62 343 ASN A C 1
ATOM 2776 O O . ASN A 1 343 ? -15.546 7.955 18.062 1.00 85.62 343 ASN A O 1
ATOM 2780 N N . ILE A 1 344 ? -15.867 9.917 16.992 1.00 82.56 344 ILE A N 1
ATOM 2781 C CA . ILE A 1 344 ? -14.537 10.484 17.209 1.00 82.56 344 ILE A CA 1
ATOM 2782 C C . ILE A 1 344 ? -14.715 11.832 17.890 1.00 82.56 344 ILE A C 1
ATOM 2784 O O . ILE A 1 344 ? -15.251 12.775 17.302 1.00 82.56 344 ILE A O 1
ATOM 2788 N N . ILE A 1 345 ? -14.249 11.925 19.132 1.00 79.38 345 ILE A N 1
ATOM 2789 C CA . ILE A 1 345 ? -14.332 13.163 19.903 1.00 79.38 345 ILE A CA 1
ATOM 2790 C C . ILE A 1 345 ? -13.296 14.138 19.341 1.00 79.38 345 ILE A C 1
ATOM 2792 O O . ILE A 1 345 ? -12.104 13.837 19.296 1.00 79.38 345 ILE A O 1
ATOM 2796 N N . ARG A 1 346 ? -13.760 15.307 18.878 1.00 73.56 346 ARG A N 1
ATOM 2797 C CA . ARG A 1 346 ? -12.934 16.307 18.171 1.00 73.56 346 ARG A CA 1
ATOM 2798 C C . ARG A 1 346 ? -11.975 17.077 19.074 1.00 73.56 346 ARG A C 1
ATOM 2800 O O . ARG A 1 346 ? -11.089 17.757 18.565 1.00 73.56 346 ARG A O 1
ATOM 2807 N N . GLU A 1 347 ? -12.143 16.971 20.385 1.00 71.00 347 GLU A N 1
ATOM 2808 C CA . GLU A 1 347 ? -11.185 17.471 21.363 1.00 71.00 347 GLU A CA 1
ATOM 2809 C C . GLU A 1 347 ? -10.068 16.431 21.519 1.00 71.00 347 GLU A C 1
ATOM 2811 O O . GLU A 1 347 ? -10.306 15.364 22.092 1.00 71.00 347 GLU A O 1
ATOM 2816 N N . PRO A 1 348 ? -8.862 16.681 20.971 1.00 64.69 348 PRO A N 1
ATOM 2817 C CA . PRO A 1 348 ? -7.769 15.750 21.152 1.00 64.69 348 PRO A CA 1
ATOM 2818 C C . PRO A 1 348 ? -7.348 15.765 22.615 1.00 64.69 348 PRO A C 1
ATOM 2820 O O . PRO A 1 348 ? -7.254 16.822 23.245 1.00 64.69 348 PRO A O 1
ATOM 2823 N N . ARG A 1 349 ? -6.970 14.599 23.124 1.00 56.78 349 ARG A N 1
ATOM 2824 C CA . ARG A 1 349 ? -6.117 14.565 24.297 1.00 56.78 349 ARG A CA 1
ATOM 2825 C C . ARG A 1 349 ? -4.728 14.998 23.839 1.00 56.78 349 ARG A C 1
ATOM 2827 O O . ARG A 1 349 ? -4.109 14.347 22.993 1.00 56.78 349 ARG A O 1
ATOM 2834 N N . GLU A 1 350 ? -4.259 16.138 24.342 1.00 47.44 350 GLU A N 1
ATOM 2835 C CA . GLU A 1 350 ? -2.852 16.501 24.208 1.00 47.44 350 GLU A CA 1
ATOM 2836 C C . GLU A 1 350 ? -2.051 15.520 25.056 1.00 47.44 350 GLU A C 1
ATOM 2838 O O . GLU A 1 350 ? -1.898 15.697 26.262 1.00 47.44 350 GLU A O 1
ATOM 2843 N N . GLU A 1 351 ? -1.569 14.452 24.433 1.00 42.03 351 GLU A N 1
ATOM 2844 C CA . GLU A 1 351 ? -0.640 13.555 25.093 1.00 42.03 351 GLU A CA 1
ATOM 2845 C C . GLU A 1 351 ? 0.743 14.214 25.075 1.00 42.03 351 GLU A C 1
ATOM 2847 O O . GLU A 1 351 ? 1.347 14.349 24.000 1.00 42.03 351 GLU A O 1
ATOM 2852 N N . PRO A 1 352 ? 1.297 14.639 26.229 1.00 37.97 352 PRO A N 1
ATOM 2853 C CA . PRO A 1 352 ? 2.727 14.858 26.284 1.00 37.97 352 PRO A CA 1
ATOM 2854 C C . PRO A 1 352 ? 3.357 13.511 25.938 1.00 37.97 352 PRO A C 1
ATOM 2856 O O . PRO A 1 352 ? 3.110 12.533 26.639 1.00 37.97 352 PRO A O 1
ATOM 2859 N N . SER A 1 353 ? 4.162 13.421 24.874 1.00 36.25 353 SER A N 1
ATOM 2860 C CA . SER A 1 353 ? 4.949 12.208 24.647 1.00 36.25 353 SER A CA 1
ATOM 2861 C C . SER A 1 353 ? 5.977 12.094 25.785 1.00 36.25 353 SER A C 1
ATOM 2863 O O . SER A 1 353 ? 7.115 12.550 25.686 1.00 36.25 353 SER A O 1
ATOM 2865 N N . THR A 1 354 ? 5.561 11.554 26.928 1.00 30.66 354 THR A N 1
ATOM 2866 C CA . THR A 1 354 ? 6.428 11.198 28.056 1.00 30.66 354 THR A CA 1
ATOM 2867 C C . THR A 1 354 ? 7.169 9.898 27.769 1.00 30.66 354 THR A C 1
ATOM 2869 O O . THR A 1 354 ? 8.203 9.626 28.375 1.00 30.66 354 THR A O 1
ATOM 2872 N N . GLY A 1 355 ? 6.761 9.168 26.727 1.00 30.12 355 GLY A N 1
ATOM 2873 C CA . GLY A 1 355 ? 7.709 8.415 25.928 1.00 30.12 355 GLY A CA 1
ATOM 2874 C C . GLY A 1 355 ? 8.656 9.407 25.270 1.00 30.12 355 GLY A C 1
ATOM 2875 O O . GLY A 1 355 ? 8.295 10.042 24.286 1.00 30.12 355 GLY A O 1
ATOM 2876 N N . LEU A 1 356 ? 9.857 9.553 25.827 1.00 30.53 356 LEU A N 1
ATOM 2877 C CA . LEU A 1 356 ? 11.005 10.158 25.169 1.00 30.53 356 LEU A CA 1
ATOM 2878 C C . LEU A 1 356 ? 11.099 9.651 23.714 1.00 30.53 356 LEU A C 1
ATOM 2880 O O . LEU A 1 356 ? 11.865 8.733 23.414 1.00 30.53 356 LEU A O 1
ATOM 2884 N N . ALA A 1 357 ? 10.466 10.339 22.765 1.00 31.39 357 ALA A N 1
ATOM 2885 C CA . ALA A 1 357 ? 11.144 10.630 21.523 1.00 31.39 357 ALA A CA 1
ATOM 2886 C C . ALA A 1 357 ? 12.332 11.486 21.959 1.00 31.39 357 ALA A C 1
ATOM 2888 O O . ALA A 1 357 ? 12.258 12.710 22.019 1.00 31.39 357 ALA A O 1
ATOM 2889 N N . LYS A 1 358 ? 13.405 10.821 22.417 1.00 26.66 358 LYS A N 1
ATOM 2890 C CA . LYS A 1 358 ? 14.670 11.474 22.716 1.00 26.66 358 LYS A CA 1
ATOM 2891 C C . LYS A 1 358 ? 14.923 12.370 21.509 1.00 26.66 358 LYS A C 1
ATOM 2893 O O . LYS A 1 358 ? 15.077 11.852 20.402 1.00 26.66 358 LYS A O 1
ATOM 2898 N N . LEU A 1 359 ? 14.982 13.681 21.737 1.00 31.59 359 LEU A N 1
ATOM 2899 C CA . LEU A 1 359 ? 15.647 14.676 20.894 1.00 31.59 359 LEU A CA 1
ATOM 2900 C C . LEU A 1 359 ? 17.140 14.298 20.767 1.00 31.59 359 LEU A C 1
ATOM 2902 O O . LEU A 1 359 ? 18.029 15.036 21.156 1.00 31.59 359 LEU A O 1
ATOM 2906 N N . ARG A 1 360 ? 17.438 13.081 20.306 1.00 30.05 360 ARG A N 1
ATOM 2907 C CA . ARG A 1 360 ? 18.772 12.584 19.966 1.00 30.05 360 ARG A CA 1
ATOM 2908 C C . ARG A 1 360 ? 19.004 12.643 18.452 1.00 30.05 360 ARG A C 1
ATOM 2910 O O . ARG A 1 360 ? 20.013 12.127 17.997 1.00 30.05 360 ARG A O 1
ATOM 2917 N N . TYR A 1 361 ? 18.090 13.247 17.686 1.00 35.56 361 TYR A N 1
ATOM 2918 C CA . TYR A 1 361 ? 18.131 13.273 16.214 1.00 35.56 361 TYR A CA 1
ATOM 2919 C C . TYR A 1 361 ? 18.530 14.616 15.610 1.00 35.56 361 TYR A C 1
ATOM 2921 O O . TYR A 1 361 ? 18.501 14.759 14.395 1.00 35.56 361 TYR A O 1
ATOM 2929 N N . ILE A 1 362 ? 18.943 15.571 16.441 1.00 31.69 362 ILE A N 1
ATOM 2930 C CA . ILE A 1 362 ? 19.644 16.781 16.018 1.00 31.69 362 ILE A CA 1
ATOM 2931 C C . ILE A 1 362 ? 20.728 17.013 17.067 1.00 31.69 362 ILE A C 1
ATOM 2933 O O . ILE A 1 362 ? 20.416 17.219 18.240 1.00 31.69 362 ILE A O 1
ATOM 2937 N N . LYS A 1 363 ? 21.997 16.927 16.669 1.00 31.84 363 LYS A N 1
ATOM 2938 C CA . LYS A 1 363 ? 23.102 17.449 17.472 1.00 31.84 363 LYS A CA 1
ATOM 2939 C C . LYS A 1 363 ? 23.429 18.825 16.901 1.00 31.84 363 LYS A C 1
ATOM 2941 O O . LYS A 1 363 ? 23.617 18.951 15.698 1.00 31.84 363 LYS A O 1
ATOM 2946 N N . LEU A 1 364 ? 23.457 19.840 17.757 1.00 31.94 364 LEU A N 1
ATOM 2947 C CA . LEU A 1 364 ? 24.107 21.108 17.439 1.00 31.94 364 LEU A CA 1
ATOM 2948 C C . LEU A 1 364 ? 25.607 20.811 17.372 1.00 31.94 364 LEU A C 1
ATOM 2950 O O . LEU A 1 364 ? 26.203 20.494 18.402 1.00 31.94 364 LEU A O 1
ATOM 2954 N N . GLU A 1 365 ? 26.203 20.833 16.185 1.00 33.75 365 GLU A N 1
ATOM 2955 C CA . GLU A 1 365 ? 27.659 20.792 16.058 1.00 33.75 365 GLU A CA 1
ATOM 2956 C C . GLU A 1 365 ? 28.165 22.200 15.747 1.00 33.75 365 GLU A C 1
ATOM 2958 O O . GLU A 1 365 ? 27.737 22.800 14.772 1.00 33.75 365 GLU A O 1
ATOM 2963 N N . PHE A 1 366 ? 28.988 22.689 16.683 1.00 36.62 366 PHE A N 1
ATOM 2964 C CA . PHE A 1 366 ? 29.855 23.874 16.742 1.00 36.62 366 PHE A CA 1
ATOM 2965 C C . PHE A 1 366 ? 29.643 25.052 15.773 1.00 36.62 366 PHE A C 1
ATOM 2967 O O . PHE A 1 366 ? 29.522 24.903 14.563 1.00 36.62 366 PHE A O 1
ATOM 2974 N N . GLU A 1 367 ? 29.771 26.258 16.337 1.00 33.97 367 GLU A N 1
ATOM 2975 C CA . GLU A 1 367 ? 30.044 27.492 15.597 1.00 33.97 367 GLU A CA 1
ATOM 2976 C C . GLU A 1 367 ? 31.286 27.301 14.714 1.00 33.97 367 GLU A C 1
ATOM 2978 O O . GLU A 1 367 ? 32.402 27.122 15.206 1.00 33.97 367 GLU A O 1
ATOM 2983 N N . THR A 1 368 ? 31.108 27.336 13.394 1.00 37.91 368 THR A N 1
ATOM 2984 C CA . THR A 1 368 ? 32.237 27.557 12.492 1.00 37.91 368 THR A CA 1
ATOM 2985 C C . THR A 1 368 ? 32.765 28.969 12.724 1.00 37.91 368 THR A C 1
ATOM 2987 O O . THR A 1 368 ? 31.993 29.892 12.979 1.00 37.91 368 THR A O 1
ATOM 2990 N N . THR A 1 369 ? 34.075 29.155 12.589 1.00 38.91 369 THR A N 1
ATOM 2991 C CA . THR A 1 369 ? 34.809 30.413 12.820 1.00 38.91 369 THR A CA 1
ATOM 2992 C C . THR A 1 369 ? 34.315 31.628 12.016 1.00 38.91 369 THR A C 1
ATOM 2994 O O . THR A 1 369 ? 34.740 32.748 12.282 1.00 38.91 369 THR A O 1
ATOM 2997 N N . SER A 1 370 ? 33.401 31.438 11.067 1.00 42.16 370 SER A N 1
ATOM 2998 C CA . SER A 1 370 ? 32.608 32.475 10.406 1.00 42.16 370 SER A CA 1
ATOM 2999 C C . SER A 1 370 ? 31.191 32.495 10.990 1.00 42.16 370 SER A C 1
ATOM 3001 O O . SER A 1 370 ? 30.274 31.892 10.433 1.00 42.16 370 SER A O 1
ATOM 3003 N N . GLY A 1 371 ? 31.028 33.122 12.156 1.00 44.72 371 GLY A N 1
ATOM 3004 C CA . GLY A 1 371 ? 29.757 33.170 12.877 1.00 44.72 371 GLY A CA 1
ATOM 3005 C C . GLY A 1 371 ? 28.589 33.670 12.019 1.00 44.72 371 GLY A C 1
ATOM 3006 O O . GLY A 1 371 ? 28.684 34.745 11.429 1.00 44.72 371 GLY A O 1
ATOM 3007 N N . ASN A 1 372 ? 27.519 32.860 11.979 1.00 37.94 372 ASN A N 1
ATOM 3008 C CA . ASN A 1 372 ? 26.084 33.214 11.909 1.00 37.94 372 ASN A CA 1
ATOM 3009 C C . ASN A 1 372 ? 25.174 32.241 11.134 1.00 37.94 372 ASN A C 1
ATOM 3011 O O . ASN A 1 372 ? 24.020 32.585 10.890 1.00 37.94 372 ASN A O 1
ATOM 3015 N N . GLU A 1 373 ? 25.584 31.005 10.839 1.00 33.66 373 GLU A N 1
ATOM 3016 C CA . GLU A 1 373 ? 24.634 29.998 10.336 1.00 33.66 373 GLU A CA 1
ATOM 3017 C C . GLU A 1 373 ? 24.664 28.700 11.152 1.00 33.66 373 GLU A C 1
ATOM 3019 O O . GLU A 1 373 ? 25.677 28.014 11.264 1.00 33.66 373 GLU A O 1
ATOM 3024 N N . LEU A 1 374 ? 23.510 28.373 11.744 1.00 32.09 374 LEU A N 1
ATOM 3025 C CA . LEU A 1 374 ? 23.236 27.089 12.384 1.00 32.09 374 LEU A CA 1
ATOM 3026 C C . LEU A 1 374 ? 23.040 26.030 11.294 1.00 32.09 374 LEU A C 1
ATOM 3028 O O . LEU A 1 374 ? 22.006 26.011 10.627 1.00 32.09 374 LEU A O 1
ATOM 3032 N N . TYR A 1 375 ? 24.004 25.127 11.132 1.00 33.03 375 TYR A N 1
ATOM 3033 C CA . TYR A 1 375 ? 23.865 23.998 10.215 1.00 33.03 375 TYR A CA 1
ATOM 3034 C C . TYR A 1 375 ? 23.088 22.854 10.887 1.00 33.03 375 TYR A C 1
ATOM 3036 O O . TYR A 1 375 ? 23.481 22.347 11.939 1.00 33.03 375 TYR A O 1
ATOM 3044 N N . LEU A 1 376 ? 21.975 22.429 10.284 1.00 32.19 376 LEU A N 1
ATOM 3045 C CA . LEU A 1 376 ? 21.199 21.266 10.723 1.00 32.19 376 LEU A CA 1
ATOM 3046 C C . LEU A 1 376 ? 21.463 20.100 9.766 1.00 32.19 376 LEU A C 1
ATOM 3048 O O . LEU A 1 376 ? 21.059 20.143 8.606 1.00 32.19 376 LEU A O 1
ATOM 3052 N N . SER A 1 377 ? 22.109 19.037 10.249 1.00 30.06 377 SER A N 1
ATOM 3053 C CA . SER A 1 377 ? 22.312 17.806 9.479 1.00 30.06 377 SER A CA 1
ATOM 3054 C C . SER A 1 377 ? 21.349 16.700 9.930 1.00 30.06 377 SER A C 1
ATOM 3056 O O . SER A 1 377 ? 21.112 16.478 11.119 1.00 30.06 377 SER A O 1
ATOM 3058 N N . VAL A 1 378 ? 20.769 15.983 8.963 1.00 25.95 378 VAL A N 1
ATOM 3059 C CA . VAL A 1 378 ? 19.956 14.784 9.213 1.00 25.95 378 VAL A CA 1
ATOM 3060 C C . VAL A 1 378 ? 20.891 13.581 9.285 1.00 25.95 378 VAL A C 1
ATOM 3062 O O . VAL A 1 378 ? 21.407 13.126 8.265 1.00 25.95 378 VAL A O 1
ATOM 3065 N N . ILE A 1 379 ? 21.097 13.031 10.482 1.00 30.45 379 ILE A N 1
ATOM 3066 C CA . ILE A 1 379 ? 21.878 11.801 10.653 1.00 30.45 379 ILE A CA 1
ATOM 3067 C C . ILE A 1 379 ? 21.031 10.613 10.171 1.00 30.45 379 ILE A C 1
ATOM 3069 O O . ILE A 1 379 ? 20.007 10.271 10.771 1.00 30.45 379 ILE A O 1
ATOM 3073 N N . ARG A 1 380 ? 21.453 9.956 9.081 1.00 29.94 380 ARG A N 1
ATOM 3074 C CA . ARG A 1 380 ? 20.960 8.610 8.752 1.00 29.94 380 ARG A CA 1
ATOM 3075 C C . ARG A 1 380 ? 21.485 7.643 9.807 1.00 29.94 380 ARG A C 1
ATOM 3077 O O . ARG A 1 380 ? 22.668 7.633 10.122 1.00 29.94 380 ARG A O 1
ATOM 3084 N N . TRP A 1 381 ? 20.587 6.836 10.352 1.00 40.47 381 TRP A N 1
ATOM 3085 C CA . TRP A 1 381 ? 20.904 5.951 11.458 1.00 40.47 381 TRP A CA 1
ATOM 3086 C C . TRP A 1 381 ? 21.770 4.785 11.005 1.00 40.47 381 TRP A C 1
ATOM 3088 O O . TRP A 1 381 ? 21.354 3.990 10.163 1.00 40.47 381 TRP A O 1
ATOM 3098 N N . ASN A 1 382 ? 22.918 4.637 11.651 1.00 41.44 382 ASN A N 1
ATOM 3099 C CA . ASN A 1 382 ? 23.643 3.385 11.690 1.00 41.44 382 ASN A CA 1
ATOM 3100 C C . ASN A 1 382 ? 23.303 2.681 13.018 1.00 41.44 382 ASN A C 1
ATOM 3102 O O . ASN A 1 382 ? 23.607 3.221 14.085 1.00 41.44 382 ASN A O 1
ATOM 3106 N N . PRO A 1 383 ? 22.660 1.499 12.997 1.00 42.94 383 PRO A N 1
ATOM 3107 C CA . PRO A 1 383 ? 22.399 0.711 14.202 1.00 42.94 383 PRO A CA 1
ATOM 3108 C C . PRO A 1 383 ? 23.653 0.498 15.065 1.00 42.94 383 PRO A C 1
ATOM 3110 O O . PRO A 1 383 ? 23.551 0.494 16.291 1.00 42.94 383 PRO A O 1
ATOM 3113 N N . LYS A 1 384 ? 24.835 0.416 14.434 1.00 52.50 384 LYS A N 1
ATOM 3114 C CA . LYS A 1 384 ? 26.128 0.236 15.110 1.00 52.50 384 LYS A CA 1
ATOM 3115 C C . LYS A 1 384 ? 26.479 1.404 16.039 1.00 52.50 384 LYS A C 1
ATOM 3117 O O . LYS A 1 384 ? 26.864 1.168 17.178 1.00 52.50 384 LYS A O 1
ATOM 3122 N N . ASP A 1 385 ? 26.231 2.644 15.626 1.00 49.12 385 ASP A N 1
ATOM 3123 C CA . ASP A 1 385 ? 26.611 3.839 16.399 1.00 49.12 385 ASP A CA 1
ATOM 3124 C C . ASP A 1 385 ? 25.784 3.979 17.689 1.00 49.12 385 ASP A C 1
ATOM 3126 O O . ASP A 1 385 ? 26.267 4.457 18.716 1.00 49.12 385 ASP A O 1
ATOM 3130 N N . LYS A 1 386 ? 24.523 3.525 17.668 1.00 50.78 386 LYS A N 1
ATOM 3131 C CA . LYS A 1 386 ? 23.652 3.488 18.855 1.00 50.78 386 LYS A CA 1
ATOM 3132 C C . LYS A 1 386 ? 24.125 2.459 19.868 1.00 50.78 386 LYS A C 1
ATOM 3134 O O . LYS A 1 386 ? 24.139 2.760 21.055 1.00 50.78 386 LYS A O 1
ATOM 3139 N N . ILE A 1 387 ? 24.476 1.268 19.398 1.00 52.91 387 ILE A N 1
ATOM 3140 C CA . ILE A 1 387 ? 24.999 0.187 20.235 1.00 52.91 387 ILE A CA 1
ATOM 3141 C C . ILE A 1 387 ? 26.299 0.647 20.899 1.00 52.91 387 ILE A C 1
ATOM 3143 O O . ILE A 1 387 ? 26.421 0.578 22.117 1.00 52.91 387 ILE A O 1
ATOM 3147 N N . GLN A 1 388 ? 27.204 1.239 20.121 1.00 55.53 388 GLN A N 1
ATOM 3148 C CA . GLN A 1 388 ? 28.484 1.751 20.604 1.00 55.53 388 GLN A CA 1
ATOM 3149 C C . GLN A 1 388 ? 28.322 2.924 21.590 1.00 55.53 388 GLN A C 1
ATOM 3151 O O . GLN A 1 388 ? 29.065 3.035 22.556 1.00 55.53 388 GLN A O 1
ATOM 3156 N N . GLN A 1 389 ? 27.299 3.771 21.421 1.00 53.28 389 GLN A N 1
ATOM 3157 C CA . GLN A 1 389 ? 26.978 4.848 22.370 1.00 53.28 389 GLN A CA 1
ATOM 3158 C C . GLN A 1 389 ? 26.558 4.338 23.765 1.00 53.28 389 GLN A C 1
ATOM 3160 O O . GLN A 1 389 ? 26.628 5.088 24.743 1.00 53.28 389 GLN A O 1
ATOM 3165 N N . TYR A 1 390 ? 26.066 3.103 23.858 1.00 53.19 390 TYR A N 1
ATOM 3166 C CA . TYR A 1 390 ? 25.634 2.475 25.109 1.00 53.19 390 TYR A CA 1
ATOM 3167 C C . TYR A 1 390 ? 26.519 1.297 25.531 1.00 53.19 390 TYR A C 1
ATOM 3169 O O . TYR A 1 390 ? 26.186 0.613 26.503 1.00 53.19 390 TYR A O 1
ATOM 3177 N N . ALA A 1 391 ? 27.639 1.103 24.830 1.00 56.44 391 ALA A N 1
ATOM 3178 C CA . ALA A 1 391 ? 28.742 0.256 25.247 1.00 56.44 391 ALA A CA 1
ATOM 3179 C C . ALA A 1 391 ? 29.056 0.495 26.727 1.00 56.44 391 ALA A C 1
ATOM 3181 O O . ALA A 1 391 ? 29.010 1.638 27.190 1.00 56.44 391 ALA A O 1
ATOM 3182 N N . GLU A 1 392 ? 29.298 -0.580 27.473 1.00 57.66 392 GLU A N 1
ATOM 3183 C CA . GLU A 1 392 ? 29.620 -0.576 28.908 1.00 57.66 392 GLU A CA 1
ATOM 3184 C C . GLU A 1 392 ? 28.493 -0.087 29.845 1.00 57.66 392 GLU A C 1
ATOM 3186 O O . GLU A 1 392 ? 28.653 -0.088 31.063 1.00 57.66 392 GLU A O 1
ATOM 3191 N N . ARG A 1 393 ? 27.329 0.326 29.315 1.00 55.50 393 ARG A N 1
ATOM 3192 C CA . ARG A 1 393 ? 26.170 0.806 30.104 1.00 55.50 393 ARG A CA 1
ATOM 3193 C C . ARG A 1 393 ? 24.929 -0.067 29.979 1.00 55.50 393 ARG A C 1
ATOM 3195 O O . ARG A 1 393 ? 23.954 0.154 30.694 1.00 55.50 393 ARG A O 1
ATOM 3202 N N . VAL A 1 394 ? 24.929 -0.994 29.029 1.00 55.91 394 VAL A N 1
ATOM 3203 C CA . VAL A 1 394 ? 23.819 -1.902 28.752 1.00 55.91 394 VAL A CA 1
ATOM 3204 C C . VAL A 1 394 ? 24.367 -3.316 28.771 1.00 55.91 394 VAL A C 1
ATOM 3206 O O . VAL A 1 394 ? 25.296 -3.627 28.028 1.00 55.91 394 VAL A O 1
ATOM 3209 N N . LYS A 1 395 ? 23.759 -4.156 29.607 1.00 62.94 395 LYS A N 1
ATOM 3210 C CA . LYS A 1 395 ? 23.949 -5.600 29.580 1.00 62.94 395 LYS A CA 1
ATOM 3211 C C . LYS A 1 395 ? 22.814 -6.218 28.770 1.00 62.94 395 LYS A C 1
ATOM 3213 O O . LYS A 1 395 ? 21.646 -5.906 29.013 1.00 62.94 395 LYS A O 1
ATOM 3218 N N . LEU A 1 396 ? 23.144 -7.044 27.785 1.00 61.28 396 LEU A N 1
ATOM 3219 C CA . LEU A 1 396 ? 22.163 -7.754 26.966 1.00 61.28 396 LEU A CA 1
ATOM 3220 C C . LEU A 1 396 ? 22.123 -9.223 27.373 1.00 61.28 396 LEU A C 1
ATOM 3222 O O . LEU A 1 396 ? 23.132 -9.914 27.300 1.00 61.28 396 LEU A O 1
ATOM 3226 N N . LEU A 1 397 ? 20.943 -9.707 27.755 1.00 66.06 397 LEU A N 1
ATOM 3227 C CA . LEU A 1 397 ? 20.685 -11.133 27.922 1.00 66.06 397 LEU A CA 1
ATOM 3228 C C . LEU A 1 397 ? 20.131 -11.690 26.608 1.00 66.06 397 LEU A C 1
ATOM 3230 O O . LEU A 1 397 ? 19.055 -11.288 26.163 1.00 66.06 397 LEU A O 1
ATOM 3234 N N . VAL A 1 398 ? 20.855 -12.620 25.991 1.00 64.81 398 VAL A N 1
ATOM 3235 C CA . VAL A 1 398 ? 20.415 -13.309 24.775 1.00 64.81 398 VAL A CA 1
ATOM 3236 C C . VAL A 1 398 ? 19.991 -14.728 25.136 1.00 64.81 398 VAL A C 1
ATOM 3238 O O . VAL A 1 398 ? 20.811 -15.573 25.504 1.00 64.81 398 VAL A O 1
ATOM 3241 N N . LEU A 1 399 ? 18.689 -14.984 25.011 1.00 60.53 399 LEU A N 1
ATOM 3242 C CA . LEU A 1 399 ? 18.086 -16.294 25.234 1.00 60.53 399 LEU A CA 1
ATOM 3243 C C . LEU A 1 399 ? 18.004 -17.053 23.907 1.00 60.53 399 LEU A C 1
ATOM 3245 O O . LEU A 1 399 ? 17.328 -16.625 22.973 1.00 60.53 399 LEU A O 1
ATOM 3249 N N . ILE A 1 400 ? 18.702 -18.182 23.819 1.00 61.00 400 ILE A N 1
ATOM 3250 C CA . ILE A 1 400 ? 18.788 -18.992 22.598 1.00 61.00 400 ILE A CA 1
ATOM 3251 C C . ILE A 1 400 ? 17.900 -20.216 22.761 1.00 61.00 400 ILE A C 1
ATOM 3253 O O . ILE A 1 400 ? 18.173 -21.055 23.617 1.00 61.00 400 ILE A O 1
ATOM 3257 N N . ILE A 1 401 ? 16.883 -20.354 21.911 1.00 57.62 401 ILE A N 1
ATOM 3258 C CA . ILE A 1 401 ? 15.947 -21.484 21.941 1.00 57.62 401 ILE A CA 1
ATOM 3259 C C . ILE A 1 401 ? 16.096 -22.273 20.646 1.00 57.62 401 ILE A C 1
ATOM 3261 O O . ILE A 1 401 ? 15.795 -21.773 19.565 1.00 57.62 401 ILE A O 1
ATOM 3265 N N . GLY A 1 402 ? 16.587 -23.509 20.745 1.00 58.62 402 GLY A N 1
ATOM 3266 C CA . GLY A 1 402 ? 16.845 -24.354 19.576 1.00 58.62 402 GLY A CA 1
ATOM 3267 C C . GLY A 1 402 ? 18.232 -24.142 18.949 1.00 58.62 402 GLY A C 1
ATOM 3268 O O . GLY A 1 402 ? 19.236 -24.036 19.658 1.00 58.62 402 GLY A O 1
ATOM 3269 N N . ARG A 1 403 ? 18.325 -24.185 17.610 1.00 54.44 403 ARG A N 1
ATOM 3270 C CA . ARG A 1 403 ? 19.615 -24.104 16.897 1.00 54.44 403 ARG A CA 1
ATOM 3271 C C . ARG A 1 403 ? 20.129 -22.665 16.855 1.00 54.44 403 ARG A C 1
ATOM 3273 O O . ARG A 1 403 ? 19.422 -21.757 16.439 1.00 54.44 403 ARG A O 1
ATOM 3280 N N . PHE A 1 404 ? 21.382 -22.494 17.264 1.00 51.34 404 PHE A N 1
ATOM 3281 C CA . PHE A 1 404 ? 22.088 -21.219 17.234 1.00 51.34 404 PHE A CA 1
ATOM 3282 C C . PHE A 1 404 ? 22.573 -20.940 15.808 1.00 51.34 404 PHE A C 1
ATOM 3284 O O . PHE A 1 404 ? 23.423 -21.670 15.297 1.00 51.34 404 PHE A O 1
ATOM 3291 N N . ASP A 1 405 ? 21.978 -19.942 15.158 1.00 59.22 405 ASP A N 1
ATOM 3292 C CA . ASP A 1 405 ? 22.284 -19.579 13.773 1.00 59.22 405 ASP A CA 1
ATOM 3293 C C . ASP A 1 405 ? 23.595 -18.775 13.676 1.00 59.22 405 ASP A C 1
ATOM 3295 O O . ASP A 1 405 ? 23.923 -17.982 14.566 1.00 59.22 405 ASP A O 1
ATOM 3299 N N . ASN A 1 406 ? 24.342 -18.950 12.583 1.00 61.16 406 ASN A N 1
ATOM 3300 C CA . ASN A 1 406 ? 25.612 -18.254 12.342 1.00 61.16 406 ASN A CA 1
ATOM 3301 C C . ASN A 1 406 ? 25.425 -16.733 12.259 1.00 61.16 406 ASN A C 1
ATOM 3303 O O . ASN A 1 406 ? 26.321 -15.980 12.644 1.00 61.16 406 ASN A O 1
ATOM 3307 N N . ASP A 1 407 ? 24.250 -16.281 11.822 1.00 52.81 407 ASP A N 1
ATOM 3308 C CA . ASP A 1 407 ? 23.906 -14.861 11.766 1.00 52.81 407 ASP A CA 1
ATOM 3309 C C . ASP A 1 407 ? 23.748 -14.247 13.167 1.00 52.81 407 ASP A C 1
ATOM 3311 O O . ASP A 1 407 ? 24.169 -13.112 13.394 1.00 52.81 407 ASP A O 1
ATOM 3315 N N . ILE A 1 408 ? 23.226 -15.011 14.137 1.00 58.50 408 ILE A N 1
ATOM 3316 C CA . ILE A 1 408 ? 23.116 -14.576 15.540 1.00 58.50 408 ILE A CA 1
ATOM 3317 C C . ILE A 1 408 ? 24.502 -14.531 16.184 1.00 58.50 408 ILE A C 1
ATOM 3319 O O . ILE A 1 408 ? 24.822 -13.570 16.881 1.00 58.50 408 ILE A O 1
ATOM 3323 N N . LYS A 1 409 ? 25.352 -15.525 15.899 1.00 66.75 409 LYS A N 1
ATOM 3324 C CA . LYS A 1 409 ? 26.743 -15.547 16.367 1.00 66.75 409 LYS A CA 1
ATOM 3325 C C . LYS A 1 409 ? 27.525 -14.332 15.864 1.00 66.75 409 LYS A C 1
ATOM 3327 O O . LYS A 1 409 ? 28.165 -13.651 16.655 1.00 66.75 409 LYS A O 1
ATOM 3332 N N . LYS A 1 410 ? 27.419 -14.020 14.571 1.00 69.00 410 LYS A N 1
ATOM 3333 C CA . LYS A 1 410 ? 28.091 -12.866 13.961 1.00 69.00 410 LYS A CA 1
ATOM 3334 C C . LYS A 1 410 ? 27.575 -11.538 14.517 1.00 69.00 410 LYS A C 1
ATOM 3336 O O . LYS A 1 410 ? 28.357 -10.616 14.723 1.00 69.00 410 LYS A O 1
ATOM 3341 N N . LEU A 1 411 ? 26.270 -11.449 14.779 1.00 61.81 411 LEU A N 1
ATOM 3342 C CA . LEU A 1 411 ? 25.674 -10.287 15.428 1.00 61.81 411 LEU A CA 1
ATOM 3343 C C . LEU A 1 411 ? 26.228 -10.102 16.848 1.00 61.81 411 LEU A C 1
ATOM 3345 O O . LEU A 1 411 ? 26.646 -9.001 17.176 1.00 61.81 411 LEU A O 1
ATOM 3349 N N . ILE A 1 412 ? 26.280 -11.162 17.659 1.00 67.19 412 ILE A N 1
ATOM 3350 C CA . ILE A 1 412 ? 26.852 -11.140 19.016 1.00 67.19 412 ILE A CA 1
ATOM 3351 C C . ILE A 1 412 ? 28.326 -10.733 18.989 1.00 67.19 412 ILE A C 1
ATOM 3353 O O . ILE A 1 412 ? 28.702 -9.798 19.687 1.00 67.19 412 ILE A O 1
ATOM 3357 N N . GLU A 1 413 ? 29.141 -11.366 18.143 1.00 74.38 413 GLU A N 1
ATOM 3358 C CA . GLU A 1 413 ? 30.566 -11.041 18.001 1.00 74.38 413 GLU A CA 1
ATOM 3359 C C . GLU A 1 413 ? 30.779 -9.578 17.591 1.00 74.38 413 GLU A C 1
ATOM 3361 O O . GLU A 1 413 ? 31.726 -8.927 18.032 1.00 74.38 413 GLU A O 1
ATOM 3366 N N . ASP A 1 414 ? 29.910 -9.036 16.736 1.00 68.38 414 ASP A N 1
ATOM 3367 C CA . ASP A 1 414 ? 29.961 -7.625 16.371 1.00 68.38 414 ASP A CA 1
ATOM 3368 C C . ASP A 1 414 ? 29.548 -6.721 17.540 1.00 68.38 414 ASP A C 1
ATOM 3370 O O . ASP A 1 414 ? 30.178 -5.688 17.737 1.00 68.38 414 ASP A O 1
ATOM 3374 N N . LEU A 1 415 ? 28.552 -7.101 18.344 1.00 66.06 415 LEU A N 1
ATOM 3375 C CA . LEU A 1 415 ? 28.117 -6.350 19.528 1.00 66.06 415 LEU A CA 1
ATOM 3376 C C . LEU A 1 415 ? 29.174 -6.348 20.653 1.00 66.06 415 LEU A C 1
ATOM 3378 O O . LEU A 1 415 ? 29.411 -5.298 21.253 1.00 66.06 415 LEU A O 1
ATOM 3382 N N . GLU A 1 416 ? 29.849 -7.475 20.898 1.00 69.62 416 GLU A N 1
ATOM 3383 C CA . GLU A 1 416 ? 30.945 -7.596 21.877 1.00 69.62 416 GLU A CA 1
ATOM 3384 C C . GLU A 1 416 ? 32.136 -6.698 21.510 1.00 69.62 416 GLU A C 1
ATOM 3386 O O . GLU A 1 416 ? 32.689 -6.018 22.375 1.00 69.62 416 GLU A O 1
ATOM 3391 N N . LYS A 1 417 ? 32.491 -6.603 20.217 1.00 74.62 417 LYS A N 1
ATOM 3392 C CA . LYS A 1 417 ? 33.544 -5.681 19.733 1.00 74.62 417 LYS A CA 1
ATOM 3393 C C . LYS A 1 417 ? 33.250 -4.217 20.051 1.00 74.62 417 LYS A C 1
ATOM 3395 O O . LYS A 1 417 ? 34.173 -3.406 20.090 1.00 74.62 417 LYS A O 1
ATOM 3400 N N . TYR A 1 418 ? 31.981 -3.870 20.250 1.00 64.62 418 TYR A N 1
ATOM 3401 C CA . TYR A 1 418 ? 31.570 -2.525 20.625 1.00 64.62 418 TYR A CA 1
ATOM 3402 C C . TYR A 1 418 ? 31.526 -2.310 22.139 1.00 64.62 418 TYR A C 1
ATOM 3404 O O . TYR A 1 418 ? 31.103 -1.237 22.536 1.00 64.62 418 TYR A O 1
ATOM 3412 N N . GLY A 1 419 ? 31.966 -3.259 22.975 1.00 63.91 419 GLY A N 1
ATOM 3413 C CA . GLY A 1 419 ? 32.019 -3.102 24.435 1.00 63.91 419 GLY A CA 1
ATOM 3414 C C . GLY A 1 419 ? 30.671 -3.292 25.135 1.00 63.91 419 GLY A C 1
ATOM 3415 O O . GLY A 1 419 ? 30.480 -2.824 26.254 1.00 63.91 419 GLY A O 1
ATOM 3416 N N . VAL A 1 420 ? 29.702 -3.937 24.482 1.00 65.56 420 VAL A N 1
ATOM 3417 C CA . VAL A 1 420 ? 28.443 -4.337 25.123 1.00 65.56 420 VAL A CA 1
ATOM 3418 C C . VAL A 1 420 ? 28.680 -5.625 25.904 1.00 65.56 420 VAL A C 1
ATOM 3420 O O . VAL A 1 420 ? 29.187 -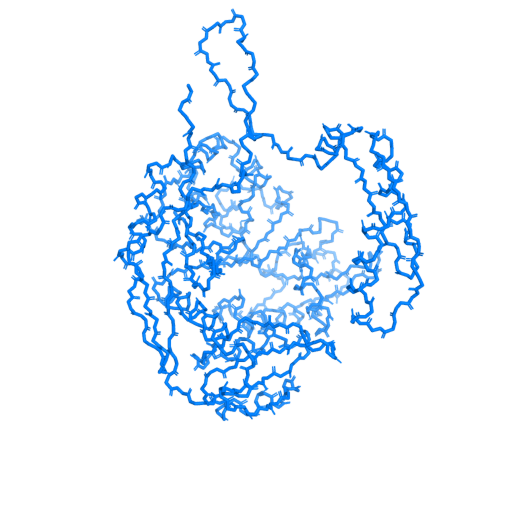6.592 25.344 1.00 65.56 420 VAL A O 1
ATOM 3423 N N . GLU A 1 421 ? 28.307 -5.652 27.185 1.00 66.56 421 GLU A N 1
ATOM 3424 C CA . GLU A 1 421 ? 28.355 -6.884 27.975 1.00 66.56 421 GLU A CA 1
ATOM 3425 C C . GLU A 1 421 ? 27.181 -7.775 27.558 1.00 66.56 421 GLU A C 1
ATOM 3427 O O . GLU A 1 421 ? 26.015 -7.383 27.680 1.00 66.56 421 GLU A O 1
ATOM 3432 N N . ILE A 1 422 ? 27.482 -8.960 27.030 1.00 67.12 422 ILE A N 1
ATOM 3433 C CA . ILE A 1 422 ? 26.469 -9.898 26.550 1.00 67.12 422 ILE A CA 1
ATOM 3434 C C . ILE A 1 422 ? 26.532 -11.167 27.383 1.00 67.12 422 ILE A C 1
ATOM 3436 O O . ILE A 1 422 ? 27.578 -11.795 27.525 1.00 67.12 422 ILE A O 1
ATOM 3440 N N . GLU A 1 423 ? 25.385 -11.551 27.927 1.00 72.81 423 GLU A N 1
ATOM 3441 C CA . GLU A 1 423 ? 25.199 -12.821 28.605 1.00 72.81 423 GLU A CA 1
ATOM 3442 C C . GLU A 1 423 ? 24.379 -13.752 27.715 1.00 72.81 423 GLU A C 1
ATOM 3444 O O . GLU A 1 423 ? 23.294 -13.403 27.244 1.00 72.81 423 GLU A O 1
ATOM 3449 N N . HIS A 1 424 ? 24.893 -14.958 27.492 1.00 66.81 424 HIS A N 1
ATOM 3450 C CA . HIS A 1 424 ? 24.214 -15.978 26.704 1.00 66.81 424 HIS A CA 1
ATOM 3451 C C . HIS A 1 424 ? 23.611 -17.027 27.628 1.00 66.81 424 HIS A C 1
ATOM 3453 O O . HIS A 1 424 ? 24.331 -17.648 28.411 1.00 66.81 424 HIS A O 1
ATOM 3459 N N . ARG A 1 425 ? 22.312 -17.305 27.476 1.00 68.62 425 ARG A N 1
ATOM 3460 C CA . ARG A 1 425 ? 21.685 -18.480 28.095 1.00 68.62 425 ARG A CA 1
ATOM 3461 C C . ARG A 1 425 ? 21.020 -19.330 27.030 1.00 68.62 425 ARG A C 1
ATOM 3463 O O . ARG A 1 425 ? 20.178 -18.870 26.257 1.00 68.62 425 ARG A O 1
ATOM 3470 N N . LYS A 1 426 ? 21.425 -20.594 26.978 1.00 63.28 426 LYS A N 1
ATOM 3471 C CA . LYS A 1 426 ? 20.836 -21.578 26.077 1.00 63.28 426 LYS A CA 1
ATOM 3472 C C . LYS A 1 426 ? 19.670 -22.245 26.788 1.00 63.28 426 LYS A C 1
ATOM 3474 O O . LYS A 1 426 ? 19.849 -22.821 27.856 1.00 63.28 426 LYS A O 1
ATOM 3479 N N . LEU A 1 427 ? 18.494 -22.154 26.187 1.00 62.69 427 LEU A N 1
ATOM 3480 C CA . LEU A 1 427 ? 17.285 -22.795 26.676 1.00 62.69 427 LEU A CA 1
ATOM 3481 C C . LEU A 1 427 ? 17.054 -24.085 25.896 1.00 62.69 427 LEU A C 1
ATOM 3483 O O . LEU A 1 427 ? 17.352 -24.175 24.698 1.00 62.69 427 LEU A O 1
ATOM 3487 N N . GLU A 1 428 ? 16.526 -25.093 26.584 1.00 60.19 428 GLU A N 1
ATOM 3488 C CA . GLU A 1 428 ? 16.081 -26.305 25.909 1.00 60.19 428 GLU A CA 1
ATOM 3489 C C . GLU A 1 428 ? 14.956 -25.978 24.910 1.00 60.19 428 GLU A C 1
ATOM 3491 O O . GLU A 1 428 ? 14.207 -25.020 25.119 1.00 60.19 428 GLU A O 1
ATOM 3496 N N . PRO A 1 429 ? 14.829 -26.730 23.802 1.00 56.06 429 PRO A N 1
ATOM 3497 C CA . PRO A 1 429 ? 13.756 -26.523 22.837 1.00 56.06 429 PRO A CA 1
ATOM 3498 C C . PRO A 1 429 ? 12.390 -26.651 23.522 1.00 56.06 429 PRO A C 1
ATOM 3500 O O . PRO A 1 429 ? 12.029 -27.718 24.016 1.00 56.06 429 PRO A O 1
ATOM 3503 N N . LEU A 1 430 ? 11.626 -25.561 23.557 1.00 54.56 430 LEU A N 1
ATOM 3504 C CA . LEU A 1 430 ? 10.313 -25.538 24.195 1.00 54.56 430 LEU A CA 1
ATOM 3505 C C . LEU A 1 430 ? 9.241 -26.006 23.207 1.00 54.56 430 LEU A C 1
ATOM 3507 O O . LEU A 1 430 ? 9.184 -25.543 22.071 1.00 54.56 430 LEU A O 1
ATOM 3511 N N . THR A 1 431 ? 8.379 -26.922 23.646 1.00 50.16 431 THR A N 1
ATOM 3512 C CA . THR A 1 431 ? 7.312 -27.522 22.828 1.00 50.16 431 THR A CA 1
ATOM 3513 C C . THR A 1 431 ? 5.971 -26.769 22.897 1.00 50.16 431 THR A C 1
ATOM 3515 O O . THR A 1 431 ? 5.049 -27.150 22.180 1.00 50.16 431 THR A O 1
ATOM 3518 N N . ARG A 1 432 ? 5.839 -25.713 23.728 1.00 50.75 432 ARG A N 1
ATOM 3519 C CA . ARG A 1 432 ? 4.621 -24.877 23.904 1.00 50.75 432 ARG A CA 1
ATOM 3520 C C . ARG A 1 432 ? 4.949 -23.423 24.310 1.00 50.75 432 ARG A C 1
ATOM 3522 O O . ARG A 1 432 ? 5.886 -23.213 25.079 1.00 50.75 432 ARG A O 1
ATOM 3529 N N . GLU A 1 433 ? 4.154 -22.443 23.860 1.00 48.56 433 GLU A N 1
ATOM 3530 C CA . GLU A 1 433 ? 4.314 -20.993 24.145 1.00 48.56 433 GLU A CA 1
ATOM 3531 C C . GLU A 1 433 ? 4.116 -20.610 25.624 1.00 48.56 433 GLU A C 1
ATOM 3533 O O . GLU A 1 433 ? 4.828 -19.746 26.131 1.00 48.56 433 GLU A O 1
ATOM 3538 N N . GLU A 1 434 ? 3.238 -21.295 26.363 1.00 45.84 434 GLU A N 1
ATOM 3539 C CA . GLU A 1 434 ? 3.012 -21.028 27.800 1.00 45.84 434 GLU A CA 1
ATOM 3540 C C . GLU A 1 434 ? 4.264 -21.310 28.657 1.00 45.84 434 GLU A C 1
ATOM 3542 O O . GLU A 1 434 ? 4.512 -20.672 29.683 1.00 45.84 434 GLU A O 1
ATOM 3547 N N . ASN A 1 435 ? 5.115 -22.232 28.190 1.00 58.28 435 ASN A N 1
ATOM 3548 C CA . ASN A 1 435 ? 6.421 -22.477 28.792 1.00 58.28 435 ASN A CA 1
ATOM 3549 C C . ASN A 1 435 ? 7.442 -21.410 28.391 1.00 58.28 435 ASN A C 1
ATOM 3551 O O . ASN A 1 435 ? 8.361 -21.156 29.162 1.00 58.28 435 ASN A O 1
ATOM 3555 N N . LEU A 1 436 ? 7.303 -20.765 27.231 1.00 53.97 436 LEU A N 1
ATOM 3556 C CA . LEU A 1 436 ? 8.248 -19.761 26.743 1.00 53.97 436 LEU A CA 1
ATOM 3557 C C . LEU A 1 436 ? 8.205 -18.493 27.589 1.00 53.97 436 LEU A C 1
ATOM 3559 O O . LEU A 1 436 ? 9.246 -18.047 28.061 1.00 53.97 436 LEU A O 1
ATOM 3563 N N . GLU A 1 437 ? 7.017 -17.946 27.839 1.00 55.50 437 GLU A N 1
ATOM 3564 C CA . GLU A 1 437 ? 6.884 -16.704 28.602 1.00 55.50 437 GLU A CA 1
ATOM 3565 C C . GLU A 1 437 ? 7.331 -16.878 30.063 1.00 55.50 437 GLU A C 1
ATOM 3567 O O . GLU A 1 437 ? 8.098 -16.064 30.579 1.00 55.50 437 GLU A O 1
ATOM 3572 N N . ASN A 1 438 ? 6.933 -17.979 30.710 1.00 59.47 438 ASN A N 1
ATOM 3573 C CA . ASN A 1 438 ? 7.359 -18.307 32.073 1.00 59.47 438 ASN A CA 1
ATOM 3574 C C . ASN A 1 438 ? 8.862 -18.617 32.157 1.00 59.47 438 ASN A C 1
ATOM 3576 O O . ASN A 1 438 ? 9.525 -18.189 33.104 1.00 59.47 438 ASN A O 1
ATOM 3580 N N . THR A 1 439 ? 9.426 -19.301 31.154 1.00 57.44 439 THR A N 1
ATOM 3581 C CA . THR A 1 439 ? 10.874 -19.558 31.089 1.00 57.44 439 THR A CA 1
ATOM 3582 C C . THR A 1 439 ? 11.651 -18.260 30.885 1.00 57.44 439 THR A C 1
ATOM 3584 O O . THR A 1 439 ? 12.627 -18.033 31.592 1.00 57.44 439 THR A O 1
ATOM 3587 N N . ILE A 1 440 ? 11.209 -17.372 29.991 1.00 57.25 440 ILE A N 1
ATOM 3588 C CA . ILE A 1 440 ? 11.834 -16.060 29.772 1.00 57.25 440 ILE A CA 1
ATOM 3589 C C . ILE A 1 440 ? 11.756 -15.208 31.045 1.00 57.25 440 ILE A C 1
ATOM 3591 O O . ILE A 1 440 ? 12.774 -14.670 31.470 1.00 57.25 440 ILE A O 1
ATOM 3595 N N . LYS A 1 441 ? 10.587 -15.124 31.698 1.00 65.38 441 LYS A N 1
ATOM 3596 C CA . LYS A 1 441 ? 10.414 -14.364 32.951 1.00 65.38 441 LYS A CA 1
ATOM 3597 C C . LYS A 1 441 ? 11.329 -14.873 34.063 1.00 65.38 441 LYS A C 1
ATOM 3599 O O . LYS A 1 441 ? 11.942 -14.064 34.751 1.00 65.38 441 LYS A O 1
ATOM 3604 N N . LYS A 1 442 ? 11.462 -16.194 34.216 1.00 64.50 442 LYS A N 1
ATOM 3605 C CA . LYS A 1 442 ? 12.388 -16.793 35.186 1.00 64.50 442 LYS A CA 1
ATOM 3606 C C . LYS A 1 442 ? 13.842 -16.427 34.875 1.00 64.50 442 LYS A C 1
ATOM 3608 O O . LYS A 1 442 ? 14.560 -15.996 35.761 1.00 64.50 442 LYS A O 1
ATOM 3613 N N . GLN A 1 443 ? 14.245 -16.520 33.610 1.00 62.69 443 GLN A N 1
ATOM 3614 C CA . GLN A 1 443 ? 15.618 -16.238 33.181 1.00 62.69 443 GLN A CA 1
ATOM 3615 C C . GLN A 1 443 ? 15.993 -14.752 33.203 1.00 62.69 443 GLN A C 1
ATOM 3617 O O . GLN A 1 443 ? 17.170 -14.434 33.223 1.00 62.69 443 GLN A O 1
ATOM 3622 N N . ILE A 1 444 ? 15.025 -13.838 33.178 1.00 59.56 444 ILE A N 1
ATOM 3623 C CA . ILE A 1 444 ? 15.285 -12.401 33.352 1.00 59.56 444 ILE A CA 1
ATOM 3624 C C . ILE A 1 444 ? 15.466 -12.043 34.838 1.00 59.56 444 ILE A C 1
ATOM 3626 O O . ILE A 1 444 ? 16.162 -11.079 35.146 1.00 59.56 444 ILE A O 1
ATOM 3630 N N . ASN A 1 445 ? 14.826 -12.794 35.742 1.00 64.50 445 ASN A N 1
ATOM 3631 C CA . ASN A 1 445 ? 14.833 -12.530 37.184 1.00 64.50 445 ASN A CA 1
ATOM 3632 C C . ASN A 1 445 ? 15.970 -13.238 37.948 1.00 64.50 445 ASN A C 1
ATOM 3634 O O . ASN A 1 445 ? 16.267 -12.821 39.067 1.00 64.50 445 ASN A O 1
ATOM 3638 N N . ASP A 1 446 ? 16.558 -14.289 37.365 1.00 48.84 446 ASP A N 1
ATOM 3639 C CA . ASP A 1 446 ? 17.791 -14.963 37.812 1.00 48.84 446 ASP A CA 1
ATOM 3640 C C . ASP A 1 446 ? 19.027 -14.242 37.257 1.00 48.84 446 ASP A C 1
ATOM 3642 O O . ASP A 1 446 ? 19.976 -13.965 38.023 1.00 48.84 446 ASP A O 1
#